Protein AF-A0ABD3SDS7-F1 (afdb_monomer_lite)

InterPro domains:
  IPR005331 Sulfotransferase [PF03567] (273-542)
  IPR018011 Carbohydrate sulfotransferase 8-10 [PTHR12137] (235-466)

pLDDT: mean 75.0, std 22.4, range [27.78, 98.56]

Secondary structure (DSSP, 8-state):
-PPPPPPPPPPPPPPPPPP-PPPPPPHHHHHHHHHHHHHHHHHHH-------------------SSS-------------------------------------------------------------------------------------GGGS------EE--GGGTTS---S-HHHHSEES-HHHHH-TTTTSSSHHHHHHS-B----HHHHHHHHHHHT--S-SS----TTPPPEEETTTTEEE-S-TTPPPTTHHHH-TTT---TTTTEEEEGGGTEEEE--TTTTHHHHHHHHHHHTT-TTTTS-GGG-GGGGGGBGGGB-HHHHHHHHH-TTSEEEEEE--HHHHHHHHIIIIIGGGTTT-TTS-S---HHHHHHHHTSPP--EEEE-TT--EEEEE--SSGGGGSS-STTS-TTTS-GGGSTTTTT-GGGEEEEEEGGGHHHHHHHHHHHTT-TTTTGGGPPPS-EE-SS-TTT-EEPPP--GGG---TT--S----SS-PPP-TTTTHHHH--HHHHHHIIIIISHHHHHHHHHHHTTTTSPBPHHHHHHHH-GGGTTTTT-

Foldseek 3Di:
DDDDDDDDDDDDDDDDDDDDDDDDDDPVVVVVVVVVVVVVVVCVPPDDDDDDDDDDDDDPDPPPALFDPDDDPDPDDDDDDDDDDDDDDDDDDDDDDDDDDDDDDDDDDDDDDDDDDDDDDDDDDDDDDDDDDDDPPPPPPPPPPPPPPLPQLLQDDQPFADWDAFPCCPPDPDDPCSLFATFGSRVCRHPPNQPLDPDPVLLVLFAFDPADPVNLVVLLVLLFFFVDQADPLALEDDFAQPPVVRGTNNDDRRARDQLNQVNPSRHDLHQQQLFFADRLLLETEFQQALLCSQLVLLLVCSNSNRQQSLFRSVNYPSRQSRRLSRGDPVSNVCSQPPLSHAYEYEAEQLLLLLLLLCVFPPLVCLVVPPVPPSDCAPLNLLVQQLAAQPWDFDADPVRHGRGTGLDPDPSLSHYAGSSHDSSNHAPCSHPVNSPHLQSNQWYAYSVLCQLAVCVVCVSSVNCVSRFQQDFHFFCDDDDDRRRGGGHDHDDPVRRCGRPNDPPPPSVDPRDPDSVVCCVVRDDPVRSCCSCVPNHVLSNLLNVVNVVVPNYTDGSLVSSVVSDVVNVVVVVD

Sequence (572 aa):
MPSPPTWSEGTSTPIEGSSSSPRLFPPFLRKYLLLAWLVVCGHIWFAPDVGDDDGLFDTHRVDHTFDDPVRGKTRVANGEGDWHGDISRSVMVEEEGGEGVDDDVGDDEELGAADKNEEIDEDEEVDLNEDGVDHNEEELKEEGTKEGNVHIDALLPITFEKCCIPAAFKRSNNPTDVDCFGTCFTERACDDMIYPFNSAEEKDLFPSVEMTSEGRMIRRRECMSPQSLTPPLEWCQEPQMDTKRGTSAHLVKGIPPAGCSIVSSSGGSGPFQHVIIFPSAKLAFCGIPKVGITMWEQFLRFYIGAKDYPSLPHYKLDRTPLQFDQLDQDAQRRIWDDEEWTWAAFIRNPAERLLSGFLDKVKSNEEKLKWTDGRLTLEAFIDSLSKPANLAKVVDDEGQLIGHKCTKGNSSLFGLTWCSDPHWRPQVFSCGLSERIDRFKYVGDIDYAADQSRELLSHVGLWDTHGKHFIKGGIQIGRSKHCNQASHPINHTSHVGFQQSDEVDTTYLHAKKSKEKMDEFYTPELLRKVNQVLYPDDYKLWKLVHANGNRLSKGKDLMTKLSSKCISTSLQ

Structure (mmCIF, N/CA/C/O backbone):
data_AF-A0ABD3SDS7-F1
#
_entry.id   AF-A0ABD3SDS7-F1
#
loop_
_atom_site.group_PDB
_atom_site.id
_atom_site.type_symbol
_atom_site.label_atom_id
_atom_site.label_alt_id
_atom_site.label_comp_id
_atom_site.label_asym_id
_atom_site.label_entity_id
_atom_site.label_seq_id
_atom_site.pdbx_PDB_ins_code
_atom_site.Cartn_x
_atom_site.Cartn_y
_atom_site.Cartn_z
_atom_site.occupancy
_atom_site.B_iso_or_equiv
_atom_site.auth_seq_id
_atom_site.auth_comp_id
_atom_site.auth_asym_id
_atom_site.auth_atom_id
_atom_site.pdbx_PDB_model_num
ATOM 1 N N . MET A 1 1 ? 29.475 44.878 19.488 1.00 41.81 1 MET A N 1
ATOM 2 C CA . MET A 1 1 ? 28.602 44.281 18.457 1.00 41.81 1 MET A CA 1
ATOM 3 C C . MET A 1 1 ? 27.734 45.393 17.888 1.00 41.81 1 MET A C 1
ATOM 5 O O . MET A 1 1 ? 27.011 45.991 18.675 1.00 41.81 1 MET A O 1
ATOM 9 N N . PRO A 1 2 ? 27.878 45.767 16.607 1.00 37.34 2 PRO A N 1
ATOM 10 C CA . PRO A 1 2 ? 27.086 46.837 16.014 1.00 37.34 2 PRO A CA 1
ATOM 11 C C . PRO A 1 2 ? 25.778 46.295 15.416 1.00 37.34 2 PRO A C 1
ATOM 13 O O . PRO A 1 2 ? 25.754 45.216 14.827 1.00 37.34 2 PRO A O 1
ATOM 16 N N . SER A 1 3 ? 24.701 47.057 15.599 1.00 34.38 3 SER A N 1
ATOM 17 C CA . SER A 1 3 ? 23.346 46.791 15.102 1.00 34.38 3 SER A CA 1
ATOM 18 C C . SER A 1 3 ? 23.256 46.874 13.568 1.00 34.38 3 SER A C 1
ATOM 20 O O . SER A 1 3 ? 24.017 47.634 12.963 1.00 34.38 3 SER A O 1
ATOM 22 N N . PRO A 1 4 ? 22.323 46.146 12.922 1.00 43.62 4 PRO A N 1
ATOM 23 C CA . PRO A 1 4 ? 22.181 46.162 11.469 1.00 43.62 4 PRO A CA 1
ATOM 24 C C . PRO A 1 4 ? 21.410 47.402 10.970 1.00 43.62 4 PRO A C 1
ATOM 26 O O . PRO A 1 4 ? 20.605 47.967 11.716 1.00 43.62 4 PRO A O 1
ATOM 29 N N . PRO A 1 5 ? 21.634 47.828 9.711 1.00 46.41 5 PRO A N 1
ATOM 30 C CA . PRO A 1 5 ? 21.004 49.009 9.135 1.00 46.41 5 PRO A CA 1
ATOM 31 C C . PRO A 1 5 ? 19.592 48.718 8.609 1.00 46.41 5 PRO A C 1
ATOM 33 O O . PRO A 1 5 ? 19.320 47.676 8.011 1.00 46.41 5 PRO A O 1
ATOM 36 N N . THR A 1 6 ? 18.709 49.691 8.805 1.00 42.22 6 THR A N 1
ATOM 37 C CA . THR A 1 6 ? 17.353 49.758 8.259 1.00 42.22 6 THR A CA 1
ATOM 38 C C . THR A 1 6 ? 17.378 50.108 6.769 1.00 42.22 6 THR A C 1
ATOM 40 O O . THR A 1 6 ? 18.056 51.043 6.347 1.00 42.22 6 THR A O 1
ATOM 43 N N . TRP A 1 7 ? 16.617 49.360 5.967 1.00 39.59 7 TRP A N 1
ATOM 44 C CA . TRP A 1 7 ? 16.370 49.650 4.554 1.00 39.59 7 TRP A CA 1
ATOM 45 C C . TRP A 1 7 ? 15.092 50.482 4.412 1.00 39.59 7 TRP A C 1
ATOM 47 O O . TRP A 1 7 ? 14.064 50.154 4.998 1.00 39.59 7 TRP A O 1
ATOM 57 N N . SER A 1 8 ? 15.173 51.565 3.641 1.00 33.62 8 SER A N 1
ATOM 58 C CA . SER A 1 8 ? 14.061 52.454 3.303 1.00 33.62 8 SER A CA 1
ATOM 59 C C . SER A 1 8 ? 13.280 51.938 2.093 1.00 33.62 8 SER A C 1
ATOM 61 O O . SER A 1 8 ? 13.878 51.600 1.070 1.00 33.62 8 SER A O 1
ATOM 63 N N . GLU A 1 9 ? 11.953 51.942 2.199 1.00 36.69 9 GLU A N 1
ATOM 64 C CA . GLU A 1 9 ? 11.009 51.614 1.131 1.00 36.69 9 GLU A CA 1
ATOM 65 C C . GLU A 1 9 ? 11.063 52.646 -0.007 1.00 36.69 9 GLU A C 1
ATOM 67 O O . GLU A 1 9 ? 10.901 53.849 0.203 1.00 36.69 9 GLU A O 1
ATOM 72 N N . GLY A 1 10 ? 11.296 52.160 -1.229 1.00 36.66 10 GLY A N 1
ATOM 73 C CA . GLY A 1 10 ? 11.194 52.934 -2.461 1.00 36.66 10 GLY A CA 1
ATOM 74 C C . GLY A 1 10 ? 9.779 52.862 -3.031 1.00 36.66 10 GLY A C 1
ATOM 75 O O . GLY A 1 10 ? 9.280 51.787 -3.359 1.00 36.66 10 GLY A O 1
ATOM 76 N N . THR A 1 11 ? 9.149 54.022 -3.169 1.00 37.34 11 THR A N 1
ATOM 77 C CA . THR A 1 11 ? 7.875 54.244 -3.854 1.00 37.34 11 THR A CA 1
ATOM 78 C C . THR A 1 11 ? 7.999 53.964 -5.355 1.00 37.34 11 THR A C 1
ATOM 80 O O . THR A 1 11 ? 8.839 54.544 -6.041 1.00 37.34 11 THR A O 1
ATOM 83 N N . SER A 1 12 ? 7.138 53.089 -5.881 1.00 37.84 12 SER A N 1
ATOM 84 C CA . SER A 1 12 ? 6.976 52.855 -7.320 1.00 37.84 12 SER A CA 1
ATOM 85 C C . SER A 1 12 ? 5.784 53.650 -7.860 1.00 37.84 12 SER A C 1
ATOM 87 O O . SER A 1 12 ? 4.706 53.688 -7.268 1.00 37.84 12 SER A O 1
ATOM 89 N N . THR A 1 13 ? 6.008 54.335 -8.978 1.00 39.28 13 THR A N 1
ATOM 90 C CA . THR A 1 13 ? 5.015 55.087 -9.751 1.00 39.28 13 THR A CA 1
ATOM 91 C C . THR A 1 13 ? 4.173 54.154 -10.635 1.00 39.28 13 THR A C 1
ATOM 93 O O . THR A 1 13 ? 4.682 53.133 -11.104 1.00 39.28 13 THR A O 1
ATOM 96 N N . PRO A 1 14 ? 2.895 54.482 -10.909 1.00 40.12 14 PRO A N 1
ATOM 97 C CA . PRO A 1 14 ? 2.031 53.648 -11.736 1.00 40.12 14 PRO A CA 1
ATOM 98 C C . PRO A 1 14 ? 2.274 53.895 -13.234 1.00 40.12 14 PRO A C 1
ATOM 100 O O . PRO A 1 14 ? 2.376 55.035 -13.685 1.00 40.12 14 PRO A O 1
ATOM 103 N N . ILE A 1 15 ? 2.338 52.807 -14.005 1.00 39.62 15 ILE A N 1
ATOM 104 C CA . ILE A 1 15 ? 2.378 52.810 -15.472 1.00 39.62 15 ILE A CA 1
ATOM 105 C C . ILE A 1 15 ? 0.934 52.792 -15.992 1.00 39.62 15 ILE A C 1
ATOM 107 O O . ILE A 1 15 ? 0.184 51.852 -15.726 1.00 39.62 15 ILE A O 1
ATOM 111 N N . GLU A 1 16 ? 0.549 53.826 -16.743 1.00 38.50 16 GLU A N 1
ATOM 112 C CA . GLU A 1 16 ? -0.715 53.898 -17.483 1.00 38.50 16 GLU A CA 1
ATOM 113 C C . GLU A 1 16 ? -0.726 52.878 -18.637 1.00 38.50 16 GLU A C 1
ATOM 115 O O . GLU A 1 16 ? 0.086 52.939 -19.561 1.00 38.50 16 GLU A O 1
ATOM 120 N N . GLY A 1 17 ? -1.660 51.924 -18.584 1.00 39.75 17 GLY A N 1
ATOM 121 C CA . GLY A 1 17 ? -1.907 50.942 -19.639 1.00 39.75 17 GLY A CA 1
ATOM 122 C C . GLY A 1 17 ? -2.964 51.428 -20.632 1.00 39.75 17 GLY A C 1
ATOM 123 O O . GLY A 1 17 ? -4.112 51.673 -20.266 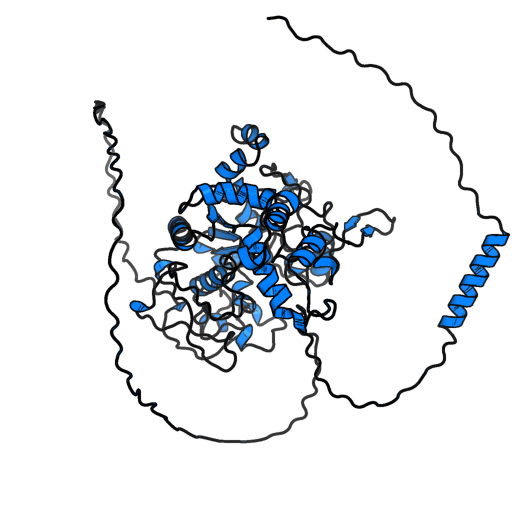1.00 39.75 17 GLY A O 1
ATOM 124 N N . SER A 1 18 ? -2.582 51.531 -21.906 1.00 36.66 18 SER A N 1
ATOM 125 C CA . SER A 1 18 ? -3.460 51.889 -23.021 1.00 36.66 18 SER A CA 1
ATOM 126 C C . SER A 1 18 ? -4.451 50.768 -23.356 1.00 36.66 18 SER A C 1
ATOM 128 O O . SER A 1 18 ? -4.047 49.660 -23.719 1.00 36.66 18 SER A O 1
ATOM 130 N N . SER A 1 19 ? -5.749 51.069 -23.328 1.00 40.16 19 SER A N 1
ATOM 131 C CA . SER A 1 19 ? -6.800 50.196 -23.855 1.00 40.16 19 SER A CA 1
ATOM 132 C C . SER A 1 19 ? -6.761 50.168 -25.387 1.00 40.16 19 SER A C 1
ATOM 134 O O . SER A 1 19 ? -6.970 51.199 -26.030 1.00 40.16 19 SER A O 1
ATOM 136 N N . SER A 1 20 ? -6.558 48.996 -25.989 1.00 39.34 20 SER A N 1
ATOM 137 C CA . SER A 1 20 ? -6.820 48.786 -27.417 1.00 39.34 20 SER A CA 1
ATOM 138 C C . SER A 1 20 ? -7.886 47.706 -27.593 1.00 39.34 20 SER A C 1
ATOM 140 O O . SER A 1 20 ? -7.715 46.558 -27.191 1.00 39.34 20 SER A O 1
ATOM 142 N N . SER A 1 21 ? -9.029 48.106 -28.150 1.00 45.12 21 SER A N 1
ATOM 143 C CA . SER A 1 21 ? -10.147 47.217 -28.465 1.00 45.12 21 SER A CA 1
ATOM 144 C C . SER A 1 21 ? -9.764 46.218 -29.569 1.00 45.12 21 SER A C 1
ATOM 146 O O . SER A 1 21 ? -9.027 46.582 -30.494 1.00 45.12 21 SER A O 1
ATOM 148 N N . PRO A 1 22 ? -10.278 44.975 -29.536 1.00 49.41 22 PRO A N 1
ATOM 149 C CA . PRO A 1 22 ? -9.954 43.963 -30.533 1.00 49.41 22 PRO A CA 1
ATOM 150 C C . PRO A 1 22 ? -10.506 44.348 -31.911 1.00 49.41 22 PRO A C 1
ATOM 152 O O . PRO A 1 22 ? -11.681 44.680 -32.076 1.00 49.41 22 PRO A O 1
ATOM 155 N N . ARG A 1 23 ? -9.634 44.300 -32.923 1.00 49.59 23 ARG A N 1
ATOM 156 C CA . ARG A 1 23 ? -9.990 44.555 -34.323 1.00 49.59 23 ARG A CA 1
ATOM 157 C C . ARG A 1 23 ? -10.840 43.397 -34.849 1.00 49.59 23 ARG A C 1
ATOM 159 O O . ARG A 1 23 ? -10.369 42.268 -34.942 1.00 49.59 23 ARG A O 1
ATOM 166 N N . LEU A 1 24 ? -12.085 43.698 -35.215 1.00 63.19 24 LEU A N 1
ATOM 167 C CA . LEU A 1 24 ? -12.966 42.799 -35.961 1.00 63.19 24 LEU A CA 1
ATOM 168 C C . LEU A 1 24 ? -12.304 42.380 -37.284 1.00 63.19 24 LEU A C 1
ATOM 170 O O . LEU A 1 24 ? -11.752 43.214 -38.004 1.00 63.19 24 LEU A O 1
ATOM 174 N N . PHE A 1 25 ? -12.375 41.084 -37.601 1.00 74.56 25 PHE A N 1
ATOM 175 C CA . PHE A 1 25 ? -11.839 40.519 -38.839 1.00 74.56 25 PHE A CA 1
ATOM 176 C C . PHE A 1 25 ? -12.409 41.224 -40.082 1.00 74.56 25 PHE A C 1
ATOM 178 O O . PHE A 1 25 ? -13.602 41.545 -40.115 1.00 74.56 25 PHE A O 1
ATOM 185 N N . PRO A 1 26 ? -11.596 41.422 -41.137 1.00 76.38 26 PRO A N 1
ATOM 186 C CA . PRO A 1 26 ? -12.064 42.031 -42.370 1.00 76.38 26 PRO A CA 1
ATOM 187 C C . PRO A 1 26 ? -13.209 41.200 -42.981 1.00 76.38 26 PRO A C 1
ATOM 189 O O . PRO A 1 26 ? -13.135 39.968 -43.013 1.00 76.38 26 PRO A O 1
ATOM 192 N N . PRO A 1 27 ? -14.267 41.845 -43.503 1.00 75.31 27 PRO A N 1
ATOM 193 C CA . PRO A 1 27 ? -15.510 41.184 -43.916 1.00 75.31 27 PRO A CA 1
ATOM 194 C C . PRO A 1 27 ? -15.332 40.121 -45.013 1.00 75.31 27 PRO A C 1
ATOM 196 O O . PRO A 1 27 ? -16.181 39.242 -45.158 1.00 75.31 27 PRO A O 1
ATOM 199 N N . PHE A 1 28 ? -14.222 40.150 -45.756 1.00 77.88 28 PHE A N 1
ATOM 200 C CA . PHE A 1 28 ? -13.894 39.120 -46.743 1.00 77.88 28 PHE A CA 1
ATOM 201 C C . PHE A 1 28 ? -13.525 37.772 -46.089 1.00 77.88 28 PHE A C 1
ATOM 203 O O . PHE A 1 28 ? -13.931 36.723 -46.591 1.00 77.88 28 PHE A O 1
ATOM 210 N N . LEU A 1 29 ? -12.848 37.790 -44.934 1.00 76.38 29 LEU A N 1
ATOM 211 C CA . LEU A 1 29 ? -12.444 36.575 -44.217 1.00 76.38 29 LEU A CA 1
ATOM 212 C C . LEU A 1 29 ? -13.666 35.824 -43.670 1.00 76.38 29 LEU A C 1
ATOM 214 O O . LEU A 1 29 ? -13.714 34.597 -43.667 1.00 76.38 29 LEU A O 1
ATOM 218 N N . ARG A 1 30 ? -14.699 36.575 -43.271 1.00 76.75 30 ARG A N 1
ATOM 219 C CA . ARG A 1 30 ? -15.950 36.025 -42.737 1.00 76.75 30 ARG A CA 1
ATOM 220 C C . ARG A 1 30 ? -16.712 35.204 -43.781 1.00 76.75 30 ARG A C 1
ATOM 222 O O . ARG A 1 30 ? -17.302 34.189 -43.433 1.00 76.75 30 ARG A O 1
ATOM 229 N N . LYS A 1 31 ? -16.656 35.605 -45.058 1.00 82.50 31 LYS A N 1
ATOM 230 C CA . LYS A 1 31 ? -17.263 34.852 -46.169 1.00 82.50 31 LYS A CA 1
ATOM 231 C C . LYS A 1 31 ? -16.504 33.559 -46.469 1.00 82.50 31 LYS A C 1
ATOM 233 O O . LYS A 1 31 ? -17.142 32.539 -46.694 1.00 82.50 31 LYS A O 1
ATOM 238 N N . TYR A 1 32 ? -15.172 33.587 -46.415 1.00 83.94 32 TYR A N 1
ATOM 239 C CA . TYR A 1 32 ? -14.348 32.389 -46.610 1.00 83.94 32 TYR A CA 1
ATOM 240 C C . TYR A 1 32 ? -14.549 31.353 -45.502 1.00 83.94 32 TYR A C 1
ATOM 242 O O . TYR A 1 32 ? -14.686 30.170 -45.796 1.00 83.94 32 TYR A O 1
ATOM 250 N N . LEU A 1 33 ? -14.641 31.794 -44.244 1.00 82.12 33 LEU A N 1
ATOM 251 C CA . LEU A 1 33 ? -14.901 30.897 -43.114 1.00 82.12 33 LEU A CA 1
ATOM 252 C C . LEU A 1 33 ? -16.303 30.272 -43.179 1.00 82.12 33 LEU A C 1
ATOM 254 O O . LEU A 1 33 ? -16.454 29.090 -42.890 1.00 82.12 33 LEU A O 1
ATOM 258 N N . LEU A 1 34 ? -17.312 31.027 -43.627 1.00 81.25 34 LEU A N 1
ATOM 259 C CA . LEU A 1 34 ? -18.660 30.499 -43.870 1.00 81.25 34 LEU A CA 1
ATOM 260 C C . LEU A 1 34 ? -18.692 29.484 -45.020 1.00 81.25 34 LEU A C 1
ATOM 262 O O . LEU A 1 34 ? -19.360 28.461 -44.907 1.00 81.25 34 LEU A O 1
ATOM 266 N N . LEU A 1 35 ? -17.950 29.734 -46.103 1.00 83.25 35 LEU A N 1
ATOM 267 C CA . LEU A 1 35 ? -17.863 28.802 -47.227 1.00 83.25 35 LEU A CA 1
ATOM 268 C C . LEU A 1 35 ? -17.147 27.504 -46.824 1.00 83.25 35 LEU A C 1
ATOM 270 O O . LEU A 1 35 ? -17.619 26.419 -47.147 1.00 83.25 35 LEU A O 1
ATOM 274 N N . ALA A 1 36 ? -16.047 27.611 -46.071 1.00 79.94 36 ALA A N 1
ATOM 275 C CA . ALA A 1 36 ? -15.315 26.460 -45.548 1.00 79.94 36 ALA A CA 1
ATOM 276 C C . ALA A 1 36 ? -16.185 25.618 -44.604 1.00 79.94 36 ALA A C 1
ATOM 278 O O . ALA A 1 36 ? -16.201 24.394 -44.705 1.00 79.94 36 ALA A O 1
ATOM 279 N N . TRP A 1 37 ? -16.966 26.270 -43.740 1.00 86.69 37 TRP A N 1
ATOM 280 C CA . TRP A 1 37 ? -17.907 25.588 -42.855 1.00 86.69 37 TRP A CA 1
ATOM 281 C C . TRP A 1 37 ? -19.012 24.855 -43.635 1.00 86.69 37 TRP A C 1
ATOM 283 O O . TRP A 1 37 ? -19.285 23.690 -43.357 1.00 86.69 37 TRP A O 1
ATOM 293 N N . LEU A 1 38 ? -19.582 25.477 -44.675 1.00 80.62 38 LEU A N 1
ATOM 294 C CA . LEU A 1 38 ? -20.600 24.844 -45.524 1.00 80.62 38 LEU A CA 1
ATOM 295 C C . LEU A 1 38 ? -20.065 23.632 -46.306 1.00 80.62 38 LEU A C 1
ATOM 297 O O . LEU A 1 38 ? -20.781 22.643 -46.445 1.00 80.62 38 LEU A O 1
ATOM 301 N N . VAL A 1 39 ? -18.813 23.674 -46.775 1.00 79.06 39 VAL A N 1
ATOM 302 C CA . VAL A 1 39 ? -18.168 22.534 -47.458 1.00 79.06 39 VAL A CA 1
ATOM 303 C C . VAL A 1 39 ? -17.959 21.361 -46.497 1.00 79.06 39 VAL A C 1
ATOM 305 O O . VAL A 1 39 ? -18.250 20.219 -46.850 1.00 79.06 39 VAL A O 1
ATOM 308 N N . VAL A 1 40 ? -17.520 21.631 -45.264 1.00 76.50 40 VAL A N 1
ATOM 309 C CA . VAL A 1 40 ? -17.342 20.591 -44.238 1.00 76.50 40 VAL A CA 1
ATOM 310 C C . VAL A 1 40 ? -18.684 19.963 -43.856 1.00 76.50 40 VAL A C 1
ATOM 312 O O . VAL A 1 40 ? -18.794 18.739 -43.810 1.00 76.50 40 VAL A O 1
ATOM 315 N N . CYS A 1 41 ? -19.731 20.766 -43.655 1.00 70.44 41 CYS A N 1
ATOM 316 C CA . CYS A 1 41 ? -21.065 20.243 -43.352 1.00 70.44 41 CYS A CA 1
ATOM 317 C C . CYS A 1 41 ? -21.671 19.447 -44.521 1.00 70.44 41 CYS A C 1
ATOM 319 O O . CYS A 1 41 ? -22.321 18.431 -44.285 1.00 70.44 41 CYS A O 1
ATOM 321 N N . GLY A 1 42 ? -21.413 19.849 -45.770 1.00 74.50 42 GLY A N 1
ATOM 322 C CA . GLY A 1 42 ? -21.846 19.107 -46.957 1.00 74.50 42 GLY A CA 1
ATOM 323 C C . GLY A 1 42 ? -21.226 17.710 -47.052 1.00 74.50 42 GLY A C 1
ATOM 324 O O . GLY A 1 42 ? -21.924 16.753 -47.375 1.00 74.50 42 GLY A O 1
ATOM 325 N N . HIS A 1 43 ? -19.948 17.557 -46.696 1.00 65.25 43 HIS A N 1
ATOM 326 C CA . HIS A 1 43 ? -19.295 16.242 -46.682 1.00 65.25 43 HIS A CA 1
ATOM 327 C C . HIS A 1 43 ? -19.812 15.308 -45.584 1.00 65.25 43 HIS A C 1
ATOM 329 O O . HIS A 1 43 ? -19.811 14.097 -45.776 1.00 65.25 43 HIS A O 1
ATOM 335 N N . ILE A 1 44 ? -20.285 15.854 -44.462 1.00 64.19 44 ILE A N 1
ATOM 336 C CA . ILE A 1 44 ? -20.836 15.054 -43.359 1.00 64.19 44 ILE A CA 1
ATOM 337 C C . ILE A 1 44 ? -22.246 14.542 -43.694 1.00 64.19 44 ILE A C 1
ATOM 339 O O . ILE A 1 44 ? -22.627 13.471 -43.239 1.00 64.19 44 ILE A O 1
ATOM 343 N N . TRP A 1 45 ? -23.019 15.281 -44.494 1.00 63.75 45 TRP A N 1
ATOM 344 C CA . TRP A 1 45 ? -24.416 14.937 -44.796 1.00 63.75 45 TRP A CA 1
ATOM 345 C C . TRP A 1 45 ? -24.627 14.133 -46.084 1.00 63.75 45 TRP A C 1
ATOM 347 O O . TRP A 1 45 ? -25.694 13.552 -46.253 1.00 63.75 45 TRP A O 1
ATOM 357 N N . PHE A 1 46 ? -23.640 14.082 -46.982 1.00 49.41 46 PHE A N 1
ATOM 358 C CA . PHE A 1 46 ? -23.762 13.394 -48.276 1.00 49.41 46 PHE A CA 1
ATOM 359 C C . PHE A 1 46 ? -22.765 12.243 -48.470 1.00 49.41 46 PHE A C 1
ATOM 361 O O . PHE A 1 46 ? -22.525 11.826 -49.604 1.00 49.41 46 PHE A O 1
ATOM 368 N N . ALA A 1 47 ? -22.182 11.709 -47.393 1.00 43.91 47 ALA A N 1
ATOM 369 C CA . ALA A 1 47 ? -21.449 10.450 -47.483 1.00 43.91 47 ALA A CA 1
ATOM 370 C C . ALA A 1 47 ? -22.451 9.303 -47.752 1.00 43.91 47 ALA A C 1
ATOM 372 O O . ALA A 1 47 ? -23.391 9.146 -46.975 1.00 43.91 47 ALA A O 1
ATOM 373 N N . PRO A 1 48 ? -22.313 8.539 -48.852 1.00 39.84 48 PRO A N 1
ATOM 374 C CA . PRO A 1 48 ? -23.210 7.425 -49.139 1.00 39.84 48 PRO A CA 1
ATOM 375 C C . PRO A 1 48 ? -23.009 6.293 -48.123 1.00 39.84 48 PRO A C 1
ATOM 377 O O . PRO A 1 48 ? -21.871 5.916 -47.843 1.00 39.84 48 PRO A O 1
ATOM 380 N N . ASP A 1 49 ? -24.119 5.751 -47.614 1.00 43.34 49 ASP A N 1
ATOM 381 C CA . ASP A 1 49 ? -24.154 4.525 -46.813 1.00 43.34 49 ASP A CA 1
ATOM 382 C C . ASP A 1 49 ? -23.519 3.379 -47.612 1.00 43.34 49 ASP A C 1
ATOM 384 O O . ASP A 1 49 ? -24.066 2.914 -48.617 1.00 43.34 49 ASP A O 1
ATOM 388 N N . VAL A 1 50 ? -22.339 2.940 -47.177 1.00 42.91 50 VAL A N 1
ATOM 389 C CA . VAL A 1 50 ? -21.708 1.716 -47.669 1.00 42.91 50 VAL A CA 1
ATOM 390 C C . VAL A 1 50 ? -22.199 0.583 -46.781 1.00 42.91 50 VAL A C 1
ATOM 392 O O . VAL A 1 50 ? -21.885 0.536 -45.593 1.00 42.91 50 VAL A O 1
ATOM 395 N N . GLY A 1 51 ? -23.035 -0.260 -47.384 1.00 34.06 51 GLY A N 1
ATOM 396 C CA . GLY A 1 51 ? -23.689 -1.399 -46.762 1.00 34.06 51 GLY A CA 1
ATOM 397 C C . GLY A 1 51 ? -22.765 -2.569 -46.438 1.00 34.06 51 GLY A C 1
ATOM 398 O O . GLY A 1 51 ? -21.615 -2.636 -46.875 1.00 34.06 51 GLY A O 1
ATOM 399 N N . ASP A 1 52 ? -23.360 -3.459 -45.651 1.00 38.88 52 ASP A N 1
ATOM 400 C CA . ASP A 1 52 ? -22.835 -4.678 -45.052 1.00 38.88 52 ASP A CA 1
ATOM 401 C C . ASP A 1 52 ? -22.104 -5.599 -46.040 1.00 38.88 52 ASP A C 1
ATOM 403 O O . ASP A 1 52 ? -22.599 -5.877 -47.134 1.00 38.88 52 ASP A O 1
ATOM 407 N N . ASP A 1 53 ? -20.957 -6.127 -45.604 1.00 38.97 53 ASP A N 1
ATOM 408 C CA . ASP A 1 53 ? -20.386 -7.351 -46.158 1.00 38.97 53 ASP A CA 1
ATOM 409 C C . ASP A 1 53 ? -19.972 -8.279 -45.006 1.00 38.97 53 ASP A C 1
ATOM 411 O O . ASP A 1 53 ? -19.182 -7.929 -44.119 1.00 38.97 53 ASP A O 1
ATOM 415 N N . ASP A 1 54 ? -20.588 -9.457 -45.012 1.00 44.56 54 ASP A N 1
ATOM 416 C CA . ASP A 1 54 ? -20.582 -10.466 -43.963 1.00 44.56 54 ASP A CA 1
ATOM 417 C C . ASP A 1 54 ? -19.289 -11.295 -44.031 1.00 44.56 54 ASP A C 1
ATOM 419 O O . ASP A 1 54 ? -19.208 -12.342 -44.675 1.00 44.56 54 ASP A O 1
ATOM 423 N N . GLY A 1 55 ? -18.246 -10.818 -43.352 1.00 30.50 55 GLY A N 1
ATOM 424 C CA . GLY A 1 55 ? -16.944 -11.480 -43.254 1.00 30.50 55 GLY A CA 1
ATOM 425 C C . GLY A 1 55 ? -16.734 -12.195 -41.920 1.00 30.50 55 GLY A C 1
ATOM 426 O O . GLY A 1 55 ? -16.195 -11.626 -40.975 1.00 30.50 55 GLY A O 1
ATOM 427 N N . LEU A 1 56 ? -17.139 -13.460 -41.873 1.00 39.88 56 LEU A N 1
ATOM 428 C CA . LEU A 1 56 ? -16.924 -14.448 -40.814 1.00 39.88 56 LEU A CA 1
ATOM 429 C C . LEU A 1 56 ? -15.452 -14.506 -40.326 1.00 39.88 56 LEU A C 1
ATOM 431 O O . LEU A 1 56 ? -14.611 -15.126 -40.969 1.00 39.88 56 LEU A O 1
ATOM 435 N N . PHE A 1 57 ? -15.149 -13.924 -39.162 1.00 32.12 57 PHE A N 1
ATOM 436 C CA . PHE A 1 57 ? -13.978 -14.279 -38.348 1.00 32.12 57 PHE A CA 1
ATOM 437 C C . PHE A 1 57 ? -14.357 -14.243 -36.867 1.00 32.12 57 PHE A C 1
ATOM 439 O O . PHE A 1 57 ? -14.464 -13.192 -36.236 1.00 32.12 57 PHE A O 1
ATOM 446 N N . ASP A 1 58 ? -14.586 -15.437 -36.332 1.00 38.34 58 ASP A N 1
ATOM 447 C CA . ASP A 1 58 ? -14.820 -15.691 -34.922 1.00 38.34 58 ASP A CA 1
ATOM 448 C C . ASP A 1 58 ? -13.474 -15.651 -34.183 1.00 38.34 58 ASP A C 1
ATOM 450 O O . ASP A 1 58 ? -12.693 -16.603 -34.191 1.00 38.34 58 ASP A O 1
ATOM 454 N N . THR A 1 59 ? -13.162 -14.500 -33.591 1.00 33.38 59 THR A N 1
ATOM 455 C CA . THR A 1 59 ? -12.132 -14.391 -32.557 1.00 33.38 59 THR A CA 1
ATOM 456 C C . THR A 1 59 ? -12.798 -13.887 -31.292 1.00 33.38 59 THR A C 1
ATOM 458 O O . THR A 1 59 ? -13.139 -12.705 -31.190 1.00 33.38 59 THR A O 1
ATOM 461 N N . HIS A 1 60 ? -12.967 -14.787 -30.324 1.00 31.08 60 HIS A N 1
ATOM 462 C CA . HIS A 1 60 ? -13.330 -14.464 -28.952 1.00 31.08 60 HIS A CA 1
ATOM 463 C C . HIS A 1 60 ? -12.361 -13.417 -28.386 1.00 31.08 60 HIS A C 1
ATOM 465 O O . HIS A 1 60 ? -11.248 -13.703 -27.948 1.00 31.08 60 HIS A O 1
ATOM 471 N N . ARG A 1 61 ? -12.814 -12.168 -28.422 1.00 29.83 61 ARG A N 1
ATOM 472 C CA . ARG A 1 61 ? -12.153 -11.001 -27.859 1.00 29.83 61 ARG A CA 1
ATOM 473 C C . ARG A 1 61 ? -12.464 -10.949 -26.369 1.00 29.83 61 ARG A C 1
ATOM 475 O O . ARG A 1 61 ? -13.494 -10.418 -25.966 1.00 29.83 61 ARG A O 1
ATOM 482 N N . VAL A 1 62 ? -11.575 -11.506 -25.555 1.00 30.52 62 VAL A N 1
ATOM 483 C CA . VAL A 1 62 ? -11.540 -11.220 -24.118 1.00 30.52 62 VAL A CA 1
ATOM 484 C C . VAL A 1 62 ? -10.494 -10.126 -23.906 1.00 30.52 62 VAL A C 1
ATOM 486 O O . VAL A 1 62 ? -9.307 -10.396 -23.738 1.00 30.52 62 VAL A O 1
ATOM 489 N N . ASP A 1 63 ? -10.933 -8.868 -23.998 1.00 27.78 63 ASP A N 1
ATOM 490 C CA . ASP A 1 63 ? -10.145 -7.714 -23.559 1.00 27.78 63 ASP A CA 1
ATOM 491 C C . ASP A 1 63 ? -10.089 -7.749 -22.020 1.00 27.78 63 ASP A C 1
ATOM 493 O O . ASP A 1 63 ? -11.052 -7.405 -21.341 1.00 27.78 63 ASP A O 1
ATOM 497 N N . HIS A 1 64 ? -8.964 -8.197 -21.460 1.00 30.98 64 HIS A N 1
ATOM 498 C CA . HIS A 1 64 ? -8.640 -8.023 -20.041 1.00 30.98 64 HIS A CA 1
ATOM 499 C C . HIS A 1 64 ? -7.878 -6.704 -19.850 1.00 30.98 64 HIS A C 1
ATOM 501 O O . HIS A 1 64 ? -6.687 -6.696 -19.533 1.00 30.98 64 HIS A O 1
ATOM 507 N N . THR A 1 65 ? -8.549 -5.576 -20.074 1.00 30.50 65 THR A N 1
ATOM 508 C CA . THR A 1 65 ? -8.184 -4.321 -19.403 1.00 30.50 65 THR A CA 1
ATOM 509 C C . THR A 1 65 ? -8.819 -4.319 -18.012 1.00 30.50 65 THR A C 1
ATOM 511 O O . THR A 1 65 ? -9.771 -5.054 -17.769 1.00 30.50 65 THR A O 1
ATOM 514 N N . PHE A 1 66 ? -8.262 -3.547 -17.072 1.00 34.59 66 PHE A N 1
ATOM 515 C CA . PHE A 1 66 ? -8.802 -3.320 -15.721 1.00 34.59 66 PHE A CA 1
ATOM 516 C C . PHE A 1 66 ? -10.161 -2.584 -15.767 1.00 34.59 66 PHE A C 1
ATOM 518 O O . PHE A 1 66 ? -10.298 -1.466 -15.272 1.00 34.59 66 PHE A O 1
ATOM 525 N N . ASP A 1 67 ? -11.160 -3.196 -16.388 1.00 29.73 67 ASP A N 1
ATOM 526 C CA . ASP A 1 67 ? -12.546 -2.764 -16.408 1.00 29.73 67 ASP A CA 1
ATOM 527 C C . ASP A 1 67 ? -13.404 -3.872 -15.773 1.00 29.73 67 ASP A C 1
ATOM 529 O O . ASP A 1 67 ? -13.150 -5.064 -15.964 1.00 29.73 67 ASP A O 1
ATOM 533 N N . ASP A 1 68 ? -14.430 -3.473 -15.015 1.00 32.47 68 ASP A N 1
ATOM 534 C CA . ASP A 1 68 ? -15.550 -4.353 -14.670 1.00 32.47 68 ASP A CA 1
ATOM 535 C C . ASP A 1 68 ? -16.046 -5.080 -15.936 1.00 32.47 68 ASP A C 1
ATOM 537 O O . ASP A 1 68 ? -16.078 -4.465 -17.010 1.00 32.47 68 ASP A O 1
ATOM 541 N N . PRO A 1 69 ? -16.499 -6.345 -15.850 1.00 31.11 69 PRO A N 1
ATOM 542 C CA . PRO A 1 69 ? -17.030 -7.049 -17.009 1.00 31.11 69 PRO A CA 1
ATOM 543 C C . PRO A 1 69 ? -18.216 -6.274 -17.604 1.00 31.11 69 PRO A C 1
ATOM 545 O O . PRO A 1 69 ? -19.316 -6.219 -17.046 1.00 31.11 69 PRO A O 1
ATOM 548 N N . VAL A 1 70 ? -18.010 -5.675 -18.780 1.00 33.56 70 VAL A N 1
ATOM 549 C CA . VAL A 1 70 ? -19.090 -5.086 -19.571 1.00 33.56 70 VAL A CA 1
ATOM 550 C C . VAL A 1 70 ? -19.947 -6.223 -20.123 1.00 33.56 70 VAL A C 1
ATOM 552 O O . VAL A 1 70 ? -19.579 -6.897 -21.077 1.00 33.56 70 VAL A O 1
ATOM 555 N N . ARG A 1 71 ? -21.105 -6.417 -19.481 1.00 41.94 71 ARG A N 1
ATOM 556 C CA . ARG A 1 71 ? -22.364 -6.997 -19.990 1.00 41.94 71 ARG A CA 1
ATOM 557 C C . ARG A 1 71 ? -22.270 -7.721 -21.345 1.00 41.94 71 ARG A C 1
ATOM 559 O O . ARG A 1 71 ? -22.700 -7.192 -22.369 1.00 41.94 71 ARG A O 1
ATOM 566 N N . GLY A 1 72 ? -21.874 -8.989 -21.321 1.00 28.27 72 GLY A N 1
ATOM 567 C CA . GLY A 1 72 ? -22.285 -9.944 -22.346 1.00 28.27 72 GLY A CA 1
ATOM 568 C C . GLY A 1 72 ? -23.709 -10.420 -22.057 1.00 28.27 72 GLY A C 1
ATOM 569 O O . GLY A 1 72 ? -23.920 -11.222 -21.153 1.00 28.27 72 GLY A O 1
ATOM 570 N N . LYS A 1 73 ? -24.714 -9.930 -22.796 1.00 35.53 73 LYS A N 1
ATOM 571 C CA . LYS A 1 73 ? -26.028 -10.594 -22.858 1.00 35.53 73 LYS A CA 1
ATOM 572 C C . LYS A 1 73 ? -25.892 -11.833 -23.741 1.00 35.53 73 LYS A C 1
ATOM 574 O O . LYS A 1 73 ? -26.253 -11.798 -24.914 1.00 35.53 73 LYS A O 1
ATOM 579 N N . THR A 1 74 ? -25.391 -12.929 -23.192 1.00 32.12 74 THR A N 1
ATOM 580 C CA . THR A 1 74 ? -25.479 -14.225 -23.864 1.00 32.12 74 THR A CA 1
ATOM 581 C C . THR A 1 74 ? -26.867 -14.796 -23.591 1.00 32.12 74 THR A C 1
ATOM 583 O O . THR A 1 74 ? -27.198 -15.158 -22.463 1.00 32.12 74 THR A O 1
ATOM 586 N N . ARG A 1 75 ? -27.722 -14.836 -24.620 1.00 32.59 75 ARG A N 1
ATOM 587 C CA . ARG A 1 75 ? -28.919 -15.685 -24.610 1.00 32.59 75 ARG A CA 1
ATOM 588 C C . ARG A 1 75 ? -28.435 -17.133 -24.594 1.00 32.59 75 ARG A C 1
ATOM 590 O O . ARG A 1 75 ? -27.991 -17.633 -25.621 1.00 32.59 75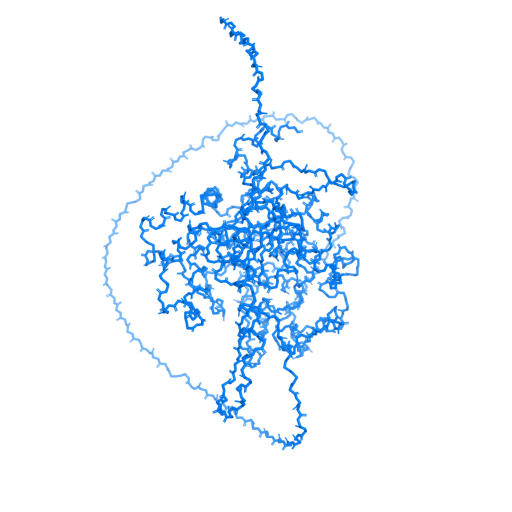 ARG A O 1
ATOM 597 N N . VAL A 1 76 ? -28.509 -17.787 -23.440 1.00 31.83 76 VAL A N 1
ATOM 598 C CA . VAL A 1 76 ? -28.346 -19.239 -23.356 1.00 31.83 76 VAL A CA 1
ATOM 599 C C . VAL A 1 76 ? -29.640 -19.867 -23.861 1.00 31.83 76 VAL A C 1
ATOM 601 O O . VAL A 1 76 ? -30.705 -19.685 -23.273 1.00 31.83 76 VAL A O 1
ATOM 604 N N . ALA A 1 77 ? -29.546 -20.544 -25.002 1.00 30.53 77 ALA A N 1
ATOM 605 C CA . ALA A 1 77 ? -30.549 -21.497 -25.439 1.00 30.53 77 ALA A CA 1
ATOM 606 C C . ALA A 1 77 ? -30.407 -22.758 -24.577 1.00 30.53 77 ALA A C 1
ATOM 608 O O . ALA A 1 77 ? -29.307 -23.285 -24.419 1.00 30.53 77 ALA A O 1
ATOM 609 N N . ASN A 1 78 ? -31.523 -23.205 -24.004 1.00 32.69 78 ASN A N 1
ATOM 610 C CA . ASN A 1 78 ? -31.614 -24.441 -23.241 1.00 32.69 78 ASN A CA 1
ATOM 611 C C . ASN A 1 78 ? -31.200 -25.633 -24.111 1.00 32.69 78 ASN A C 1
ATOM 613 O O . ASN A 1 78 ? -31.800 -25.876 -25.158 1.00 32.69 78 ASN A O 1
ATOM 617 N N . GLY A 1 79 ? -30.212 -26.386 -23.639 1.00 28.64 79 GLY A N 1
ATOM 618 C CA . GLY A 1 79 ? -29.885 -27.720 -24.118 1.00 28.64 79 GLY A CA 1
ATOM 619 C C . GLY A 1 79 ? -29.583 -28.594 -22.911 1.00 28.64 79 GLY A C 1
ATOM 620 O O . GLY A 1 79 ? -28.499 -28.509 -22.344 1.00 28.64 79 GLY A O 1
ATOM 621 N N . GLU A 1 80 ? -30.581 -29.369 -22.493 1.00 32.75 80 GLU A N 1
ATOM 622 C CA . GLU A 1 80 ? -30.452 -30.446 -21.514 1.00 32.75 80 GLU A CA 1
ATOM 623 C C . GLU A 1 80 ? -29.469 -31.500 -22.042 1.00 32.75 80 GLU A C 1
ATOM 625 O O . GLU A 1 80 ? -29.531 -31.900 -23.206 1.00 32.75 80 GLU A O 1
ATOM 630 N N . GLY A 1 81 ? -28.548 -31.937 -21.187 1.00 29.70 81 GLY A N 1
ATOM 631 C CA . GLY A 1 81 ? -27.527 -32.920 -21.526 1.00 29.70 81 GLY A CA 1
ATOM 632 C C . GLY A 1 81 ? -27.001 -33.593 -20.270 1.00 29.70 81 GLY A C 1
ATOM 633 O O . GLY A 1 81 ? -25.975 -33.201 -19.725 1.00 29.70 81 GLY A O 1
ATOM 634 N N . ASP A 1 82 ? -27.767 -34.580 -19.826 1.00 32.84 82 ASP A N 1
ATOM 635 C CA . ASP A 1 82 ? -27.505 -35.529 -18.748 1.00 32.84 82 ASP A CA 1
ATOM 636 C C . ASP A 1 82 ? -26.227 -36.344 -19.031 1.00 32.84 82 ASP A C 1
ATOM 638 O O . ASP A 1 82 ? -26.160 -37.021 -20.055 1.00 32.84 82 ASP A O 1
ATOM 642 N N . TRP A 1 83 ? -25.223 -36.306 -18.146 1.00 31.61 83 TRP A N 1
ATOM 643 C CA . TRP A 1 83 ? -24.105 -37.262 -18.155 1.00 31.61 83 TRP A CA 1
ATOM 644 C C . TRP A 1 83 ? -23.631 -37.565 -16.730 1.00 31.61 83 TRP A C 1
ATOM 646 O O . TRP A 1 83 ? -22.862 -36.820 -16.123 1.00 31.61 83 TRP A O 1
ATOM 656 N N . HIS A 1 84 ? -24.074 -38.716 -16.223 1.00 30.56 84 HIS A N 1
ATOM 657 C CA . HIS A 1 84 ? -23.406 -39.464 -15.162 1.00 30.56 84 HIS A CA 1
ATOM 658 C C . HIS A 1 84 ? -22.093 -40.059 -15.693 1.00 30.56 84 HIS A C 1
ATOM 660 O O . HIS A 1 84 ? -22.060 -40.627 -16.785 1.00 30.56 84 HIS A O 1
ATOM 666 N N . GLY A 1 85 ? -21.022 -39.979 -14.902 1.00 27.83 85 GLY A N 1
ATOM 667 C CA . GLY A 1 85 ? -19.722 -40.553 -15.250 1.00 27.83 85 GLY A CA 1
ATOM 668 C C . GLY A 1 85 ? -18.803 -40.668 -14.042 1.00 27.83 85 GLY A C 1
ATOM 669 O O . GLY A 1 85 ? -17.910 -39.853 -13.849 1.00 27.83 85 GLY A O 1
ATOM 670 N N . ASP A 1 86 ? -19.075 -41.684 -13.235 1.00 29.78 86 ASP A N 1
ATOM 671 C CA . ASP A 1 86 ? -18.304 -42.160 -12.091 1.00 29.78 86 ASP A CA 1
ATOM 672 C C . ASP A 1 86 ? -17.046 -42.904 -12.581 1.00 29.78 86 ASP A C 1
ATOM 674 O O . ASP A 1 86 ? -17.188 -43.920 -13.259 1.00 29.78 86 ASP A O 1
ATOM 678 N N . ILE A 1 87 ? -15.828 -42.429 -12.277 1.00 29.86 87 ILE A N 1
ATOM 679 C CA . ILE A 1 87 ? -14.598 -43.246 -12.346 1.00 29.86 87 ILE A CA 1
ATOM 680 C C . ILE A 1 87 ? -13.638 -42.832 -11.227 1.00 29.86 87 ILE A C 1
ATOM 682 O O . ILE A 1 87 ? -12.918 -41.838 -11.307 1.00 29.86 87 ILE A O 1
ATOM 686 N N . SER A 1 88 ? -13.579 -43.697 -10.220 1.00 29.75 88 SER A N 1
ATOM 687 C CA . SER A 1 88 ? -12.430 -43.874 -9.340 1.00 29.75 88 SER A CA 1
ATOM 688 C C . SER A 1 88 ? -11.271 -44.509 -10.115 1.00 29.75 88 SER A C 1
ATOM 690 O O . SER A 1 88 ? -11.448 -45.570 -10.716 1.00 29.75 88 SER A O 1
ATOM 692 N N . ARG A 1 89 ? -10.061 -43.940 -10.040 1.00 29.52 89 ARG A N 1
ATOM 693 C CA . ARG A 1 89 ? -8.831 -44.746 -10.105 1.00 29.52 89 ARG A CA 1
ATOM 694 C C . ARG A 1 89 ? -7.626 -44.029 -9.504 1.00 29.52 89 ARG A C 1
ATOM 696 O O . ARG A 1 89 ? -7.106 -43.062 -10.044 1.00 29.52 89 ARG A O 1
ATOM 703 N N . SER A 1 90 ? -7.203 -44.589 -8.380 1.00 28.98 90 SER A N 1
ATOM 704 C CA . SER A 1 90 ? -5.891 -44.489 -7.756 1.00 28.98 90 SER A CA 1
ATOM 705 C C . SER A 1 90 ? -4.765 -44.820 -8.737 1.00 28.98 90 SER A C 1
ATOM 707 O O . SER A 1 90 ? -4.796 -45.880 -9.367 1.00 28.98 90 SER A O 1
ATOM 709 N N . VAL A 1 91 ? -3.743 -43.970 -8.789 1.00 28.78 91 VAL A N 1
ATOM 710 C CA . VAL A 1 91 ? -2.422 -44.321 -9.319 1.00 28.78 91 VAL A CA 1
ATOM 711 C C . VAL A 1 91 ? -1.408 -43.986 -8.233 1.00 28.78 91 VAL A C 1
ATOM 713 O O . VAL A 1 91 ? -1.215 -42.822 -7.895 1.00 28.78 91 VAL A O 1
ATOM 716 N N . MET A 1 92 ? -0.832 -45.038 -7.652 1.00 28.22 92 MET A N 1
ATOM 717 C CA . MET A 1 92 ? 0.398 -44.963 -6.874 1.00 28.22 92 MET A CA 1
ATOM 718 C C . MET A 1 92 ? 1.545 -44.701 -7.852 1.00 28.22 92 MET A C 1
ATOM 720 O O . MET A 1 92 ? 1.622 -45.368 -8.883 1.00 28.22 92 MET A O 1
ATOM 724 N N . VAL A 1 93 ? 2.396 -43.726 -7.545 1.00 31.31 93 VAL A N 1
ATOM 725 C CA . VAL A 1 93 ? 3.683 -43.536 -8.218 1.00 31.31 93 VAL A CA 1
ATOM 726 C C . VAL A 1 93 ? 4.749 -44.032 -7.253 1.00 31.31 93 VAL A C 1
ATOM 728 O O . VAL A 1 93 ? 4.828 -43.558 -6.122 1.00 31.31 93 VAL A O 1
ATOM 731 N N . GLU A 1 94 ? 5.488 -45.039 -7.703 1.00 31.42 94 GLU A N 1
ATOM 732 C CA . GLU A 1 94 ? 6.675 -45.585 -7.058 1.00 31.42 94 GLU A CA 1
ATOM 733 C C . GLU A 1 94 ? 7.821 -44.566 -7.165 1.00 31.42 94 GLU A C 1
ATOM 735 O O . GLU A 1 94 ? 8.101 -4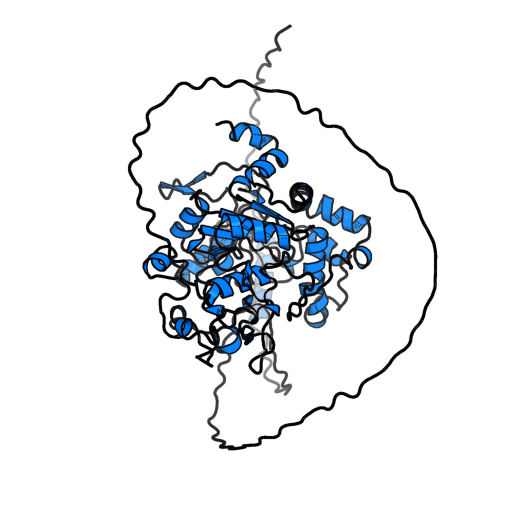4.041 -8.244 1.00 31.42 94 GLU A O 1
ATOM 740 N N . GLU A 1 95 ? 8.456 -44.269 -6.030 1.00 32.56 95 GLU A N 1
ATOM 741 C CA . GLU A 1 95 ? 9.743 -43.582 -5.957 1.00 32.56 95 GLU A CA 1
ATOM 742 C C . GLU A 1 95 ? 10.854 -44.596 -6.258 1.00 32.56 95 GLU A C 1
ATOM 744 O O . GLU A 1 95 ? 11.084 -45.521 -5.479 1.00 32.56 95 GLU A O 1
ATOM 749 N N . GLU A 1 96 ? 11.559 -44.421 -7.377 1.00 33.28 96 GLU A N 1
ATOM 750 C CA . GLU A 1 96 ? 12.869 -45.036 -7.586 1.00 33.28 96 GLU A CA 1
ATOM 751 C C . GLU A 1 96 ? 13.968 -44.041 -7.208 1.00 33.28 96 GLU A C 1
ATOM 753 O O . GLU A 1 96 ? 13.992 -42.893 -7.658 1.00 33.28 96 GLU A O 1
ATOM 758 N N . GLY A 1 97 ? 14.856 -44.510 -6.333 1.00 30.58 97 GLY A N 1
ATOM 759 C CA . GLY A 1 97 ? 15.992 -43.777 -5.807 1.00 30.58 97 GLY A CA 1
ATOM 760 C C . GLY A 1 97 ? 17.126 -43.582 -6.811 1.00 30.58 97 GLY A C 1
ATOM 761 O O . GLY A 1 97 ? 17.314 -44.352 -7.752 1.00 30.58 97 GLY A O 1
ATOM 762 N N . GLY A 1 98 ? 17.923 -42.553 -6.537 1.00 30.88 98 GLY A N 1
ATOM 763 C CA . GLY A 1 98 ? 19.232 -42.333 -7.133 1.00 30.88 98 GLY A CA 1
ATOM 764 C C . GLY A 1 98 ? 20.247 -41.999 -6.044 1.00 30.88 98 GLY A C 1
ATOM 765 O O . GLY A 1 98 ? 20.284 -40.871 -5.560 1.00 30.88 98 GLY A O 1
ATOM 766 N N . GLU A 1 99 ? 21.050 -42.998 -5.675 1.00 32.91 99 GLU A N 1
ATOM 767 C CA . GLU A 1 99 ? 22.421 -42.843 -5.164 1.00 32.91 99 GLU A CA 1
ATOM 768 C C . GLU A 1 99 ? 23.218 -42.060 -6.236 1.00 32.91 99 GLU A C 1
ATOM 770 O O . GLU A 1 99 ? 23.003 -42.259 -7.429 1.00 32.91 99 GLU A O 1
ATOM 775 N N . GLY A 1 100 ? 24.039 -41.056 -5.946 1.00 31.73 100 GLY A N 1
ATOM 776 C CA . GLY A 1 100 ? 25.212 -41.055 -5.080 1.00 31.73 100 GLY A CA 1
ATOM 777 C C . GLY A 1 100 ? 26.407 -40.683 -5.968 1.00 31.73 100 GLY A C 1
ATOM 778 O O . GLY A 1 100 ? 26.726 -41.438 -6.879 1.00 31.73 100 GLY A O 1
ATOM 779 N N . VAL A 1 101 ? 27.029 -39.522 -5.747 1.00 38.53 101 VAL A N 1
ATOM 780 C CA . VAL A 1 101 ? 28.405 -39.230 -6.184 1.00 38.53 101 VAL A CA 1
ATOM 781 C C . VAL A 1 101 ? 29.020 -38.296 -5.147 1.00 38.53 101 VAL A C 1
ATOM 783 O O . VAL A 1 101 ? 28.610 -37.144 -5.013 1.00 38.53 101 VAL A O 1
ATOM 786 N N . ASP A 1 102 ? 29.970 -38.858 -4.410 1.00 36.66 102 ASP A N 1
ATOM 787 C CA . ASP A 1 102 ? 30.966 -38.161 -3.611 1.00 36.66 102 ASP A CA 1
ATOM 788 C C . ASP A 1 102 ? 31.915 -37.400 -4.546 1.00 36.66 102 ASP A C 1
ATOM 790 O O . ASP A 1 102 ? 32.415 -37.985 -5.504 1.00 36.66 102 ASP A O 1
ATOM 794 N N . ASP A 1 103 ? 32.206 -36.137 -4.243 1.00 42.47 103 ASP A N 1
ATOM 795 C CA . ASP A 1 103 ? 33.473 -35.522 -4.631 1.00 42.47 103 ASP A CA 1
ATOM 796 C C . ASP A 1 103 ? 33.973 -34.669 -3.465 1.00 42.47 103 ASP A C 1
ATOM 798 O O . ASP A 1 103 ? 33.278 -33.815 -2.911 1.00 42.47 103 ASP A O 1
ATOM 802 N N . ASP A 1 104 ? 35.193 -35.010 -3.084 1.00 36.34 104 ASP A N 1
ATOM 803 C CA . ASP A 1 104 ? 35.919 -34.637 -1.889 1.00 36.34 104 ASP A CA 1
ATOM 804 C C . ASP A 1 104 ? 37.081 -33.705 -2.287 1.00 36.34 104 ASP A C 1
ATOM 806 O O . ASP A 1 104 ? 37.607 -33.784 -3.400 1.00 36.34 104 ASP A O 1
ATOM 810 N N . VAL A 1 105 ? 37.527 -32.909 -1.315 1.00 38.50 105 VAL A N 1
ATOM 811 C CA . VAL A 1 105 ? 38.814 -32.188 -1.235 1.00 38.50 105 VAL A CA 1
ATOM 812 C C . VAL A 1 105 ? 39.018 -30.903 -2.061 1.00 38.50 105 VAL A C 1
ATOM 814 O O . VAL A 1 105 ? 39.074 -30.886 -3.290 1.00 38.50 105 VAL A O 1
ATOM 817 N N . GLY A 1 106 ? 39.310 -29.826 -1.324 1.00 35.66 106 GLY A N 1
ATOM 818 C CA . GLY A 1 106 ? 39.900 -28.584 -1.821 1.00 35.66 106 GLY A CA 1
ATOM 819 C C . GLY A 1 106 ? 40.113 -27.574 -0.694 1.00 35.66 106 GLY A C 1
ATOM 820 O O . GLY A 1 106 ? 39.275 -26.702 -0.493 1.00 35.66 106 GLY A O 1
ATOM 821 N N . ASP A 1 107 ? 41.211 -27.761 0.037 1.00 35.25 107 ASP A N 1
ATOM 822 C CA . ASP A 1 107 ? 41.684 -27.002 1.197 1.00 35.25 107 ASP A CA 1
ATOM 823 C C . ASP A 1 107 ? 41.980 -25.502 0.950 1.00 35.25 107 ASP A C 1
ATOM 825 O O . ASP A 1 107 ? 42.190 -25.057 -0.178 1.00 35.25 107 ASP A O 1
ATOM 829 N N . ASP A 1 108 ? 42.095 -24.797 2.084 1.00 36.72 108 ASP A N 1
ATOM 830 C CA . ASP A 1 108 ? 42.877 -23.582 2.364 1.00 36.72 108 ASP A CA 1
ATOM 831 C C . ASP A 1 108 ? 42.433 -22.230 1.766 1.00 36.72 108 ASP A C 1
ATOM 833 O O . ASP A 1 108 ? 42.665 -21.916 0.605 1.00 36.72 108 ASP A O 1
ATOM 837 N N . GLU A 1 109 ? 41.938 -21.333 2.631 1.00 41.97 109 GLU A N 1
ATOM 838 C CA . GLU A 1 109 ? 42.747 -20.170 3.033 1.00 41.97 109 GLU A CA 1
ATOM 839 C C . GLU A 1 109 ? 42.193 -19.485 4.298 1.00 41.97 109 GLU A C 1
ATOM 841 O O . GLU A 1 109 ? 41.071 -18.986 4.382 1.00 41.97 109 GLU A O 1
ATOM 846 N N . GLU A 1 110 ? 43.061 -19.501 5.301 1.00 41.84 110 GLU A N 1
ATOM 847 C CA . GLU A 1 110 ? 43.007 -18.901 6.623 1.00 41.84 110 GLU A CA 1
ATOM 848 C C . GLU A 1 110 ? 43.374 -17.411 6.538 1.00 41.84 110 GLU A C 1
ATOM 850 O O . GLU A 1 110 ? 44.515 -17.095 6.217 1.00 41.84 110 GLU A O 1
ATOM 855 N N . LEU A 1 111 ? 42.471 -16.479 6.878 1.00 40.38 111 LEU A N 1
ATOM 856 C CA . LEU A 1 111 ? 42.857 -15.098 7.203 1.00 40.38 111 LEU A CA 1
ATOM 857 C C . LEU A 1 111 ? 41.952 -14.463 8.273 1.00 40.38 111 LEU A C 1
ATOM 859 O O . LEU A 1 111 ? 40.853 -13.990 7.999 1.00 40.38 111 LEU A O 1
ATOM 863 N N . GLY A 1 112 ? 42.516 -14.352 9.478 1.00 34.81 112 GLY A N 1
ATOM 864 C CA . GLY A 1 112 ? 42.641 -13.053 10.147 1.00 34.81 112 GLY A CA 1
ATOM 865 C C . GLY A 1 112 ? 41.487 -12.587 11.031 1.00 34.81 112 GLY A C 1
ATOM 866 O O . GLY A 1 112 ? 40.732 -11.693 10.659 1.00 34.81 112 GLY A O 1
ATOM 867 N N . ALA A 1 113 ? 41.458 -13.092 12.264 1.00 36.72 113 ALA A N 1
ATOM 868 C CA . ALA A 1 113 ? 40.784 -12.454 13.389 1.00 36.72 113 ALA A CA 1
ATOM 869 C C . ALA A 1 113 ? 41.396 -11.070 13.692 1.00 36.72 113 ALA A C 1
ATOM 871 O O . ALA A 1 113 ? 42.611 -10.941 13.850 1.00 36.72 113 ALA A O 1
ATOM 872 N N . ALA A 1 114 ? 40.548 -10.047 13.819 1.00 39.75 114 ALA A N 1
ATOM 873 C CA . ALA A 1 114 ? 40.896 -8.770 14.433 1.00 39.75 114 ALA A CA 1
ATOM 874 C C . ALA A 1 114 ? 39.979 -8.546 15.637 1.00 39.75 114 ALA A C 1
ATOM 876 O O . ALA A 1 114 ? 38.832 -8.121 15.517 1.00 39.75 114 ALA A O 1
ATOM 877 N N . ASP A 1 115 ? 40.546 -8.900 16.780 1.00 37.81 115 ASP A N 1
ATOM 878 C CA . ASP A 1 115 ? 40.066 -8.708 18.136 1.00 37.81 115 ASP A CA 1
ATOM 879 C C . ASP A 1 115 ? 40.010 -7.203 18.463 1.00 37.81 115 ASP A C 1
ATOM 881 O O . ASP A 1 115 ? 40.996 -6.478 18.286 1.00 37.81 115 ASP A O 1
ATOM 885 N N . LYS A 1 116 ? 38.849 -6.715 18.905 1.00 44.69 116 LYS A N 1
ATOM 886 C CA . LYS A 1 116 ? 38.690 -5.399 19.537 1.00 44.69 116 LYS A CA 1
ATOM 887 C C . LYS A 1 116 ? 37.763 -5.554 20.734 1.00 44.69 116 LYS A C 1
ATOM 889 O O . LYS A 1 116 ? 36.558 -5.349 20.631 1.00 44.69 116 LYS A O 1
ATOM 894 N N . ASN A 1 117 ? 38.369 -5.918 21.858 1.00 35.69 117 ASN A N 1
ATOM 895 C CA . ASN A 1 117 ? 37.821 -5.671 23.182 1.00 35.69 117 ASN A CA 1
ATOM 896 C C . ASN A 1 117 ? 37.897 -4.162 23.458 1.00 35.69 117 ASN A C 1
ATOM 898 O O . ASN A 1 117 ? 38.990 -3.607 23.560 1.00 35.69 117 ASN A O 1
ATOM 902 N N . GLU A 1 118 ? 36.742 -3.508 23.546 1.00 47.00 118 GLU A N 1
ATOM 903 C CA . GLU A 1 118 ? 36.590 -2.236 24.253 1.00 47.00 118 GLU A CA 1
ATOM 904 C C . GLU A 1 118 ? 36.087 -2.574 25.661 1.00 47.00 118 GLU A C 1
ATOM 906 O O . GLU A 1 118 ? 34.973 -3.069 25.833 1.00 47.00 118 GLU A O 1
ATOM 911 N N . GLU A 1 119 ? 36.961 -2.369 26.648 1.00 45.19 119 GLU A N 1
ATOM 912 C CA . GLU A 1 119 ? 36.609 -2.281 28.065 1.00 45.19 119 GLU A CA 1
ATOM 913 C C . GLU A 1 119 ? 35.628 -1.116 28.245 1.00 45.19 119 GLU A C 1
ATOM 915 O O . GLU A 1 119 ? 35.928 0.023 27.883 1.00 45.19 119 GLU A O 1
ATOM 920 N N . ILE A 1 120 ? 34.446 -1.415 28.780 1.00 46.50 120 ILE A N 1
ATOM 921 C CA . ILE A 1 120 ? 33.525 -0.416 29.315 1.00 46.50 120 ILE A CA 1
ATOM 922 C C . ILE A 1 120 ? 33.722 -0.437 30.827 1.00 46.50 120 ILE A C 1
ATOM 924 O O . ILE A 1 120 ? 33.454 -1.449 31.472 1.00 46.50 120 ILE A O 1
ATOM 928 N N . ASP A 1 121 ? 34.222 0.680 31.352 1.00 47.53 121 ASP A N 1
ATOM 929 C CA . ASP A 1 121 ? 34.296 0.978 32.777 1.00 47.53 121 ASP A CA 1
ATOM 930 C C . ASP A 1 121 ? 32.870 1.047 33.355 1.00 47.53 121 ASP A C 1
ATOM 932 O O . ASP A 1 121 ? 32.109 1.978 33.077 1.00 47.53 121 ASP A O 1
ATOM 936 N N . GLU A 1 122 ? 32.501 0.043 34.147 1.00 53.81 122 GLU A N 1
ATOM 937 C CA . GLU A 1 122 ? 31.408 0.119 35.115 1.00 53.81 122 GLU A CA 1
ATOM 938 C C . GLU A 1 122 ? 32.011 0.600 36.435 1.00 53.81 122 GLU A C 1
ATOM 940 O O . GLU A 1 122 ? 32.840 -0.112 36.983 1.00 53.81 122 GLU A O 1
ATOM 945 N N . ASP A 1 123 ? 31.638 1.795 36.905 1.00 54.09 123 ASP A N 1
ATOM 946 C CA . ASP A 1 123 ? 31.668 2.196 38.322 1.00 54.09 123 ASP A CA 1
ATOM 947 C C . ASP A 1 123 ? 31.059 3.608 38.465 1.00 54.09 123 ASP A C 1
ATOM 949 O O . ASP A 1 123 ? 31.756 4.623 38.442 1.00 54.09 123 ASP A O 1
ATOM 953 N N . GLU A 1 124 ? 29.736 3.694 38.630 1.00 54.53 124 GLU A N 1
ATOM 954 C CA . GLU A 1 124 ? 29.120 4.850 39.294 1.00 54.53 124 GLU A CA 1
ATOM 955 C C . GLU A 1 124 ? 27.917 4.375 40.127 1.00 54.53 124 GLU A C 1
ATOM 957 O O . GLU A 1 124 ? 26.772 4.331 39.675 1.00 54.53 124 GLU A O 1
ATOM 962 N N . GLU A 1 125 ? 28.208 3.954 41.362 1.00 48.28 125 GLU A N 1
ATOM 963 C CA . GLU A 1 125 ? 27.213 3.770 42.419 1.00 48.28 125 GLU A CA 1
ATOM 964 C C . GLU A 1 125 ? 26.596 5.133 42.770 1.00 48.28 125 GLU A C 1
ATOM 966 O O . GLU A 1 125 ? 27.268 6.031 43.282 1.00 48.28 125 GLU A O 1
ATOM 971 N N . VAL A 1 126 ? 25.298 5.286 42.505 1.00 49.53 126 VAL A N 1
ATOM 972 C CA . VAL A 1 126 ? 24.496 6.409 42.999 1.00 49.53 126 VAL A CA 1
ATOM 973 C C . VAL A 1 126 ? 23.599 5.897 44.122 1.00 49.53 126 VAL A C 1
ATOM 975 O O . VAL A 1 126 ? 22.586 5.244 43.875 1.00 49.53 126 VAL A O 1
ATOM 978 N N . ASP A 1 127 ? 23.976 6.233 45.356 1.00 54.03 127 ASP A N 1
ATOM 979 C CA . ASP A 1 127 ? 23.140 6.127 46.552 1.00 54.03 127 ASP A CA 1
ATOM 980 C C . ASP A 1 127 ? 21.869 6.978 46.381 1.00 54.03 127 ASP A C 1
ATOM 982 O O . ASP A 1 127 ? 21.908 8.214 46.431 1.00 54.03 127 ASP A O 1
ATOM 986 N N . LEU A 1 128 ? 20.719 6.322 46.205 1.00 52.66 128 LEU A N 1
ATOM 987 C CA . LEU A 1 128 ? 19.409 6.953 46.338 1.00 52.66 128 LEU A CA 1
ATOM 988 C C . LEU A 1 128 ? 18.809 6.595 47.696 1.00 52.66 128 LEU A C 1
ATOM 990 O O . LEU A 1 128 ? 18.462 5.450 47.970 1.00 52.66 128 LEU A O 1
ATOM 994 N N . ASN A 1 129 ? 18.693 7.631 48.528 1.00 46.16 129 ASN A N 1
ATOM 995 C CA . ASN A 1 129 ? 18.007 7.622 49.811 1.00 46.16 129 ASN A CA 1
ATOM 996 C C . ASN A 1 129 ? 16.562 7.116 49.675 1.00 46.16 129 ASN A C 1
ATOM 998 O O . ASN A 1 129 ? 15.769 7.658 48.903 1.00 46.16 129 ASN A O 1
ATOM 1002 N N . GLU A 1 130 ? 16.233 6.116 50.492 1.00 46.22 130 GLU A N 1
ATOM 1003 C CA . GLU A 1 130 ? 14.875 5.692 50.813 1.00 46.22 130 GLU A CA 1
ATOM 1004 C C . GLU A 1 130 ? 14.210 6.737 51.721 1.00 46.22 130 GLU A C 1
ATOM 1006 O O . GLU A 1 130 ? 14.570 6.867 52.889 1.00 46.22 130 GLU A O 1
ATOM 1011 N N . ASP A 1 131 ? 13.202 7.440 51.206 1.00 51.78 131 ASP A N 1
ATOM 1012 C CA . ASP A 1 131 ? 12.183 8.082 52.035 1.00 51.78 131 ASP A CA 1
ATOM 1013 C C . ASP A 1 131 ? 10.835 7.422 51.731 1.00 51.78 131 ASP A C 1
ATOM 1015 O O . ASP A 1 131 ? 10.326 7.447 50.607 1.00 51.78 131 ASP A O 1
ATOM 1019 N N . GLY A 1 132 ? 10.299 6.768 52.762 1.00 52.91 132 GLY A N 1
ATOM 1020 C CA . GLY A 1 132 ? 9.105 5.942 52.715 1.00 52.91 132 GLY A CA 1
ATOM 1021 C C . GLY A 1 132 ? 7.839 6.698 52.316 1.00 52.91 132 GLY A C 1
ATOM 1022 O O . GLY A 1 132 ? 7.510 7.755 52.858 1.00 52.91 132 GLY A O 1
ATOM 1023 N N . VAL A 1 133 ? 7.084 6.075 51.415 1.00 49.25 133 VAL A N 1
ATOM 1024 C CA . VAL A 1 133 ? 5.690 6.409 51.127 1.00 49.25 133 VAL A CA 1
ATOM 1025 C C . VAL A 1 133 ? 4.864 5.142 51.340 1.00 49.25 133 VAL A C 1
ATOM 1027 O O . VAL A 1 133 ? 4.957 4.191 50.569 1.00 49.25 133 VAL A O 1
ATOM 1030 N N . ASP A 1 134 ? 4.074 5.145 52.416 1.00 54.28 134 ASP A N 1
ATOM 1031 C CA . ASP A 1 134 ? 3.021 4.166 52.701 1.00 54.28 134 ASP A CA 1
ATOM 1032 C C . ASP A 1 134 ? 1.984 4.203 51.566 1.00 54.28 134 ASP A C 1
ATOM 1034 O O . ASP A 1 134 ? 1.163 5.123 51.478 1.00 54.28 134 ASP A O 1
ATOM 1038 N N . HIS A 1 135 ? 2.012 3.198 50.692 1.00 44.31 135 HIS A N 1
ATOM 1039 C CA . HIS A 1 135 ? 0.923 2.922 49.765 1.00 44.31 135 HIS A CA 1
ATOM 1040 C C . HIS A 1 135 ? 0.081 1.769 50.308 1.00 44.31 135 HIS A C 1
ATOM 1042 O O . HIS A 1 135 ? 0.546 0.642 50.436 1.00 44.31 135 HIS A O 1
ATOM 1048 N N . ASN A 1 136 ? -1.181 2.082 50.615 1.00 44.94 136 ASN A N 1
ATOM 1049 C CA . ASN A 1 136 ? -2.240 1.106 50.841 1.00 44.94 136 ASN A CA 1
ATOM 1050 C C . ASN A 1 136 ? -2.299 0.126 49.658 1.00 44.94 136 ASN A C 1
ATOM 1052 O O . ASN A 1 136 ? -2.731 0.500 48.566 1.00 44.94 136 ASN A O 1
ATOM 1056 N N . GLU A 1 137 ? -1.896 -1.119 49.898 1.00 43.53 137 GLU A N 1
ATOM 1057 C CA . GLU A 1 137 ? -2.198 -2.267 49.047 1.00 43.53 137 GLU A CA 1
ATOM 1058 C C . GLU A 1 137 ? -3.711 -2.538 49.102 1.00 43.53 137 GLU A C 1
ATOM 1060 O O . GLU A 1 137 ? -4.212 -3.278 49.948 1.00 43.53 137 GLU A O 1
ATOM 1065 N N . GLU A 1 138 ? -4.469 -1.907 48.204 1.00 52.12 138 GLU A N 1
ATOM 1066 C CA . GLU A 1 138 ? -5.763 -2.451 47.801 1.00 52.12 138 GLU A CA 1
ATOM 1067 C C . GLU A 1 138 ? -5.504 -3.659 46.896 1.00 52.12 138 GLU A C 1
ATOM 1069 O O . GLU A 1 138 ? -5.046 -3.544 45.761 1.00 52.12 138 GLU A O 1
ATOM 1074 N N . GLU A 1 139 ? -5.790 -4.823 47.469 1.00 52.06 139 GLU A N 1
ATOM 1075 C CA . GLU A 1 139 ? -5.814 -6.167 46.901 1.00 52.06 139 GLU A CA 1
ATOM 1076 C C . GLU A 1 139 ? -6.654 -6.213 45.601 1.00 52.06 139 GLU A C 1
ATOM 1078 O O . GLU A 1 139 ? -7.830 -6.591 45.586 1.00 52.06 139 GLU A O 1
ATOM 1083 N N . LEU A 1 140 ? -6.049 -5.805 44.481 1.00 45.62 140 LEU A N 1
ATOM 1084 C CA . LEU A 1 140 ? -6.533 -6.076 43.130 1.00 45.62 140 LEU A CA 1
ATOM 1085 C C . LEU A 1 140 ? -6.453 -7.585 42.916 1.00 45.62 140 LEU A C 1
ATOM 1087 O O . LEU A 1 140 ? -5.407 -8.141 42.595 1.00 45.62 140 LEU A O 1
ATOM 1091 N N . LYS A 1 141 ? -7.586 -8.254 43.134 1.00 45.41 141 LYS A N 1
ATOM 1092 C CA . LYS A 1 141 ? -7.796 -9.644 42.740 1.00 45.41 141 LYS A CA 1
ATOM 1093 C C . LYS A 1 141 ? -7.448 -9.778 41.262 1.00 45.41 141 LYS A C 1
ATOM 1095 O O . LYS A 1 141 ? -8.213 -9.334 40.407 1.00 45.41 141 LYS A O 1
ATOM 1100 N N . GLU A 1 142 ? -6.308 -10.401 40.986 1.00 48.84 142 GLU A N 1
ATOM 1101 C CA . GLU A 1 142 ? -5.987 -10.988 39.694 1.00 48.84 142 GLU A CA 1
ATOM 1102 C C . GLU A 1 142 ? -7.096 -11.995 39.363 1.00 48.84 142 GLU A C 1
ATOM 1104 O O . GLU A 1 142 ? -7.085 -13.154 39.786 1.00 48.84 142 GLU A O 1
ATOM 1109 N N . GLU A 1 143 ? -8.122 -11.536 38.645 1.00 46.69 143 GLU A N 1
ATOM 1110 C CA . GLU A 1 143 ? -8.999 -12.425 37.904 1.00 46.69 143 GLU A CA 1
ATOM 1111 C C . GLU A 1 143 ? -8.112 -13.142 36.896 1.00 46.69 143 GLU A C 1
ATOM 1113 O O . GLU A 1 143 ? -7.741 -12.576 35.871 1.00 46.69 143 GLU A O 1
ATOM 1118 N N . GLY A 1 144 ? -7.722 -14.372 37.246 1.00 41.94 144 GLY A N 1
ATOM 1119 C CA . GLY A 1 144 ? -6.912 -15.239 36.410 1.00 41.94 144 GLY A CA 1
ATOM 1120 C C . GLY A 1 144 ? -7.464 -15.240 34.994 1.00 41.94 144 GLY A C 1
ATOM 1121 O O . GLY A 1 144 ? -8.506 -15.844 34.714 1.00 41.94 144 GLY A O 1
ATOM 1122 N N . THR A 1 145 ? -6.754 -14.544 34.112 1.00 45.88 145 THR A N 1
ATOM 1123 C CA . THR A 1 145 ? -6.941 -14.590 32.676 1.00 45.88 145 THR A CA 1
ATOM 1124 C C . THR A 1 145 ? -6.663 -16.026 32.284 1.00 45.88 145 THR A C 1
ATOM 1126 O O . THR A 1 145 ? -5.528 -16.443 32.080 1.00 45.88 145 THR A O 1
ATOM 1129 N N . LYS A 1 146 ? -7.723 -16.839 32.238 1.00 47.09 146 LYS A N 1
ATOM 1130 C CA . LYS A 1 146 ? -7.683 -18.089 31.495 1.00 47.09 146 LYS A CA 1
ATOM 1131 C C . LYS A 1 146 ? -7.151 -17.695 30.127 1.00 47.09 146 LYS A C 1
ATOM 1133 O O . LYS A 1 146 ? -7.838 -16.961 29.417 1.00 47.09 146 LYS A O 1
ATOM 1138 N N . GLU A 1 147 ? -5.943 -18.145 29.798 1.00 53.00 147 GLU A N 1
ATOM 1139 C CA . GLU A 1 147 ? -5.451 -18.239 28.429 1.00 53.00 147 GLU A CA 1
ATOM 1140 C C . GLU A 1 147 ? -6.453 -19.122 27.683 1.00 53.00 147 GLU A C 1
ATOM 1142 O O . GLU A 1 147 ? -6.303 -20.335 27.540 1.00 53.00 147 GLU A O 1
ATOM 1147 N N . GLY A 1 148 ? -7.587 -18.532 27.312 1.00 52.91 148 GLY A N 1
ATOM 1148 C CA . GLY A 1 148 ? -8.514 -19.135 26.393 1.00 52.91 148 GLY A CA 1
ATOM 1149 C C . GLY A 1 148 ? -7.712 -19.290 25.124 1.00 52.91 148 GLY A C 1
ATOM 1150 O O . GLY A 1 148 ? -7.243 -18.290 24.590 1.00 52.91 148 GLY A O 1
ATOM 1151 N N . ASN A 1 149 ? -7.502 -20.532 24.693 1.00 57.03 149 ASN A N 1
ATOM 1152 C CA . ASN A 1 149 ? -6.955 -20.819 23.378 1.00 57.03 149 ASN A CA 1
ATOM 1153 C C . ASN A 1 149 ? -7.749 -19.991 22.368 1.00 57.03 149 ASN A C 1
ATOM 1155 O O . ASN A 1 149 ? -8.890 -20.330 22.046 1.00 57.03 149 ASN A O 1
ATOM 1159 N N . VAL A 1 150 ? -7.164 -18.879 21.922 1.00 69.69 150 VAL A N 1
ATOM 1160 C CA . VAL A 1 150 ? -7.726 -18.054 20.863 1.00 69.69 150 VAL A CA 1
ATOM 1161 C C . VAL A 1 150 ? -7.550 -18.887 19.607 1.00 69.69 150 VAL A C 1
ATOM 1163 O O . VAL A 1 150 ? -6.504 -18.885 18.964 1.00 69.69 150 VAL A O 1
ATOM 1166 N N . HIS A 1 151 ? -8.549 -19.717 19.330 1.00 76.19 151 HIS A N 1
ATOM 1167 C CA . HIS A 1 151 ? -8.599 -20.475 18.101 1.00 76.19 151 HIS A CA 1
ATOM 1168 C C . HIS A 1 151 ? -8.733 -19.478 16.956 1.00 76.19 151 HIS A C 1
ATOM 1170 O O . HIS A 1 151 ? -9.712 -18.744 16.873 1.00 76.19 151 HIS A O 1
ATOM 1176 N N . ILE A 1 152 ? -7.725 -19.438 16.090 1.00 86.19 152 ILE A N 1
ATOM 1177 C CA . ILE A 1 152 ? -7.751 -18.593 14.902 1.00 86.19 152 ILE A CA 1
ATOM 1178 C C . ILE A 1 152 ? -8.663 -19.263 13.879 1.00 86.19 152 ILE A C 1
ATOM 1180 O O . ILE A 1 152 ? -8.328 -20.326 13.352 1.00 86.19 152 ILE A O 1
ATOM 1184 N N . ASP A 1 153 ? -9.796 -18.633 13.579 1.00 88.75 153 ASP A N 1
ATOM 1185 C CA . ASP A 1 153 ? -10.835 -19.179 12.697 1.00 88.75 153 ASP A CA 1
ATOM 1186 C C . ASP A 1 153 ? -10.301 -19.636 11.329 1.00 88.75 153 ASP A C 1
ATOM 1188 O O . ASP A 1 153 ? -10.717 -20.676 10.812 1.00 88.75 153 ASP A O 1
ATOM 1192 N N . ALA A 1 154 ? -9.324 -18.910 10.770 1.00 88.12 154 ALA A N 1
ATOM 1193 C CA . ALA A 1 154 ? -8.696 -19.225 9.481 1.00 88.12 154 ALA A CA 1
ATOM 1194 C C . ALA A 1 154 ? -7.933 -20.566 9.470 1.00 88.12 154 ALA A C 1
ATOM 1196 O O . ALA A 1 154 ? -7.667 -21.126 8.401 1.00 88.12 154 ALA A O 1
ATOM 1197 N N . LEU A 1 155 ? -7.568 -21.072 10.650 1.00 88.81 155 LEU A N 1
ATOM 1198 C CA . LEU A 1 155 ? -6.857 -22.333 10.841 1.00 88.81 155 LEU A CA 1
ATOM 1199 C C . LEU A 1 155 ? -7.774 -23.482 11.278 1.00 88.81 155 LEU A C 1
ATOM 1201 O O . LEU A 1 155 ? -7.337 -24.633 11.334 1.00 88.81 155 LEU A O 1
ATOM 1205 N N . LEU A 1 156 ? -9.040 -23.201 11.594 1.00 89.75 156 LEU A N 1
ATOM 1206 C CA . LEU A 1 156 ? -9.990 -24.250 11.938 1.00 89.75 156 LEU A CA 1
ATOM 1207 C C . LEU A 1 156 ? -10.251 -25.156 10.723 1.00 89.75 156 LEU A C 1
ATOM 1209 O O . LEU A 1 156 ? -10.321 -24.657 9.595 1.00 89.75 156 LEU A O 1
ATOM 1213 N N . PRO A 1 157 ? -10.469 -26.470 10.932 1.00 88.81 157 PRO A N 1
ATOM 1214 C CA . PRO A 1 157 ? -10.774 -27.399 9.850 1.00 88.81 157 PRO A CA 1
ATOM 1215 C C . PRO A 1 157 ? -11.888 -26.890 8.935 1.00 88.81 157 PRO A C 1
ATOM 1217 O O . PRO A 1 157 ? -12.852 -26.256 9.379 1.00 88.81 157 PRO A O 1
ATOM 1220 N N . ILE A 1 158 ? -11.769 -27.169 7.641 1.00 90.00 158 ILE A N 1
ATOM 1221 C CA . ILE A 1 158 ? -12.809 -26.834 6.672 1.00 90.00 158 ILE A CA 1
ATOM 1222 C C . ILE A 1 158 ? -14.026 -27.722 6.946 1.00 90.00 158 ILE A C 1
ATOM 1224 O O . ILE A 1 158 ? -13.981 -28.932 6.768 1.00 90.00 158 ILE A O 1
ATOM 1228 N N . THR A 1 159 ? -15.112 -27.100 7.394 1.00 89.00 159 THR A N 1
ATOM 1229 C CA . THR A 1 159 ? -16.419 -27.733 7.643 1.00 89.00 159 THR A CA 1
ATOM 1230 C C . THR A 1 159 ? -17.460 -27.341 6.596 1.00 89.00 159 THR A C 1
ATOM 1232 O O . THR A 1 159 ? -18.576 -27.850 6.599 1.00 89.00 159 THR A O 1
ATOM 1235 N N . PHE A 1 160 ? -17.098 -26.426 5.697 1.00 90.44 160 PHE A N 1
ATOM 1236 C CA . PHE A 1 160 ? -17.962 -25.847 4.684 1.00 90.44 160 PHE A CA 1
ATOM 1237 C C . PHE A 1 160 ? -17.189 -25.808 3.369 1.00 90.44 160 PHE A C 1
ATOM 1239 O O . PHE A 1 160 ? -16.154 -25.167 3.302 1.00 90.44 160 PHE A O 1
ATOM 1246 N N . GLU A 1 161 ? -17.641 -26.504 2.328 1.00 90.69 161 GLU A N 1
ATOM 1247 C CA . GLU A 1 161 ? -16.839 -26.710 1.104 1.00 90.69 161 GLU A CA 1
ATOM 1248 C C . GLU A 1 161 ? -17.141 -25.712 -0.027 1.00 90.69 161 GLU A C 1
ATOM 1250 O O . GLU A 1 161 ? -16.614 -25.837 -1.131 1.00 90.69 161 GLU A O 1
ATOM 1255 N N . LYS A 1 162 ? -18.012 -24.725 0.209 1.00 91.94 162 LYS A N 1
ATOM 1256 C CA . LYS A 1 162 ? -18.478 -23.809 -0.840 1.00 91.94 162 LYS A CA 1
ATOM 1257 C C . LYS A 1 162 ? -17.756 -22.467 -0.793 1.00 91.94 162 LYS A C 1
ATOM 1259 O O . LYS A 1 162 ? -17.328 -22.001 0.264 1.00 91.94 162 LYS A O 1
ATOM 1264 N N . CYS A 1 163 ? -17.696 -21.826 -1.954 1.00 93.75 163 CYS A N 1
ATOM 1265 C CA . CYS A 1 163 ? -17.438 -20.399 -2.082 1.00 93.75 163 CYS A CA 1
ATOM 1266 C C . CYS A 1 163 ? -18.764 -19.638 -2.112 1.00 93.75 163 CYS A C 1
ATOM 1268 O O . CYS A 1 163 ? -19.771 -20.131 -2.632 1.00 93.75 163 CYS A O 1
ATOM 1270 N N . CYS A 1 164 ? -18.775 -18.431 -1.562 1.00 94.31 164 CYS A N 1
ATOM 1271 C CA . CYS A 1 164 ? -19.938 -17.558 -1.597 1.00 94.31 164 CYS A CA 1
ATOM 1272 C C . CYS A 1 164 ? -19.515 -16.097 -1.704 1.00 94.31 164 CYS A C 1
ATOM 1274 O O . CYS A 1 164 ? -18.434 -15.698 -1.274 1.00 94.31 164 CYS A O 1
ATOM 1276 N N . ILE A 1 165 ? -20.401 -15.276 -2.260 1.00 94.31 165 ILE A N 1
ATOM 1277 C CA . ILE A 1 165 ? -20.281 -13.830 -2.103 1.00 94.31 165 ILE A CA 1
ATOM 1278 C C . ILE A 1 165 ? -20.657 -13.499 -0.656 1.00 94.31 165 ILE A C 1
ATOM 1280 O O . ILE A 1 165 ? -21.743 -13.929 -0.237 1.00 94.31 165 ILE A O 1
ATOM 1284 N N . PRO A 1 166 ? -19.819 -12.758 0.098 1.00 92.69 166 PRO A N 1
ATOM 1285 C CA . PRO A 1 166 ? -20.120 -12.496 1.492 1.00 92.69 166 PRO A CA 1
ATOM 1286 C C . PRO A 1 166 ? -21.484 -11.825 1.660 1.00 92.69 166 PRO A C 1
ATOM 1288 O O . PRO A 1 166 ? -21.900 -11.032 0.808 1.00 92.69 166 PRO A O 1
ATOM 1291 N N . ALA A 1 167 ? -22.201 -12.139 2.739 1.00 90.19 167 ALA A N 1
ATOM 1292 C CA . ALA A 1 167 ? -23.592 -11.721 2.920 1.00 90.19 167 ALA A CA 1
ATOM 1293 C C . ALA A 1 167 ? -23.778 -10.195 2.800 1.00 90.19 167 ALA A C 1
ATOM 1295 O O . ALA A 1 167 ? -24.741 -9.738 2.175 1.00 90.19 167 ALA A O 1
ATOM 1296 N N . ALA A 1 168 ? -22.800 -9.423 3.287 1.00 85.44 168 ALA A N 1
ATOM 1297 C CA . ALA A 1 168 ? -22.730 -7.967 3.161 1.00 85.44 168 ALA A CA 1
ATOM 1298 C C . ALA A 1 168 ? -22.818 -7.453 1.705 1.00 85.44 168 ALA A C 1
ATOM 1300 O O . ALA A 1 168 ? -23.311 -6.352 1.474 1.00 85.44 168 ALA A O 1
ATOM 1301 N N . PHE A 1 169 ? -22.426 -8.265 0.718 1.00 86.94 169 PHE A N 1
ATOM 1302 C CA . PHE A 1 169 ? -22.413 -7.930 -0.710 1.00 86.94 169 PHE A CA 1
ATOM 1303 C C . PHE A 1 169 ? -23.538 -8.600 -1.512 1.00 86.94 169 PHE A C 1
ATOM 1305 O O . PHE A 1 169 ? -23.669 -8.384 -2.712 1.00 86.94 169 PHE A O 1
ATOM 1312 N N . LYS A 1 170 ? -24.434 -9.393 -0.910 1.00 83.88 170 LYS A N 1
ATOM 1313 C CA . LYS A 1 170 ? -25.503 -10.078 -1.677 1.00 83.88 170 LYS A CA 1
ATOM 1314 C C . LYS A 1 170 ? -26.455 -9.124 -2.420 1.00 83.88 170 LYS A C 1
ATOM 1316 O O . LYS A 1 170 ? -27.126 -9.551 -3.353 1.00 83.88 170 LYS A O 1
ATOM 1321 N N . ARG A 1 171 ? -26.515 -7.847 -2.023 1.00 77.75 171 ARG A N 1
ATOM 1322 C CA . ARG A 1 171 ? -27.371 -6.817 -2.641 1.00 77.75 171 ARG A CA 1
ATOM 1323 C C . ARG A 1 171 ? -26.709 -6.063 -3.801 1.00 77.75 171 ARG A C 1
ATOM 1325 O O . ARG A 1 171 ? -27.407 -5.336 -4.504 1.00 77.75 171 ARG A O 1
ATOM 1332 N N . SER A 1 172 ? -25.401 -6.217 -4.014 1.00 75.75 172 SER A N 1
ATOM 1333 C CA . SER A 1 172 ? -24.703 -5.617 -5.154 1.00 75.75 172 SER A CA 1
ATOM 1334 C C . SER A 1 172 ? -24.819 -6.476 -6.415 1.00 75.75 172 SER A C 1
ATOM 1336 O O . SER A 1 172 ? -25.098 -7.672 -6.358 1.00 75.75 172 SER A O 1
ATOM 1338 N N . ASN A 1 173 ? -24.597 -5.861 -7.582 1.00 72.62 173 ASN A N 1
ATOM 1339 C CA . ASN A 1 173 ? -24.383 -6.609 -8.821 1.00 72.62 173 ASN A CA 1
ATOM 1340 C C . ASN A 1 173 ? -23.090 -7.410 -8.673 1.00 72.62 173 ASN A C 1
ATOM 1342 O O . ASN A 1 173 ? -22.001 -6.867 -8.846 1.00 72.62 173 ASN A O 1
ATOM 1346 N N . ASN A 1 174 ? -23.229 -8.676 -8.301 1.00 73.88 174 ASN A N 1
ATOM 1347 C CA . ASN A 1 174 ? -22.089 -9.489 -7.929 1.00 73.88 174 ASN A CA 1
ATOM 1348 C C . ASN A 1 174 ? -21.371 -10.061 -9.154 1.00 73.88 174 ASN A C 1
ATOM 1350 O O . ASN A 1 174 ? -22.015 -10.352 -10.169 1.00 73.88 174 ASN A O 1
ATOM 1354 N N . PRO A 1 175 ? -20.042 -10.231 -9.065 1.00 80.38 175 PRO A N 1
ATOM 1355 C CA . PRO A 1 175 ? -19.283 -10.934 -10.086 1.00 80.38 175 PRO A CA 1
ATOM 1356 C C . PRO A 1 175 ? -19.811 -12.363 -10.243 1.00 80.38 175 PRO A C 1
ATOM 1358 O O . PRO A 1 175 ? -20.229 -13.004 -9.279 1.00 80.38 175 PRO A O 1
ATOM 1361 N N . THR A 1 176 ? -19.794 -12.863 -11.477 1.00 83.88 176 THR A N 1
ATOM 1362 C CA . THR A 1 176 ? -20.249 -14.224 -11.795 1.00 83.88 176 THR A CA 1
ATOM 1363 C C . THR A 1 176 ? -19.254 -15.293 -11.349 1.00 83.88 176 THR A C 1
ATOM 1365 O O . THR A 1 176 ? -19.644 -16.434 -11.125 1.00 83.88 176 THR A O 1
ATOM 1368 N N . ASP A 1 177 ? -17.976 -14.932 -11.228 1.00 88.06 177 ASP A N 1
ATOM 1369 C CA . ASP A 1 177 ? -16.905 -15.826 -10.792 1.00 88.06 177 ASP A CA 1
ATOM 1370 C C . ASP A 1 177 ? -16.796 -15.823 -9.260 1.00 88.06 177 ASP A C 1
ATOM 1372 O O . ASP A 1 177 ? -15.994 -15.114 -8.651 1.00 88.06 177 ASP A O 1
ATOM 1376 N N . VAL A 1 178 ? -17.668 -16.598 -8.618 1.00 90.44 178 VAL A N 1
ATOM 1377 C CA . VAL A 1 178 ? -17.697 -16.712 -7.153 1.00 90.44 178 VAL A CA 1
ATOM 1378 C C . VAL A 1 178 ? -16.412 -17.349 -6.608 1.00 90.44 178 VAL A C 1
ATOM 1380 O O . VAL A 1 178 ? -16.043 -17.063 -5.473 1.00 90.44 178 VAL A O 1
ATOM 1383 N N . ASP A 1 179 ? -15.692 -18.143 -7.401 1.00 89.69 179 ASP A N 1
ATOM 1384 C CA . ASP A 1 179 ? -14.457 -18.797 -6.957 1.00 89.69 179 ASP A CA 1
ATOM 1385 C C . ASP A 1 179 ? -13.323 -17.776 -6.764 1.00 89.69 179 ASP A C 1
ATOM 1387 O O . ASP A 1 179 ? -12.571 -17.853 -5.790 1.00 89.69 179 ASP A O 1
ATOM 1391 N N . CYS A 1 180 ? -13.203 -16.789 -7.660 1.00 90.75 180 CYS A N 1
ATOM 1392 C CA . CYS A 1 180 ? -12.212 -15.714 -7.523 1.00 90.75 180 CYS A CA 1
ATOM 1393 C C . CYS A 1 180 ? -12.651 -14.587 -6.594 1.00 90.75 180 CYS A C 1
ATOM 1395 O O . CYS A 1 180 ? -11.830 -14.095 -5.818 1.00 90.75 180 CYS A O 1
ATOM 1397 N N . PHE A 1 181 ? -13.911 -14.161 -6.671 1.00 92.69 181 PHE A N 1
ATOM 1398 C CA . PHE A 1 181 ? -14.359 -12.963 -5.959 1.00 92.69 181 PHE A CA 1
ATOM 1399 C C . PHE A 1 181 ? -15.012 -13.250 -4.605 1.00 92.69 181 PHE A C 1
ATOM 1401 O O . PHE A 1 181 ? -15.022 -12.388 -3.722 1.00 92.69 181 PHE A O 1
ATOM 1408 N N . GLY A 1 182 ? -15.563 -14.450 -4.436 1.00 93.38 182 GLY A N 1
ATOM 1409 C CA . GLY A 1 182 ? -16.145 -14.898 -3.181 1.00 93.38 182 GLY A CA 1
ATOM 1410 C C . GLY A 1 182 ? -15.097 -15.342 -2.166 1.00 93.38 182 GLY A C 1
ATOM 1411 O O . GLY A 1 182 ? -13.917 -15.518 -2.480 1.00 93.38 182 GLY A O 1
ATOM 1412 N N . THR A 1 183 ? -15.565 -15.557 -0.943 1.00 93.88 183 THR A N 1
ATOM 1413 C CA . THR A 1 183 ? -14.794 -16.165 0.141 1.00 93.88 183 THR A CA 1
ATOM 1414 C C . THR A 1 183 ? -15.134 -17.648 0.182 1.00 93.88 183 THR A C 1
ATOM 1416 O O . THR A 1 183 ? -16.309 -18.029 0.232 1.00 93.88 183 THR A O 1
ATOM 1419 N N . CYS A 1 184 ? -14.112 -18.493 0.120 1.00 93.62 184 CYS A N 1
ATOM 1420 C CA . CYS A 1 184 ? -14.269 -19.939 0.149 1.00 93.62 184 CYS A CA 1
ATOM 1421 C C . CYS A 1 184 ? -14.068 -20.492 1.558 1.00 93.62 184 CYS A C 1
ATOM 1423 O O . CYS A 1 184 ? -13.337 -19.945 2.386 1.00 93.62 184 CYS A O 1
ATOM 1425 N N . PHE A 1 185 ? -14.749 -21.599 1.830 1.00 92.50 185 PHE A N 1
ATOM 1426 C CA . PHE A 1 185 ? -14.582 -22.411 3.033 1.00 92.50 185 PHE A CA 1
ATOM 1427 C C . PHE A 1 185 ? -14.958 -21.749 4.367 1.00 92.50 185 PHE A C 1
ATOM 1429 O O . PHE A 1 185 ? -14.779 -22.330 5.437 1.00 92.50 185 PHE A O 1
ATOM 1436 N N . THR A 1 186 ? -15.530 -20.549 4.312 1.00 91.94 186 THR A N 1
ATOM 1437 C CA . THR A 1 186 ? -15.834 -19.720 5.479 1.00 91.94 186 THR A CA 1
ATOM 1438 C C . THR A 1 186 ? -17.346 -19.550 5.586 1.00 91.94 186 THR A C 1
ATOM 1440 O O . THR A 1 186 ? -17.907 -18.619 5.019 1.00 91.94 186 THR A O 1
ATOM 1443 N N . GLU A 1 187 ? -18.013 -20.460 6.302 1.00 94.62 187 GLU A N 1
ATOM 1444 C CA . GLU A 1 187 ? -19.479 -20.461 6.478 1.00 94.62 187 GLU A CA 1
ATOM 1445 C C . GLU A 1 187 ? -20.001 -19.102 6.963 1.00 94.62 187 GLU A C 1
ATOM 1447 O O . GLU A 1 187 ? -20.929 -18.538 6.385 1.00 94.62 187 GLU A O 1
ATOM 1452 N N . ARG A 1 188 ? -19.310 -18.512 7.948 1.00 94.56 188 ARG A N 1
ATOM 1453 C CA . ARG A 1 188 ? -19.621 -17.182 8.476 1.00 94.56 188 ARG A CA 1
ATOM 1454 C C . ARG A 1 188 ? -19.706 -16.122 7.377 1.00 94.56 188 ARG A C 1
ATOM 1456 O O . ARG A 1 188 ? -20.651 -15.348 7.370 1.00 94.56 188 ARG A O 1
ATOM 1463 N N . ALA A 1 189 ? -18.787 -16.113 6.410 1.00 93.00 189 ALA A N 1
ATOM 1464 C CA . ALA A 1 189 ? -18.825 -15.136 5.323 1.00 93.00 189 ALA A CA 1
ATOM 1465 C C . ALA A 1 189 ? -20.133 -15.228 4.516 1.00 93.00 189 ALA A C 1
ATOM 1467 O O . ALA A 1 189 ? -20.653 -14.213 4.052 1.00 93.00 189 ALA A O 1
ATOM 1468 N N . CYS A 1 190 ? -20.694 -16.430 4.375 1.00 93.25 190 CYS A N 1
ATOM 1469 C CA . CYS A 1 190 ? -21.892 -16.671 3.580 1.00 93.25 190 CYS A CA 1
ATOM 1470 C C . CYS A 1 190 ? -23.178 -16.227 4.266 1.00 93.25 190 CYS A C 1
ATOM 1472 O O . CYS A 1 190 ? -24.093 -15.769 3.573 1.00 93.25 190 CYS A O 1
ATOM 1474 N N . ASP A 1 191 ? -23.248 -16.353 5.587 1.00 94.62 191 ASP A N 1
ATOM 1475 C CA . ASP A 1 191 ? -24.506 -16.234 6.328 1.00 94.62 191 ASP A CA 1
ATOM 1476 C C . ASP A 1 191 ? -24.535 -15.036 7.282 1.00 94.62 191 ASP A C 1
ATOM 1478 O O . ASP A 1 191 ? -25.608 -14.505 7.573 1.00 94.62 191 ASP A O 1
ATOM 1482 N N . ASP A 1 192 ? -23.369 -14.552 7.706 1.00 94.81 192 ASP A N 1
ATOM 1483 C CA . ASP A 1 192 ? -23.242 -13.455 8.653 1.00 94.81 192 ASP A CA 1
ATOM 1484 C C . ASP A 1 192 ? -23.183 -12.090 7.947 1.00 94.81 192 ASP A C 1
ATOM 1486 O O . ASP A 1 192 ? -22.243 -11.757 7.224 1.00 94.81 192 ASP A O 1
ATOM 1490 N N . MET A 1 193 ? -24.191 -11.254 8.201 1.00 93.94 193 MET A N 1
ATOM 1491 C CA . MET A 1 193 ? -24.267 -9.887 7.680 1.00 93.94 193 MET A CA 1
ATOM 1492 C C . MET A 1 193 ? -23.247 -8.934 8.314 1.00 93.94 193 MET A C 1
ATOM 1494 O O . MET A 1 193 ? -23.045 -7.844 7.764 1.00 93.94 193 MET A O 1
ATOM 1498 N N . ILE A 1 194 ? -22.656 -9.279 9.464 1.00 93.88 194 ILE A N 1
ATOM 1499 C CA . ILE A 1 194 ? -21.622 -8.458 10.108 1.00 93.88 194 ILE A CA 1
ATOM 1500 C C . ILE A 1 194 ? -20.204 -8.831 9.673 1.00 93.88 194 ILE A C 1
ATOM 1502 O O . ILE A 1 194 ? -19.297 -8.037 9.892 1.00 93.88 194 ILE A O 1
ATOM 1506 N N . TYR A 1 195 ? -20.001 -9.958 8.986 1.00 93.38 195 TYR A N 1
ATOM 1507 C CA . TYR A 1 195 ? -18.706 -10.286 8.389 1.00 93.38 195 TYR A CA 1
ATOM 1508 C C . TYR A 1 195 ? -18.252 -9.165 7.423 1.00 93.38 195 TYR A C 1
ATOM 1510 O O . TYR A 1 195 ? -19.068 -8.705 6.614 1.00 93.38 195 TYR A O 1
ATOM 1518 N N . PRO A 1 196 ? -16.983 -8.705 7.469 1.00 92.81 196 PRO A N 1
ATOM 1519 C CA . PRO A 1 196 ? -15.817 -9.291 8.152 1.00 92.81 196 PRO A CA 1
ATOM 1520 C C . PRO A 1 196 ? -15.516 -8.752 9.569 1.00 92.81 196 PRO A C 1
ATOM 1522 O O . PRO A 1 196 ? -14.420 -8.969 10.075 1.00 92.81 196 PRO A O 1
ATOM 1525 N N . PHE A 1 197 ? -16.444 -8.040 10.210 1.00 94.00 197 PHE A N 1
ATOM 1526 C CA . PHE A 1 197 ? -16.257 -7.469 11.551 1.00 94.00 197 PHE A CA 1
ATOM 1527 C C . PHE A 1 197 ? -16.569 -8.485 12.650 1.00 94.00 197 PHE A C 1
ATOM 1529 O O . PHE A 1 197 ? -17.362 -9.402 12.448 1.00 94.00 197 PHE A O 1
ATOM 1536 N N . ASN A 1 198 ? -15.990 -8.326 13.834 1.00 92.00 198 ASN A N 1
ATOM 1537 C CA . ASN A 1 198 ? -16.199 -9.208 14.983 1.00 92.00 198 ASN A CA 1
ATOM 1538 C C . ASN A 1 198 ? -17.546 -8.976 15.677 1.00 92.00 198 ASN A C 1
ATOM 1540 O O . ASN A 1 198 ? -18.084 -9.900 16.284 1.00 92.00 198 ASN A O 1
ATOM 1544 N N . SER A 1 199 ? -18.107 -7.769 15.573 1.00 94.81 199 SER A N 1
ATOM 1545 C CA . SER A 1 199 ? -19.407 -7.427 16.153 1.00 94.81 199 SER A CA 1
ATOM 1546 C C . SER A 1 199 ? -20.175 -6.408 15.304 1.00 94.81 199 SER A C 1
ATOM 1548 O O . SER A 1 199 ? -19.631 -5.803 14.376 1.00 94.81 199 SER A O 1
ATOM 1550 N N . ALA A 1 200 ? -21.462 -6.224 15.612 1.00 95.81 200 ALA A N 1
ATOM 1551 C CA . ALA A 1 200 ? -22.278 -5.191 14.977 1.00 95.81 200 ALA A CA 1
ATOM 1552 C C . ALA A 1 200 ? -21.792 -3.786 15.363 1.00 95.81 200 ALA A C 1
ATOM 1554 O O . ALA A 1 200 ? -21.711 -2.913 14.507 1.00 95.81 200 ALA A O 1
ATOM 1555 N N . GLU A 1 201 ? -21.391 -3.599 16.620 1.00 95.69 201 GLU A N 1
ATOM 1556 C CA . GLU A 1 201 ? -20.836 -2.343 17.123 1.00 95.69 201 GLU A CA 1
ATOM 1557 C C . GLU A 1 201 ? -19.547 -1.993 16.388 1.00 95.69 201 GLU A C 1
ATOM 1559 O O . GLU A 1 201 ? -19.389 -0.857 15.958 1.00 95.69 201 GLU A O 1
ATOM 1564 N N . GLU A 1 202 ? -18.646 -2.963 16.187 1.00 94.19 202 GLU A N 1
ATOM 1565 C CA . GLU A 1 202 ? -17.434 -2.742 15.400 1.00 94.19 202 GLU A CA 1
ATOM 1566 C C . GLU A 1 202 ? -17.793 -2.350 13.965 1.00 94.19 202 GLU A C 1
ATOM 1568 O O . GLU A 1 202 ? -17.300 -1.339 13.477 1.00 94.19 202 GLU A O 1
ATOM 1573 N N . LYS A 1 203 ? -18.711 -3.067 13.307 1.00 95.06 203 LYS A N 1
ATOM 1574 C CA . LYS A 1 203 ? -19.176 -2.723 11.955 1.00 95.06 203 LYS A CA 1
ATOM 1575 C C . LYS A 1 203 ? -19.743 -1.303 11.859 1.00 95.06 203 LYS A C 1
ATOM 1577 O O . LYS A 1 203 ? -19.446 -0.601 10.894 1.00 95.06 203 LYS A O 1
ATOM 1582 N N . ASP A 1 204 ? -20.529 -0.876 12.841 1.00 95.19 204 ASP A N 1
ATOM 1583 C CA . ASP A 1 204 ? -21.136 0.459 12.877 1.00 95.19 204 ASP A CA 1
ATOM 1584 C C . ASP A 1 204 ? -20.089 1.572 13.039 1.00 95.19 204 ASP A C 1
ATOM 1586 O O . ASP A 1 204 ? -20.340 2.722 12.674 1.00 95.19 204 ASP A O 1
ATOM 1590 N N . LEU A 1 205 ? -18.886 1.242 13.522 1.00 93.88 205 LEU A N 1
ATOM 1591 C CA . LEU A 1 205 ? -17.745 2.154 13.509 1.00 93.88 205 LEU A CA 1
ATOM 1592 C C . LEU A 1 205 ? -17.132 2.289 12.107 1.00 93.88 205 LEU A C 1
ATOM 1594 O O . LEU A 1 205 ? -16.440 3.272 11.875 1.00 93.88 205 LEU A O 1
ATOM 1598 N N . PHE A 1 206 ? -17.353 1.373 11.166 1.00 94.38 206 PHE A N 1
ATOM 1599 C CA . PHE A 1 206 ? -16.748 1.419 9.825 1.00 94.38 206 PHE A CA 1
ATOM 1600 C C . PHE A 1 206 ? -17.808 1.459 8.714 1.00 94.38 206 PHE A C 1
ATOM 1602 O O . PHE A 1 206 ? -17.826 0.595 7.829 1.00 94.38 206 PHE A O 1
ATOM 1609 N N . PRO A 1 207 ? -18.700 2.467 8.722 1.00 92.50 207 PRO A N 1
ATOM 1610 C CA . PRO A 1 207 ? -19.675 2.652 7.658 1.00 92.50 207 PRO A CA 1
ATOM 1611 C C . PRO A 1 207 ? -18.968 2.793 6.305 1.00 92.50 207 PRO A C 1
ATOM 1613 O O . PRO A 1 207 ? -18.078 3.624 6.115 1.00 92.50 207 PRO A O 1
ATOM 1616 N N . SER A 1 208 ? -19.367 1.953 5.352 1.00 87.69 208 SER A N 1
ATOM 1617 C CA . SER A 1 208 ? -18.895 2.033 3.970 1.00 87.69 208 SER A CA 1
ATOM 1618 C C . SER A 1 208 ? -19.696 3.070 3.187 1.00 87.69 208 SER A C 1
ATOM 1620 O O . SER A 1 208 ? -20.888 3.275 3.427 1.00 87.69 208 SER A O 1
ATOM 1622 N N . VAL A 1 209 ? -19.066 3.696 2.197 1.00 82.50 209 VAL A N 1
ATOM 1623 C CA . VAL A 1 209 ? -19.742 4.675 1.344 1.00 82.50 209 VAL A CA 1
ATOM 1624 C C . VAL A 1 209 ? -20.676 3.977 0.356 1.00 82.50 209 VAL A C 1
ATOM 1626 O O . VAL A 1 209 ? -20.251 3.476 -0.687 1.00 82.50 209 VAL A O 1
ATOM 1629 N N . GLU A 1 210 ? -21.982 4.037 0.608 1.00 81.62 210 GLU A N 1
ATOM 1630 C CA . GLU A 1 210 ? -22.982 3.758 -0.426 1.00 81.62 210 GLU A CA 1
ATOM 1631 C C . GLU A 1 210 ? -23.088 4.953 -1.382 1.00 81.62 210 GLU A C 1
ATOM 1633 O O . GLU A 1 210 ? -23.882 5.880 -1.213 1.00 81.62 210 GLU A O 1
ATOM 1638 N N . MET A 1 211 ? -22.244 4.966 -2.413 1.00 75.69 211 MET A N 1
ATOM 1639 C CA . MET A 1 211 ? -22.252 6.045 -3.397 1.00 75.69 211 MET A CA 1
ATOM 1640 C C . MET A 1 211 ? -23.305 5.823 -4.480 1.00 75.69 211 MET A C 1
ATOM 1642 O O . MET A 1 211 ? -23.197 4.912 -5.308 1.00 75.69 211 MET A O 1
ATOM 1646 N N . THR A 1 212 ? -24.277 6.737 -4.540 1.00 83.12 212 THR A N 1
ATOM 1647 C CA . THR A 1 212 ? -25.183 6.868 -5.688 1.00 83.12 212 THR A CA 1
ATOM 1648 C C . THR A 1 212 ? -24.386 7.121 -6.973 1.00 83.12 212 THR A C 1
ATOM 1650 O O . THR A 1 212 ? -23.249 7.600 -6.941 1.00 83.12 212 THR A O 1
ATOM 1653 N N . SER A 1 213 ? -24.977 6.840 -8.139 1.00 76.38 213 SER A N 1
ATOM 1654 C CA . SER A 1 213 ? -24.322 7.130 -9.426 1.00 76.38 213 SER A CA 1
ATOM 1655 C C . SER A 1 213 ? -23.941 8.611 -9.567 1.00 76.38 213 SER A C 1
ATOM 1657 O O . SER A 1 213 ? -22.910 8.927 -10.157 1.00 76.38 213 SER A O 1
ATOM 1659 N N . GLU A 1 214 ? -24.753 9.518 -9.022 1.00 81.62 214 GLU A N 1
ATOM 1660 C CA . GLU A 1 214 ? -24.474 10.955 -9.006 1.00 81.62 214 GLU A CA 1
ATOM 1661 C C . GLU A 1 214 ? -23.322 11.296 -8.054 1.00 81.62 214 GLU A C 1
ATOM 1663 O O . GLU A 1 214 ? -22.359 11.940 -8.472 1.00 81.62 214 GLU A O 1
ATOM 1668 N N . GLY A 1 215 ? -23.349 10.780 -6.818 1.00 80.81 215 GLY A N 1
ATOM 1669 C CA . GLY A 1 215 ? -22.251 10.936 -5.860 1.00 80.81 215 GLY A CA 1
ATOM 1670 C C . GLY A 1 215 ? -20.927 10.405 -6.415 1.00 80.81 215 GLY A C 1
ATOM 1671 O O . GLY A 1 215 ? -19.885 11.043 -6.263 1.00 80.81 215 GLY A O 1
ATOM 1672 N N . ARG A 1 216 ? -20.973 9.296 -7.168 1.00 77.06 216 ARG A N 1
ATOM 1673 C CA . ARG A 1 216 ? -19.839 8.753 -7.930 1.00 77.06 216 ARG A CA 1
ATOM 1674 C C . ARG A 1 216 ? -19.288 9.735 -8.945 1.00 77.06 216 ARG A C 1
ATOM 1676 O O . ARG A 1 216 ? -18.076 9.903 -9.016 1.00 77.06 216 ARG A O 1
ATOM 1683 N N . MET A 1 217 ? -20.143 10.408 -9.702 1.00 74.19 217 MET A N 1
ATOM 1684 C CA . MET A 1 217 ? -19.708 11.400 -10.685 1.00 74.19 217 MET A CA 1
ATOM 1685 C C . MET A 1 217 ? -19.148 12.671 -10.038 1.00 74.19 217 MET A C 1
ATOM 1687 O O . MET A 1 217 ? -18.135 13.184 -10.518 1.00 74.19 217 MET A O 1
ATOM 1691 N N . ILE A 1 218 ? -19.753 13.150 -8.946 1.00 79.56 218 ILE A N 1
ATOM 1692 C CA . ILE A 1 218 ? -19.257 14.307 -8.181 1.00 79.56 218 ILE A CA 1
ATOM 1693 C C . ILE A 1 218 ? -17.873 13.998 -7.619 1.00 79.56 218 ILE A C 1
ATOM 1695 O O . ILE A 1 218 ? -16.910 14.692 -7.943 1.00 79.56 218 ILE A O 1
ATOM 1699 N N . ARG A 1 219 ? -17.746 12.892 -6.879 1.00 76.62 219 ARG A N 1
ATOM 1700 C CA . ARG A 1 219 ? -16.471 12.459 -6.307 1.00 76.62 219 ARG A CA 1
ATOM 1701 C C . ARG A 1 219 ? -15.427 12.235 -7.397 1.00 76.62 219 ARG A C 1
ATOM 1703 O O . ARG A 1 219 ? -14.293 12.670 -7.261 1.00 76.62 219 ARG A O 1
ATOM 1710 N N . ARG A 1 220 ? -15.805 11.631 -8.531 1.00 74.62 220 ARG A N 1
ATOM 1711 C CA . ARG A 1 220 ? -14.912 11.478 -9.689 1.00 74.62 220 ARG A CA 1
ATOM 1712 C C . ARG A 1 220 ? -14.358 12.814 -10.161 1.00 74.62 220 ARG A C 1
ATOM 1714 O O . ARG A 1 220 ? -13.170 12.894 -10.449 1.00 74.62 220 ARG A O 1
ATOM 1721 N N . ARG A 1 221 ? -15.196 13.846 -10.247 1.00 73.06 221 ARG A N 1
ATOM 1722 C CA . ARG A 1 221 ? -14.776 15.187 -10.662 1.00 73.06 221 ARG A CA 1
ATOM 1723 C C . ARG A 1 221 ? -13.798 15.799 -9.660 1.00 73.06 221 ARG A C 1
ATOM 1725 O O . ARG A 1 221 ? -12.774 16.312 -10.086 1.00 73.06 221 ARG A O 1
ATOM 1732 N N . GLU A 1 222 ? -14.071 15.681 -8.362 1.00 75.38 222 GLU A N 1
ATOM 1733 C CA . GLU A 1 222 ? -13.165 16.147 -7.299 1.00 75.38 222 GLU A CA 1
ATOM 1734 C C . GLU A 1 222 ? -11.798 15.454 -7.379 1.00 75.38 222 GLU A C 1
ATOM 1736 O O . GLU A 1 222 ? -10.752 16.092 -7.302 1.00 75.38 222 GLU A O 1
ATOM 1741 N N . CYS A 1 223 ? -11.804 14.146 -7.621 1.00 71.81 223 CYS A N 1
ATOM 1742 C CA . CYS A 1 223 ? -10.603 13.321 -7.709 1.00 71.81 223 CYS A CA 1
ATOM 1743 C C . CYS A 1 223 ? -9.788 13.524 -8.986 1.00 71.81 223 CYS A C 1
ATOM 1745 O O . CYS A 1 223 ? -8.589 13.263 -9.005 1.00 71.81 223 CYS A O 1
ATOM 1747 N N . MET A 1 224 ? -10.438 13.955 -10.066 1.00 66.56 224 MET A N 1
ATOM 1748 C CA . MET A 1 224 ? -9.823 14.179 -11.375 1.00 66.56 224 MET A CA 1
ATOM 1749 C C . MET A 1 224 ? -9.467 15.647 -11.625 1.00 66.56 224 MET A C 1
ATOM 1751 O O . MET A 1 224 ? -9.149 15.994 -12.757 1.00 66.56 224 MET A O 1
ATOM 1755 N N . SER A 1 225 ? -9.533 16.499 -10.605 1.00 63.28 225 SER A N 1
ATOM 1756 C CA . SER A 1 225 ? -9.173 17.912 -10.707 1.00 63.28 225 SER A CA 1
ATOM 1757 C C . SER A 1 225 ? -8.266 18.352 -9.552 1.00 63.28 225 SER A C 1
ATOM 1759 O O . SER A 1 225 ? -8.569 19.350 -8.895 1.00 63.28 225 SER A O 1
ATOM 1761 N N . PRO A 1 226 ? -7.154 17.646 -9.257 1.00 65.56 226 PRO A N 1
ATOM 1762 C CA . PRO A 1 226 ? -6.222 18.174 -8.277 1.00 65.56 226 PRO A CA 1
ATOM 1763 C C . PRO A 1 226 ? -5.634 19.490 -8.809 1.00 65.56 226 PRO A C 1
ATOM 1765 O O . PRO A 1 226 ? -5.332 19.623 -9.998 1.00 65.56 226 PRO A O 1
ATOM 1768 N N . GLN A 1 227 ? -5.477 20.473 -7.916 1.00 64.62 227 GLN A N 1
ATOM 1769 C CA . GLN A 1 227 ? -4.876 21.772 -8.250 1.00 64.62 227 GLN A CA 1
ATOM 1770 C C . GLN A 1 227 ? -3.417 21.625 -8.714 1.00 64.62 227 GLN A C 1
ATOM 1772 O O . GLN A 1 227 ? -2.922 22.468 -9.457 1.00 64.62 227 GLN A O 1
ATOM 1777 N N . SER A 1 228 ? -2.743 20.549 -8.289 1.00 70.12 228 SER A N 1
ATOM 1778 C CA . SER A 1 228 ? -1.381 20.190 -8.682 1.00 70.12 228 SER A CA 1
ATOM 1779 C C . SER A 1 228 ? -1.287 18.700 -9.011 1.00 70.12 228 SER A C 1
ATOM 1781 O O . SER A 1 228 ? -1.922 17.864 -8.375 1.00 70.12 228 SER A O 1
ATOM 1783 N N . LEU A 1 229 ? -0.479 18.360 -10.014 1.00 68.56 229 LEU A N 1
ATOM 1784 C CA . LEU A 1 229 ? -0.267 16.982 -10.472 1.00 68.56 229 LEU A CA 1
ATOM 1785 C C . LEU A 1 229 ? 0.652 16.178 -9.562 1.00 68.56 229 LEU A C 1
ATOM 1787 O O . LEU A 1 229 ? 0.514 14.962 -9.432 1.00 68.56 229 LEU A O 1
ATOM 1791 N N . THR A 1 230 ? 1.594 16.879 -8.955 1.00 73.50 230 THR A N 1
ATOM 1792 C CA . THR A 1 230 ? 2.478 16.371 -7.919 1.00 73.50 230 THR A CA 1
ATOM 1793 C C . THR A 1 230 ? 2.000 16.944 -6.595 1.00 73.50 230 THR A C 1
ATOM 1795 O O . THR A 1 230 ? 1.695 18.146 -6.544 1.00 73.50 230 THR A O 1
ATOM 1798 N N . PRO A 1 231 ? 1.911 16.142 -5.525 1.00 72.06 231 PRO A N 1
ATOM 1799 C CA . PRO A 1 231 ? 1.643 16.720 -4.225 1.00 72.06 231 PRO A CA 1
ATOM 1800 C C . PRO A 1 231 ? 2.706 17.747 -3.857 1.00 72.06 231 PRO A C 1
ATOM 1802 O O . PRO A 1 231 ? 3.861 17.622 -4.284 1.00 72.06 231 PRO A O 1
ATOM 1805 N N . PRO A 1 232 ? 2.343 18.755 -3.054 1.00 73.50 232 PRO A N 1
ATOM 1806 C CA . PRO A 1 232 ? 3.350 19.486 -2.310 1.00 73.50 232 PRO A CA 1
ATOM 1807 C C . PRO A 1 232 ? 4.106 18.494 -1.415 1.00 73.50 232 PRO A C 1
ATOM 1809 O O . PRO A 1 232 ? 3.532 17.896 -0.512 1.00 73.50 232 PRO A O 1
ATOM 1812 N N . LEU A 1 233 ? 5.396 18.306 -1.691 1.00 80.88 233 LEU A N 1
ATOM 1813 C CA . LEU A 1 233 ? 6.297 17.505 -0.865 1.00 80.88 233 LEU A CA 1
ATOM 1814 C C . LEU A 1 233 ? 6.729 18.328 0.348 1.00 80.88 233 LEU A C 1
ATOM 1816 O O . LEU A 1 233 ? 7.797 18.942 0.369 1.00 80.88 233 LEU A O 1
ATOM 1820 N N . GLU A 1 234 ? 5.859 18.379 1.347 1.00 84.31 234 GLU A N 1
ATOM 1821 C CA . GLU A 1 234 ? 6.103 19.075 2.602 1.00 84.31 234 GLU A CA 1
ATOM 1822 C C . GLU A 1 234 ? 5.834 18.115 3.760 1.00 84.31 234 GLU A C 1
ATOM 1824 O O . GLU A 1 234 ? 4.702 17.916 4.178 1.00 84.31 234 GLU A O 1
ATOM 1829 N N . TRP A 1 235 ? 6.912 17.561 4.313 1.00 88.12 235 TRP A N 1
ATOM 1830 C CA . TRP A 1 235 ? 6.884 16.515 5.341 1.00 88.12 235 TRP A CA 1
ATOM 1831 C C . TRP A 1 235 ? 6.183 16.884 6.663 1.00 88.12 235 TRP A C 1
ATOM 1833 O O . TRP A 1 235 ? 6.033 16.019 7.518 1.00 88.12 235 TRP A O 1
ATOM 1843 N N . CYS A 1 236 ? 5.806 18.150 6.858 1.00 82.75 236 CYS A N 1
ATOM 1844 C CA . CYS A 1 236 ? 5.215 18.682 8.089 1.00 82.75 236 CYS A CA 1
ATOM 1845 C C . CYS A 1 236 ? 4.145 19.733 7.803 1.00 82.75 236 CYS A C 1
ATOM 1847 O O . CYS A 1 236 ? 4.222 20.871 8.270 1.00 82.75 236 CYS A O 1
ATOM 1849 N N . GLN A 1 237 ? 3.153 19.376 6.999 1.00 81.69 237 GLN A N 1
ATOM 1850 C CA . GLN A 1 237 ? 2.038 20.282 6.770 1.00 81.69 237 GLN A CA 1
ATOM 1851 C C . GLN A 1 237 ? 1.148 20.380 7.998 1.00 81.69 237 GLN A C 1
ATOM 1853 O O . GLN A 1 237 ? 0.681 19.377 8.541 1.00 81.69 237 GLN A O 1
ATOM 1858 N N . GLU A 1 238 ? 0.875 21.619 8.400 1.00 76.31 238 GLU A N 1
ATOM 1859 C CA . GLU A 1 238 ? -0.134 21.884 9.410 1.00 76.31 238 GLU A CA 1
ATOM 1860 C C . GLU A 1 238 ? -1.510 21.430 8.893 1.00 76.31 238 GLU A C 1
ATOM 1862 O O . GLU A 1 238 ? -1.874 21.728 7.746 1.00 76.31 238 GLU A O 1
ATOM 1867 N N . PRO A 1 239 ? -2.295 20.715 9.717 1.00 71.81 239 PRO A N 1
ATOM 1868 C CA . PRO A 1 239 ? -3.674 20.394 9.383 1.00 71.81 239 PRO A CA 1
ATOM 1869 C C . PRO A 1 239 ? -4.456 21.674 9.076 1.00 71.81 239 PRO A C 1
ATOM 1871 O O . PRO A 1 239 ? -4.428 22.628 9.852 1.00 71.81 239 PRO A O 1
ATOM 1874 N N . GLN A 1 240 ? -5.192 21.701 7.964 1.00 70.62 240 GLN A N 1
ATOM 1875 C CA . GLN A 1 240 ? -6.090 22.818 7.681 1.00 70.62 240 GLN A CA 1
ATOM 1876 C C . GLN A 1 240 ? -7.448 22.608 8.357 1.00 70.62 240 GLN A C 1
ATOM 1878 O O . GLN A 1 240 ? -7.877 21.489 8.627 1.00 70.62 240 GLN A O 1
ATOM 1883 N N . MET A 1 241 ? -8.153 23.702 8.644 1.00 68.38 241 MET A N 1
ATOM 1884 C CA . MET A 1 241 ? -9.537 23.647 9.119 1.00 68.38 241 MET A CA 1
ATOM 1885 C C . MET A 1 241 ? -10.514 23.655 7.931 1.00 68.38 241 MET A C 1
ATOM 1887 O O . MET A 1 241 ? -10.408 24.519 7.061 1.00 68.38 241 MET A O 1
ATOM 1891 N N . ASP A 1 242 ? -11.482 22.729 7.886 1.00 68.06 242 ASP A N 1
ATOM 1892 C CA . ASP A 1 242 ? -12.588 22.738 6.919 1.00 68.06 242 ASP A CA 1
ATOM 1893 C C . ASP A 1 242 ? -13.617 23.741 7.420 1.00 68.06 242 ASP A C 1
ATOM 1895 O O . ASP A 1 242 ? -14.530 23.436 8.195 1.00 68.06 242 ASP A O 1
ATOM 1899 N N . THR A 1 243 ? -13.477 24.978 6.969 1.00 69.62 243 THR A N 1
ATOM 1900 C CA . THR A 1 243 ? -14.402 26.044 7.350 1.00 69.62 243 THR A CA 1
ATOM 1901 C C . THR A 1 243 ? -15.836 25.769 6.899 1.00 69.62 243 THR A C 1
ATOM 1903 O O . THR A 1 243 ? -16.761 26.291 7.517 1.00 69.62 243 THR A O 1
ATOM 1906 N N . LYS A 1 244 ? -16.059 24.938 5.868 1.00 67.56 244 LYS A N 1
ATOM 1907 C CA . LYS A 1 244 ? -17.412 24.629 5.373 1.00 67.56 244 LYS A CA 1
ATOM 1908 C C . LYS A 1 244 ? -18.144 23.632 6.255 1.00 67.56 244 LYS A C 1
ATOM 1910 O O . LYS A 1 244 ? -19.367 23.691 6.343 1.00 67.56 244 LYS A O 1
ATOM 1915 N N . ARG A 1 245 ? -17.413 22.708 6.871 1.00 64.94 245 ARG A N 1
ATOM 1916 C CA . ARG A 1 245 ? -17.991 21.647 7.703 1.00 64.94 245 ARG A CA 1
ATOM 1917 C C . ARG A 1 245 ? -17.860 21.918 9.198 1.00 64.94 245 ARG A C 1
ATOM 1919 O O . ARG A 1 245 ? -18.431 21.180 9.991 1.00 64.94 245 ARG A O 1
ATOM 1926 N N . GLY A 1 246 ? -17.143 22.977 9.586 1.00 61.69 246 GLY A N 1
ATOM 1927 C CA . GLY A 1 246 ? -16.856 23.264 10.996 1.00 61.69 246 GLY A CA 1
ATOM 1928 C C . GLY A 1 246 ? -15.984 22.182 11.638 1.00 61.69 246 GLY A C 1
ATOM 1929 O O . GLY A 1 246 ? -15.955 22.029 12.854 1.00 61.69 246 GLY A O 1
ATOM 1930 N N . THR A 1 247 ? -15.296 21.410 10.806 1.00 54.44 247 THR A N 1
ATOM 1931 C CA . THR A 1 247 ? -14.452 20.281 11.171 1.00 54.44 247 THR A CA 1
ATOM 1932 C C . THR A 1 247 ? -13.070 20.535 10.612 1.00 54.44 247 THR A C 1
ATOM 1934 O O . THR A 1 247 ? -12.960 21.163 9.574 1.00 54.44 247 THR A O 1
ATOM 1937 N N . SER A 1 248 ? -11.993 20.058 11.220 1.00 51.38 248 SER A N 1
ATOM 1938 C CA . SER A 1 248 ? -10.683 20.197 10.587 1.00 51.38 248 SER A CA 1
ATOM 1939 C C . SER A 1 248 ? -10.662 19.459 9.223 1.00 51.38 248 SER A C 1
ATOM 1941 O O . SER A 1 248 ? -11.109 18.319 9.125 1.00 51.38 248 SER A O 1
ATOM 1943 N N . ALA A 1 249 ? -10.251 20.133 8.140 1.00 51.16 249 ALA A N 1
ATOM 1944 C CA . ALA A 1 249 ? -10.048 19.559 6.806 1.00 51.16 249 ALA A CA 1
ATOM 1945 C C . ALA A 1 249 ? -8.631 19.007 6.808 1.00 51.16 249 ALA A C 1
ATOM 1947 O O . ALA A 1 249 ? -7.671 19.688 6.461 1.00 51.16 249 ALA A O 1
ATOM 1948 N N . HIS A 1 250 ? -8.496 17.747 7.194 1.00 54.12 250 HIS A N 1
ATOM 1949 C CA . HIS A 1 250 ? -7.189 17.093 7.288 1.00 54.12 250 HIS A CA 1
ATOM 1950 C C . HIS A 1 250 ? -6.558 16.806 5.921 1.00 54.12 250 HIS A C 1
ATOM 1952 O O . HIS A 1 250 ? -5.436 16.311 5.843 1.00 54.12 250 HIS A O 1
ATOM 1958 N N . LEU A 1 251 ? -7.262 17.137 4.837 1.00 58.12 251 LEU A N 1
ATOM 1959 C CA . LEU A 1 251 ? -6.694 17.136 3.506 1.00 58.12 251 LEU A CA 1
ATOM 1960 C C . LEU A 1 251 ? -5.794 18.354 3.390 1.00 58.12 251 LEU A C 1
ATOM 1962 O O . LEU A 1 251 ? -6.247 19.489 3.232 1.00 58.12 251 LEU A O 1
ATOM 1966 N N . VAL A 1 252 ? -4.499 18.085 3.448 1.00 64.38 252 VAL A N 1
ATOM 1967 C CA . VAL A 1 252 ? -3.495 18.999 2.934 1.00 64.38 252 VAL A CA 1
ATOM 1968 C C . VAL A 1 252 ? -3.960 19.549 1.592 1.00 64.38 252 VAL A C 1
ATOM 1970 O O . VAL A 1 252 ? -4.454 18.825 0.719 1.00 64.38 252 VAL A O 1
ATOM 1973 N N . LYS A 1 253 ? -3.780 20.859 1.428 1.00 64.62 253 LYS A N 1
ATOM 1974 C CA . LYS A 1 253 ? -4.142 21.564 0.208 1.00 64.62 253 LYS A CA 1
ATOM 1975 C C . LYS A 1 253 ? -3.530 20.864 -1.009 1.00 64.62 253 LYS A C 1
ATOM 1977 O O . LYS A 1 253 ? -2.316 20.829 -1.176 1.00 64.62 253 LYS A O 1
ATOM 1982 N N . GLY A 1 254 ? -4.391 20.362 -1.889 1.00 64.50 254 GLY A N 1
ATOM 1983 C CA . GLY A 1 254 ? -3.979 19.743 -3.148 1.00 64.50 254 GLY A CA 1
ATOM 1984 C C . GLY A 1 254 ? -3.878 18.216 -3.135 1.00 64.50 254 GLY A C 1
ATOM 1985 O O . GLY A 1 254 ? -3.629 17.660 -4.205 1.00 64.50 254 GLY A O 1
ATOM 1986 N N . ILE A 1 255 ? -4.128 17.533 -2.010 1.00 69.06 255 ILE A N 1
ATOM 1987 C CA . ILE A 1 255 ? -4.346 16.078 -2.031 1.00 69.06 255 ILE A CA 1
ATOM 1988 C C . ILE A 1 255 ? -5.784 15.795 -2.499 1.00 69.06 255 ILE A C 1
ATOM 1990 O O . ILE A 1 255 ? -6.727 16.413 -1.990 1.00 69.06 255 ILE A O 1
ATOM 1994 N N . PRO A 1 256 ? -5.993 14.856 -3.440 1.00 68.88 256 PRO A N 1
ATOM 1995 C CA . PRO A 1 256 ? -7.323 14.329 -3.718 1.00 68.88 256 PRO A CA 1
ATOM 1996 C C . PRO A 1 256 ? -7.987 13.799 -2.434 1.00 68.88 256 PRO A C 1
ATOM 1998 O O . PRO A 1 256 ? -7.322 13.147 -1.627 1.00 68.88 256 PRO A O 1
ATOM 2001 N N . PRO A 1 257 ? -9.294 14.023 -2.224 1.00 67.56 257 PRO A N 1
ATOM 2002 C CA . PRO A 1 257 ? -9.960 13.517 -1.033 1.00 67.56 257 PRO A CA 1
ATOM 2003 C C . PRO A 1 257 ? -9.886 11.985 -0.955 1.00 67.56 257 PRO A C 1
ATOM 2005 O O . PRO A 1 257 ? -9.821 11.287 -1.968 1.00 67.56 257 PRO A O 1
ATOM 2008 N N . ALA A 1 258 ? -9.950 11.425 0.250 1.00 66.38 258 ALA A N 1
ATOM 2009 C CA . ALA A 1 258 ? -10.132 9.985 0.394 1.00 66.38 258 ALA A CA 1
ATOM 2010 C C . ALA A 1 258 ? -11.436 9.519 -0.309 1.00 66.38 258 ALA A C 1
ATOM 2012 O O . ALA A 1 258 ? -12.389 10.293 -0.485 1.00 66.38 258 ALA A O 1
ATOM 2013 N N . GLY A 1 259 ? -11.429 8.281 -0.818 1.00 63.06 259 GLY A N 1
ATOM 2014 C CA . GLY A 1 259 ? -12.472 7.733 -1.702 1.00 63.06 259 GLY A CA 1
ATOM 2015 C C . GLY A 1 259 ? -12.261 7.956 -3.208 1.00 63.06 259 GLY A C 1
ATOM 2016 O O . GLY A 1 259 ? -13.108 7.580 -4.019 1.00 63.06 259 GLY A O 1
ATOM 2017 N N . CYS A 1 260 ? -11.131 8.537 -3.631 1.00 70.12 260 CYS A N 1
ATOM 2018 C CA . CYS A 1 260 ? -10.831 8.730 -5.059 1.00 70.12 260 CYS A CA 1
ATOM 2019 C C . CYS A 1 260 ? -10.555 7.456 -5.864 1.00 70.12 260 CYS A C 1
ATOM 2021 O O . CYS A 1 260 ? -10.688 7.415 -7.090 1.00 70.12 260 CYS A O 1
ATOM 2023 N N . SER A 1 261 ? -10.197 6.391 -5.180 1.00 64.56 261 SER A N 1
ATOM 2024 C CA . SER A 1 261 ? -10.121 5.031 -5.708 1.00 64.56 261 SER A CA 1
ATOM 2025 C C . SER A 1 261 ? -11.471 4.475 -6.171 1.00 64.56 261 SER A C 1
ATOM 2027 O O . SER A 1 261 ? -11.525 3.872 -7.236 1.00 64.56 261 SER A O 1
ATOM 2029 N N . ILE A 1 262 ? -12.568 4.746 -5.447 1.00 60.56 262 ILE A N 1
ATOM 2030 C CA . ILE A 1 262 ? -13.931 4.264 -5.762 1.00 60.56 262 ILE A CA 1
ATOM 2031 C C . ILE A 1 262 ? -14.370 4.724 -7.162 1.00 60.56 262 ILE A C 1
ATOM 2033 O O . ILE A 1 262 ? -15.152 4.077 -7.859 1.00 60.56 262 ILE A O 1
ATOM 2037 N N . VAL A 1 263 ? -13.874 5.885 -7.583 1.00 59.81 263 VAL A N 1
ATOM 2038 C CA . VAL A 1 263 ? -14.299 6.582 -8.803 1.00 59.81 263 VAL A CA 1
ATOM 2039 C C . VAL A 1 263 ? -13.295 6.503 -9.944 1.00 59.81 263 VAL A C 1
ATOM 2041 O O . VAL A 1 263 ? -13.657 6.722 -11.109 1.00 59.81 263 VAL A O 1
ATOM 2044 N N . SER A 1 264 ? -12.040 6.176 -9.638 1.00 58.50 264 SER A N 1
ATOM 2045 C CA . SER A 1 264 ? -11.015 5.912 -10.640 1.00 58.50 264 SER A CA 1
ATOM 2046 C C . SER A 1 264 ? -11.146 4.460 -11.097 1.00 58.50 264 SER A C 1
ATOM 2048 O O . SER A 1 264 ? -10.507 3.545 -10.601 1.00 58.50 264 SER A O 1
ATOM 2050 N N . SER A 1 265 ? -12.000 4.255 -12.099 1.00 44.47 265 SER A N 1
ATOM 2051 C CA . SER A 1 265 ? -12.250 2.974 -12.790 1.00 44.47 265 SER A CA 1
ATOM 2052 C C . SER A 1 265 ? -11.031 2.399 -13.540 1.00 44.47 265 SER A C 1
ATOM 2054 O O . SER A 1 265 ? -11.185 1.756 -14.567 1.00 44.47 265 SER A O 1
ATOM 2056 N N . SER A 1 266 ? -9.811 2.702 -13.113 1.00 44.09 266 SER A N 1
ATOM 2057 C CA . SER A 1 266 ? -8.554 2.311 -13.754 1.00 44.09 266 SER A CA 1
ATOM 2058 C C . SER A 1 266 ? -7.567 1.733 -12.743 1.00 44.09 266 SER A C 1
ATOM 2060 O O . SER A 1 266 ? -6.366 1.932 -12.870 1.00 44.09 266 SER A O 1
ATOM 2062 N N . GLY A 1 267 ? -8.079 1.034 -11.726 1.00 46.25 267 GLY A N 1
ATOM 2063 C CA . GLY A 1 267 ? -7.235 0.231 -10.851 1.00 46.25 267 GLY A CA 1
ATOM 2064 C C . GLY A 1 267 ? -6.287 1.033 -9.962 1.00 46.25 267 GLY A C 1
ATOM 2065 O O . GLY A 1 267 ? -5.213 0.522 -9.666 1.00 46.25 267 GLY A O 1
ATOM 2066 N N . GLY A 1 268 ? -6.683 2.229 -9.495 1.00 49.66 268 GLY A N 1
ATOM 2067 C CA . GLY A 1 268 ? -6.124 2.688 -8.227 1.00 49.66 268 GLY A CA 1
ATOM 2068 C C . GLY A 1 268 ? -5.276 3.946 -8.119 1.00 49.66 268 GLY A C 1
ATOM 2069 O O . GLY A 1 268 ? -4.170 3.923 -7.586 1.00 49.66 268 GLY A O 1
ATOM 2070 N N . SER A 1 269 ? -5.790 5.092 -8.550 1.00 54.41 269 SER A N 1
ATOM 2071 C CA . SER A 1 269 ? -5.012 6.337 -8.479 1.00 54.41 269 SER A CA 1
ATOM 2072 C C . SER A 1 269 ? -5.207 7.133 -7.181 1.00 54.41 269 SER A C 1
ATOM 2074 O O . SER A 1 269 ? -4.692 8.239 -7.059 1.00 54.41 269 SER A O 1
ATOM 2076 N N . GLY A 1 270 ? -5.957 6.618 -6.202 1.00 69.62 270 GLY A N 1
ATOM 2077 C CA . GLY A 1 270 ? -6.112 7.292 -4.910 1.00 69.62 270 GLY A CA 1
ATOM 2078 C C . GLY A 1 270 ? -4.838 7.182 -4.054 1.00 69.62 270 GLY A C 1
ATOM 2079 O O . GLY A 1 270 ? -4.198 6.127 -4.083 1.00 69.62 270 GLY A O 1
ATOM 2080 N N . PRO A 1 271 ? -4.466 8.212 -3.266 1.00 77.44 271 PRO A N 1
ATOM 2081 C CA . PRO A 1 271 ? -3.397 8.089 -2.270 1.00 77.44 271 PRO A CA 1
ATOM 2082 C C . PRO A 1 271 ? -3.658 6.932 -1.300 1.00 77.44 271 PRO A C 1
ATOM 2084 O O . PRO A 1 271 ? -2.755 6.160 -1.006 1.00 77.44 271 PRO A O 1
ATOM 2087 N N . PHE A 1 272 ? -4.903 6.784 -0.845 1.00 87.00 272 PHE A N 1
ATOM 2088 C CA . PHE A 1 272 ? -5.270 5.899 0.266 1.00 87.00 272 PHE A CA 1
ATOM 2089 C C . PHE A 1 272 ? -5.848 4.543 -0.141 1.00 87.00 272 PHE A C 1
ATOM 2091 O O . PHE A 1 272 ? -6.304 3.801 0.719 1.00 87.00 272 PHE A O 1
ATOM 2098 N N . GLN A 1 273 ? -5.858 4.209 -1.432 1.00 85.12 273 GLN A N 1
ATOM 2099 C CA . GLN A 1 273 ? -6.562 3.015 -1.913 1.00 85.12 273 GLN A CA 1
ATOM 2100 C C . GLN A 1 273 ? -6.106 1.718 -1.244 1.00 85.12 273 GLN A C 1
ATOM 2102 O O . GLN A 1 273 ? -6.869 0.784 -1.033 1.00 85.12 273 GLN A O 1
ATOM 2107 N N . HIS A 1 274 ? -4.816 1.653 -0.962 1.00 91.44 274 HIS A N 1
ATOM 2108 C CA . HIS A 1 274 ? -4.184 0.459 -0.450 1.00 91.44 274 HIS A CA 1
ATOM 2109 C C . HIS A 1 274 ? -3.959 0.521 1.060 1.00 91.44 274 HIS A C 1
ATOM 2111 O O . HIS A 1 274 ? -3.183 -0.268 1.596 1.00 91.44 274 HIS A O 1
ATOM 2117 N N . VAL A 1 275 ? -4.607 1.464 1.750 1.00 95.25 275 VAL A N 1
ATOM 2118 C CA . VAL A 1 275 ? -4.616 1.460 3.209 1.00 95.25 275 VAL A CA 1
ATOM 2119 C C . VAL A 1 275 ? -5.644 0.438 3.671 1.00 95.25 275 VAL A C 1
ATOM 2121 O O . VAL A 1 275 ? -6.844 0.613 3.457 1.00 95.25 275 VAL A O 1
ATOM 2124 N N . ILE A 1 276 ? -5.158 -0.626 4.298 1.00 97.00 276 ILE A N 1
ATOM 2125 C CA . ILE A 1 276 ? -5.981 -1.663 4.918 1.00 97.00 276 ILE A CA 1
ATOM 2126 C C . ILE A 1 276 ? -6.082 -1.409 6.422 1.00 97.00 276 ILE A C 1
ATOM 2128 O O . ILE A 1 276 ? -5.122 -0.943 7.040 1.00 97.00 276 ILE A O 1
ATOM 2132 N N . ILE A 1 277 ? -7.237 -1.704 7.010 1.00 97.69 277 ILE A N 1
ATOM 2133 C CA . ILE A 1 277 ? -7.504 -1.472 8.432 1.00 97.69 277 ILE A CA 1
ATOM 2134 C C . ILE A 1 277 ? -7.665 -2.798 9.179 1.00 97.69 277 ILE A C 1
ATOM 2136 O O . ILE A 1 277 ? -8.298 -3.727 8.681 1.00 97.69 277 ILE A O 1
ATOM 2140 N N . PHE A 1 278 ? -7.126 -2.856 10.395 1.00 97.81 278 PHE A N 1
ATOM 2141 C CA . PHE A 1 278 ? -7.314 -3.939 11.360 1.00 97.81 278 PHE A CA 1
ATOM 2142 C C . PHE A 1 278 ? -8.032 -3.351 12.579 1.00 97.81 278 PHE A C 1
ATOM 2144 O O . PHE A 1 278 ? -7.369 -2.838 13.488 1.00 97.81 278 PHE A O 1
ATOM 2151 N N . PRO A 1 279 ? -9.376 -3.356 12.579 1.00 96.44 279 PRO A N 1
ATOM 2152 C CA . PRO A 1 279 ? -10.191 -2.647 13.560 1.00 96.44 279 PRO A CA 1
ATOM 2153 C C . PRO A 1 279 ? -9.824 -2.914 15.022 1.00 96.44 279 PRO A C 1
ATOM 2155 O O . PRO A 1 279 ? -9.509 -1.972 15.751 1.00 96.44 279 PRO A O 1
ATOM 2158 N N . SER A 1 280 ? -9.772 -4.184 15.435 1.00 94.69 280 SER A N 1
ATOM 2159 C CA . SER A 1 280 ? -9.521 -4.550 16.836 1.00 94.69 280 SER A CA 1
ATOM 2160 C C . SER A 1 280 ? -8.114 -4.186 17.320 1.00 94.69 280 SER A C 1
ATOM 2162 O O . SER A 1 280 ? -7.897 -4.037 18.518 1.00 94.69 280 SER A O 1
ATOM 2164 N N . ALA A 1 281 ? -7.161 -4.040 16.397 1.00 96.75 281 ALA A N 1
ATOM 2165 C CA . ALA A 1 281 ? -5.779 -3.659 16.680 1.00 96.75 281 ALA A CA 1
ATOM 2166 C C . ALA A 1 281 ? -5.518 -2.157 16.486 1.00 96.75 281 ALA A C 1
ATOM 2168 O O . ALA A 1 281 ? -4.393 -1.703 16.693 1.00 96.75 281 ALA A O 1
ATOM 2169 N N . LYS A 1 282 ? -6.526 -1.396 16.027 1.00 97.44 282 LYS A N 1
ATOM 2170 C CA . LYS A 1 282 ? -6.397 0.007 15.600 1.00 97.44 282 LYS A CA 1
ATOM 2171 C C . LYS A 1 282 ? -5.181 0.231 14.688 1.00 97.44 282 LYS A C 1
ATOM 2173 O O . LYS A 1 282 ? -4.462 1.218 14.819 1.00 97.44 282 LYS A O 1
ATOM 2178 N N . LEU A 1 283 ? -4.921 -0.694 13.764 1.00 98.25 283 LEU A N 1
ATOM 2179 C CA . LEU A 1 283 ? -3.819 -0.590 12.801 1.00 98.25 283 LEU A CA 1
ATOM 2180 C C . LEU A 1 283 ? -4.363 -0.154 11.438 1.00 98.25 283 LEU A C 1
ATOM 2182 O O . LEU A 1 283 ? -5.227 -0.818 10.869 1.00 98.25 283 LEU A O 1
ATOM 2186 N N . ALA A 1 284 ? -3.820 0.935 10.900 1.00 97.75 284 ALA A N 1
ATOM 2187 C CA . ALA A 1 284 ? -4.001 1.362 9.518 1.00 97.75 284 ALA A CA 1
ATOM 2188 C C . ALA A 1 284 ? -2.682 1.141 8.764 1.00 97.75 284 ALA A C 1
ATOM 2190 O O . ALA A 1 284 ? -1.698 1.856 8.964 1.00 97.75 284 ALA A O 1
ATOM 2191 N N . PHE A 1 285 ? -2.641 0.121 7.911 1.00 98.19 285 PHE A N 1
ATOM 2192 C CA . PHE A 1 285 ? -1.436 -0.259 7.183 1.00 98.19 285 PHE A CA 1
ATOM 2193 C C . PHE A 1 285 ? -1.481 0.251 5.742 1.00 98.19 285 PHE A C 1
ATOM 2195 O O . PHE A 1 285 ? -2.330 -0.155 4.950 1.00 98.19 285 PHE A O 1
ATOM 2202 N N . CYS A 1 286 ? -0.537 1.114 5.380 1.00 97.50 286 CYS A N 1
ATOM 2203 C CA . CYS A 1 286 ? -0.333 1.592 4.020 1.00 97.50 286 CYS A CA 1
ATOM 2204 C C . CYS A 1 286 ? 0.360 0.528 3.161 1.00 97.50 286 CYS A C 1
ATOM 2206 O O . CYS A 1 286 ? 1.585 0.384 3.163 1.00 97.50 286 CYS A O 1
ATOM 2208 N N . GLY A 1 287 ? -0.430 -0.194 2.372 1.00 96.00 287 GLY A N 1
ATOM 2209 C CA . GLY A 1 287 ? 0.074 -1.122 1.377 1.00 96.00 287 GLY A CA 1
ATOM 2210 C C . GLY A 1 287 ? 0.621 -0.402 0.147 1.00 96.00 287 GLY A C 1
ATOM 2211 O O . GLY A 1 287 ? -0.125 0.004 -0.733 1.00 96.00 287 GLY A O 1
ATOM 2212 N N . ILE A 1 288 ? 1.935 -0.268 0.007 1.00 96.31 288 ILE A N 1
ATOM 2213 C CA . ILE A 1 288 ? 2.502 0.304 -1.222 1.00 96.31 288 ILE A CA 1
ATOM 2214 C C . ILE A 1 288 ? 2.706 -0.815 -2.256 1.00 96.31 288 ILE A C 1
ATOM 2216 O O . ILE A 1 288 ? 3.355 -1.827 -1.958 1.00 96.31 288 ILE A O 1
ATOM 2220 N N . PRO A 1 289 ? 2.199 -0.683 -3.500 1.00 94.75 289 PRO A N 1
ATOM 2221 C CA . PRO A 1 289 ? 2.440 -1.697 -4.515 1.00 94.75 289 PRO A CA 1
ATOM 2222 C C . PRO A 1 289 ? 3.929 -1.909 -4.771 1.00 94.75 289 PRO A C 1
ATOM 2224 O O . PRO A 1 289 ? 4.719 -0.963 -4.815 1.00 94.75 289 PRO A O 1
ATOM 2227 N N . LYS A 1 290 ? 4.289 -3.185 -4.958 1.00 95.31 290 LYS A N 1
ATOM 2228 C CA . LYS A 1 290 ? 5.674 -3.684 -5.071 1.00 95.31 290 LYS A CA 1
ATOM 2229 C C . LYS A 1 290 ? 6.509 -3.604 -3.789 1.00 95.31 290 LYS A C 1
ATOM 2231 O O . LYS A 1 290 ? 7.719 -3.822 -3.848 1.00 95.31 290 LYS A O 1
ATOM 2236 N N . VAL A 1 291 ? 5.846 -3.417 -2.646 1.00 96.38 291 VAL A N 1
ATOM 2237 C CA . VAL A 1 291 ? 6.435 -3.466 -1.298 1.00 96.38 291 VAL A CA 1
ATOM 2238 C C . VAL A 1 291 ? 5.748 -4.538 -0.439 1.00 96.38 291 VAL A C 1
ATOM 2240 O O . VAL A 1 291 ? 5.333 -4.314 0.689 1.00 96.38 291 VAL A O 1
ATOM 2243 N N . GLY A 1 292 ? 5.525 -5.723 -1.015 1.00 93.75 292 GLY A N 1
ATOM 2244 C CA . GLY A 1 292 ? 4.974 -6.864 -0.270 1.00 93.75 292 GLY A CA 1
ATOM 2245 C C . GLY A 1 292 ? 3.497 -6.760 0.143 1.00 93.75 292 GLY A C 1
ATOM 2246 O O . GLY A 1 292 ? 3.042 -7.607 0.906 1.00 93.75 292 GLY A O 1
ATOM 2247 N N . ILE A 1 293 ? 2.728 -5.791 -0.375 1.00 95.12 293 ILE A N 1
ATOM 2248 C CA . ILE A 1 293 ? 1.307 -5.589 -0.019 1.00 95.12 293 ILE A CA 1
ATOM 2249 C C . ILE A 1 293 ? 0.446 -6.857 -0.129 1.00 95.12 293 ILE A C 1
ATOM 2251 O O . ILE A 1 293 ? -0.395 -7.085 0.730 1.00 95.12 293 ILE A O 1
ATOM 2255 N N . THR A 1 294 ? 0.669 -7.717 -1.130 1.00 93.88 294 THR A N 1
ATOM 2256 C CA . THR A 1 294 ? -0.112 -8.957 -1.289 1.00 93.88 294 THR A CA 1
ATOM 2257 C C . THR A 1 294 ? -0.067 -9.822 -0.025 1.00 93.88 294 THR A C 1
ATOM 2259 O O . THR A 1 294 ? -1.091 -10.369 0.364 1.00 93.88 294 THR A O 1
ATOM 2262 N N . MET A 1 295 ? 1.083 -9.900 0.657 1.00 94.56 295 MET A N 1
ATOM 2263 C CA . MET A 1 295 ? 1.196 -10.648 1.917 1.00 94.56 295 MET A CA 1
ATOM 2264 C C . MET A 1 295 ? 0.369 -9.996 3.030 1.00 94.56 295 MET A C 1
ATOM 2266 O O . MET A 1 295 ? -0.285 -10.697 3.791 1.00 94.56 295 MET A O 1
ATOM 2270 N N . TRP A 1 296 ? 0.362 -8.665 3.110 1.00 97.00 296 TRP A N 1
ATOM 2271 C CA . TRP A 1 296 ? -0.439 -7.923 4.085 1.00 97.00 296 TRP A CA 1
ATOM 2272 C C . TRP A 1 296 ? -1.944 -8.078 3.853 1.00 97.00 296 TRP A C 1
ATOM 2274 O O . TRP A 1 296 ? -2.698 -8.217 4.811 1.00 97.00 296 TRP A O 1
ATOM 2284 N N . GLU A 1 297 ? -2.392 -8.135 2.600 1.00 96.44 297 GLU A N 1
ATOM 2285 C CA . GLU A 1 297 ? -3.794 -8.429 2.288 1.00 96.44 297 GLU A CA 1
ATOM 2286 C C . GLU A 1 297 ? -4.166 -9.883 2.612 1.00 96.44 297 GLU A C 1
ATOM 2288 O O . GLU A 1 297 ? -5.250 -10.134 3.131 1.00 96.44 297 GLU A O 1
ATOM 2293 N N . GLN A 1 298 ? -3.276 -10.851 2.369 1.00 95.81 298 GLN A N 1
ATOM 2294 C CA . GLN A 1 298 ? -3.484 -12.226 2.842 1.00 95.81 298 GLN A CA 1
ATOM 2295 C C . GLN A 1 298 ? -3.539 -12.288 4.374 1.00 95.81 298 GLN A C 1
ATOM 2297 O O . GLN A 1 298 ? -4.367 -13.008 4.923 1.00 95.81 298 GLN A O 1
ATOM 2302 N N . PHE A 1 299 ? -2.695 -11.521 5.070 1.00 97.06 299 PHE A N 1
ATOM 2303 C CA . PHE A 1 299 ? -2.709 -11.438 6.530 1.00 97.06 299 PHE A CA 1
ATOM 2304 C C . PHE A 1 299 ? -3.990 -10.792 7.063 1.00 97.06 299 PHE A C 1
ATOM 2306 O O . PHE A 1 299 ? -4.544 -11.283 8.039 1.00 97.06 299 PHE A O 1
ATOM 2313 N N . LEU A 1 300 ? -4.523 -9.767 6.392 1.00 97.62 300 LEU A N 1
ATOM 2314 C CA . LEU A 1 300 ? -5.850 -9.223 6.693 1.00 97.62 300 LEU A CA 1
ATOM 2315 C C . LEU A 1 300 ? -6.930 -10.303 6.583 1.00 97.62 300 LEU A C 1
ATOM 2317 O O . LEU A 1 300 ? -7.757 -10.445 7.478 1.00 97.62 300 LEU A O 1
ATOM 2321 N N . ARG A 1 301 ? -6.904 -11.095 5.507 1.00 97.06 301 ARG A N 1
ATOM 2322 C CA . ARG A 1 301 ? -7.868 -12.183 5.292 1.00 97.06 301 ARG A CA 1
ATOM 2323 C C . ARG A 1 301 ? -7.725 -13.294 6.337 1.00 97.06 301 ARG A C 1
ATOM 2325 O O . ARG A 1 301 ? -8.727 -13.816 6.818 1.00 97.06 301 ARG A O 1
ATOM 2332 N N . PHE A 1 302 ? -6.495 -13.604 6.738 1.00 96.19 302 PHE A N 1
ATOM 2333 C CA . PHE A 1 302 ? -6.205 -14.501 7.855 1.00 96.19 302 PHE A CA 1
ATOM 2334 C C . PHE A 1 302 ? -6.766 -13.961 9.180 1.00 96.19 302 PHE A C 1
ATOM 2336 O O . PHE A 1 302 ? -7.427 -14.696 9.908 1.00 96.19 302 PHE A O 1
ATOM 2343 N N . TYR A 1 303 ? -6.561 -12.670 9.454 1.00 96.19 303 TYR A N 1
ATOM 2344 C CA . TYR A 1 303 ? -7.053 -11.970 10.643 1.00 96.19 303 TYR A CA 1
ATOM 2345 C C . TYR A 1 303 ? -8.586 -11.993 10.760 1.00 96.19 303 TYR A C 1
ATOM 2347 O O . TYR A 1 303 ? -9.107 -12.231 11.842 1.00 96.19 303 TYR A O 1
ATOM 2355 N N . ILE A 1 304 ? -9.320 -11.843 9.654 1.00 95.75 304 ILE A N 1
ATOM 2356 C CA . ILE A 1 304 ? -10.797 -11.923 9.651 1.00 95.75 304 ILE A CA 1
ATOM 2357 C C . ILE A 1 304 ? -11.341 -13.362 9.589 1.00 95.75 304 ILE A C 1
ATOM 2359 O O . ILE A 1 304 ? -12.538 -13.564 9.376 1.00 95.75 304 ILE A O 1
ATOM 2363 N N . GLY A 1 305 ? -10.478 -14.376 9.700 1.00 95.06 305 GLY A N 1
ATOM 2364 C CA . GLY A 1 305 ? -10.888 -15.780 9.729 1.00 95.06 305 GLY A CA 1
ATOM 2365 C C . GLY A 1 305 ? -11.209 -16.407 8.367 1.00 95.06 305 GLY A C 1
ATOM 2366 O O . GLY A 1 305 ? -11.839 -17.464 8.324 1.00 95.06 305 GLY A O 1
ATOM 2367 N N . ALA A 1 306 ? -10.806 -15.799 7.245 1.00 95.62 306 ALA A N 1
ATOM 2368 C CA . ALA A 1 306 ? -11.030 -16.391 5.926 1.00 95.62 306 ALA A CA 1
ATOM 2369 C C . ALA A 1 306 ? -10.161 -17.646 5.747 1.00 95.62 306 ALA A C 1
ATOM 2371 O O . ALA A 1 306 ? -8.933 -17.568 5.730 1.00 95.62 306 ALA A O 1
ATOM 2372 N N . LYS A 1 307 ? -10.779 -18.813 5.561 1.00 95.25 307 LYS A N 1
ATOM 2373 C CA . LYS A 1 307 ? -10.053 -20.090 5.404 1.00 95.25 307 LYS A CA 1
ATOM 2374 C C . LYS A 1 307 ? -9.346 -20.235 4.058 1.00 95.25 307 LYS A C 1
ATOM 2376 O O . LYS A 1 307 ? -8.444 -21.054 3.913 1.00 95.25 307 LYS A O 1
ATOM 2381 N N . ASP A 1 308 ? -9.728 -19.430 3.074 1.00 95.12 308 ASP A N 1
ATOM 2382 C CA . ASP A 1 308 ? -9.060 -19.332 1.781 1.00 95.12 308 ASP A CA 1
ATOM 2383 C C . ASP A 1 308 ? -8.126 -18.116 1.685 1.00 95.12 308 ASP A C 1
ATOM 2385 O O . ASP A 1 308 ? -7.839 -17.650 0.580 1.00 95.12 308 ASP A O 1
ATOM 2389 N N . TYR A 1 309 ? -7.642 -17.575 2.811 1.00 95.19 309 TYR A N 1
ATOM 2390 C CA . TYR A 1 309 ? -6.726 -16.427 2.830 1.00 95.19 309 TYR A CA 1
ATOM 2391 C C . TYR A 1 309 ? -5.483 -16.552 1.917 1.00 95.19 309 TYR A C 1
ATOM 2393 O O . TYR A 1 309 ? -5.042 -15.503 1.441 1.00 95.19 309 TYR A O 1
ATOM 2401 N N . PRO A 1 310 ? -4.925 -17.748 1.597 1.00 93.25 310 PRO A N 1
ATOM 2402 C CA . PRO A 1 310 ? -3.794 -17.855 0.674 1.00 93.25 310 PRO A CA 1
ATOM 2403 C C . PRO A 1 310 ? -4.149 -17.573 -0.789 1.00 93.25 310 PRO A C 1
ATOM 2405 O O . PRO A 1 310 ? -3.255 -17.342 -1.600 1.00 93.25 310 PRO A O 1
ATOM 2408 N N . SER A 1 311 ? -5.430 -17.584 -1.159 1.00 93.50 311 SER A N 1
ATOM 2409 C CA . SER A 1 311 ? -5.856 -17.228 -2.518 1.00 93.50 311 SER A CA 1
ATOM 2410 C C . SER A 1 311 ? -5.558 -15.763 -2.852 1.00 93.50 311 SER A C 1
ATOM 2412 O O . SER A 1 311 ? -5.291 -14.953 -1.969 1.00 93.50 311 SER A O 1
ATOM 2414 N N . LEU A 1 312 ? -5.569 -15.427 -4.145 1.00 91.81 312 LEU A N 1
ATOM 2415 C CA . LEU A 1 312 ? -5.200 -14.114 -4.670 1.00 91.81 312 LEU A CA 1
ATOM 2416 C C . LEU A 1 312 ? -6.090 -13.007 -4.073 1.00 91.81 312 LEU A C 1
ATOM 2418 O O . LEU A 1 312 ? -7.242 -12.859 -4.493 1.00 91.81 312 LEU A O 1
ATOM 2422 N N . PRO A 1 313 ? -5.574 -12.193 -3.130 1.00 93.81 313 PRO A N 1
ATOM 2423 C CA . PRO A 1 313 ? -6.424 -11.327 -2.318 1.00 93.81 313 PRO A CA 1
ATOM 2424 C C . PRO A 1 313 ? -7.028 -10.170 -3.118 1.00 93.81 313 PRO A C 1
ATOM 2426 O O . PRO A 1 313 ? -8.106 -9.690 -2.786 1.00 93.81 313 PRO A O 1
ATOM 2429 N N . HIS A 1 314 ? -6.390 -9.759 -4.219 1.00 90.00 314 HIS A N 1
ATOM 2430 C CA . HIS A 1 314 ? -6.822 -8.630 -5.052 1.00 90.00 314 HIS A CA 1
ATOM 2431 C C . HIS A 1 314 ? -8.243 -8.769 -5.616 1.00 90.00 314 HIS A C 1
ATOM 2433 O O . HIS A 1 314 ? -8.877 -7.755 -5.910 1.00 90.00 314 HIS A O 1
ATOM 2439 N N . TYR A 1 315 ? -8.760 -9.990 -5.753 1.00 89.44 315 TYR A N 1
ATOM 2440 C CA . TYR A 1 315 ? -10.115 -10.228 -6.259 1.00 89.44 315 TYR A CA 1
ATOM 2441 C C . TYR A 1 315 ? -11.155 -10.431 -5.161 1.00 89.44 315 TYR A C 1
ATOM 2443 O O . TYR A 1 315 ? -12.348 -10.379 -5.439 1.00 89.44 315 TYR A O 1
ATOM 2451 N N . LYS A 1 316 ? -10.732 -10.618 -3.913 1.00 94.00 316 LYS A N 1
ATOM 2452 C CA . LYS A 1 316 ? -11.623 -11.018 -2.828 1.00 94.00 316 LYS A CA 1
ATOM 2453 C C . LYS A 1 316 ? -12.416 -9.821 -2.319 1.00 94.00 316 LYS A C 1
ATOM 2455 O O . LYS A 1 316 ? -11.844 -8.761 -2.069 1.00 94.00 316 LYS A O 1
ATOM 2460 N N . LEU A 1 317 ? -13.736 -9.985 -2.204 1.00 93.75 317 LEU A N 1
ATOM 2461 C CA . LEU A 1 317 ? -14.659 -8.925 -1.771 1.00 93.75 317 LEU A CA 1
ATOM 2462 C C . LEU A 1 317 ? -14.631 -8.689 -0.256 1.00 93.75 317 LEU A C 1
ATOM 2464 O O . LEU A 1 317 ? -14.951 -7.598 0.207 1.00 93.75 317 LEU A O 1
ATOM 2468 N N . ASP A 1 318 ? -14.229 -9.696 0.518 1.00 94.38 318 ASP A N 1
ATOM 2469 C CA . ASP A 1 318 ? -14.171 -9.642 1.983 1.00 94.38 318 ASP A CA 1
ATOM 2470 C C . ASP A 1 318 ? -13.209 -8.578 2.534 1.00 94.38 318 ASP A C 1
ATOM 2472 O O . ASP A 1 318 ? -13.408 -8.093 3.643 1.00 94.38 318 ASP A O 1
ATOM 2476 N N . ARG A 1 319 ? -12.221 -8.142 1.745 1.00 94.12 319 ARG A N 1
ATOM 2477 C CA . ARG A 1 319 ? -11.309 -7.051 2.119 1.00 94.12 319 ARG A CA 1
ATOM 2478 C C . ARG A 1 319 ? -11.910 -5.656 1.949 1.00 94.12 319 ARG A C 1
ATOM 2480 O O . ARG A 1 319 ? -11.459 -4.726 2.605 1.00 94.12 319 ARG A O 1
ATOM 2487 N N . THR A 1 320 ? -12.882 -5.482 1.052 1.00 91.44 320 THR A N 1
ATOM 2488 C CA . THR A 1 320 ? -13.391 -4.161 0.646 1.00 91.44 320 THR A CA 1
ATOM 2489 C C . THR A 1 320 ? -13.919 -3.321 1.816 1.00 91.44 320 THR A C 1
ATOM 2491 O O . THR A 1 320 ? -13.567 -2.145 1.870 1.00 91.44 320 THR A O 1
ATOM 2494 N N . PRO A 1 321 ? -14.669 -3.866 2.795 1.00 92.94 321 PRO A N 1
ATOM 2495 C CA . PRO A 1 321 ? -15.132 -3.087 3.947 1.00 92.94 321 PRO A CA 1
ATOM 2496 C C . PRO A 1 321 ? -13.998 -2.616 4.868 1.00 92.94 321 PRO A C 1
ATOM 2498 O O . PRO A 1 321 ? -14.210 -1.756 5.715 1.00 92.94 321 PRO A O 1
ATOM 2501 N N . LEU A 1 322 ? -12.804 -3.196 4.716 1.00 95.38 322 LEU A N 1
ATOM 2502 C CA . LEU A 1 322 ? -11.610 -2.925 5.512 1.00 95.38 322 LEU A CA 1
ATOM 2503 C C . LEU A 1 322 ? -10.550 -2.134 4.732 1.00 95.38 322 LEU A C 1
ATOM 2505 O O . LEU A 1 322 ? -9.387 -2.067 5.129 1.00 95.38 322 LEU A O 1
ATOM 2509 N N . GLN A 1 323 ? -10.934 -1.529 3.612 1.00 93.88 323 GLN A N 1
ATOM 2510 C CA . GLN A 1 323 ? -10.101 -0.569 2.902 1.00 93.88 323 GLN A CA 1
ATOM 2511 C C . GLN A 1 323 ? -10.507 0.846 3.311 1.00 93.88 323 GLN A C 1
ATOM 2513 O O . GLN A 1 323 ? -11.674 1.227 3.232 1.00 93.88 323 GLN A O 1
ATOM 2518 N N . PHE A 1 324 ? -9.533 1.637 3.759 1.00 92.56 324 PHE A N 1
ATOM 2519 C CA . PHE A 1 324 ? -9.755 2.977 4.308 1.00 92.56 324 PHE A CA 1
ATOM 2520 C C . PHE A 1 324 ? -10.509 3.890 3.338 1.00 92.56 324 PHE A C 1
ATOM 2522 O O . PHE A 1 324 ? -11.376 4.664 3.729 1.00 92.56 324 PHE A O 1
ATOM 2529 N N . ASP A 1 325 ? -10.198 3.788 2.052 1.00 87.94 325 ASP A N 1
ATOM 2530 C CA . ASP A 1 325 ? -10.813 4.559 0.980 1.00 87.94 325 ASP A CA 1
ATOM 2531 C C . ASP A 1 325 ? -12.284 4.198 0.703 1.00 87.94 325 ASP A C 1
ATOM 2533 O O . ASP A 1 325 ? -12.971 5.007 0.081 1.00 87.94 325 ASP A O 1
ATOM 2537 N N . GLN A 1 326 ? -12.762 3.033 1.152 1.00 88.31 326 GLN A N 1
ATOM 2538 C CA . GLN A 1 326 ? -14.158 2.589 1.040 1.00 88.31 326 GLN A CA 1
ATOM 2539 C C . GLN A 1 326 ? -15.023 3.066 2.207 1.00 88.31 326 GLN A C 1
ATOM 2541 O O . GLN A 1 326 ? -16.252 3.046 2.110 1.00 88.31 326 GLN A O 1
ATOM 2546 N N . LEU A 1 327 ? -14.393 3.501 3.298 1.00 89.31 327 LEU A N 1
ATOM 2547 C CA . LEU A 1 327 ? -15.080 4.043 4.462 1.00 89.31 327 LEU A CA 1
ATOM 2548 C C . LEU A 1 327 ? -15.650 5.430 4.180 1.00 89.31 327 LEU A C 1
ATOM 2550 O O . LEU A 1 327 ? -15.160 6.167 3.316 1.00 89.31 327 LEU A O 1
ATOM 2554 N N . ASP A 1 328 ? -16.684 5.807 4.923 1.00 87.31 328 ASP A N 1
ATOM 2555 C CA . ASP A 1 328 ? -17.170 7.177 4.893 1.00 87.31 328 ASP A CA 1
ATOM 2556 C C . ASP A 1 328 ? -16.145 8.179 5.441 1.00 87.31 328 ASP A C 1
ATOM 2558 O O . ASP A 1 328 ? -15.120 7.836 6.035 1.00 87.31 328 ASP A O 1
ATOM 2562 N N . GLN A 1 329 ? -16.403 9.458 5.175 1.00 82.69 329 GLN A N 1
ATOM 2563 C CA . GLN A 1 329 ? -15.457 10.519 5.511 1.00 82.69 329 GLN A CA 1
ATOM 2564 C C . GLN A 1 329 ? -15.266 10.687 7.021 1.00 82.69 329 GLN A C 1
ATOM 2566 O O . GLN A 1 329 ? -14.173 11.068 7.441 1.00 82.69 329 GLN A O 1
ATOM 2571 N N . ASP A 1 330 ? -16.290 10.408 7.826 1.00 84.81 330 ASP A N 1
ATOM 2572 C CA . ASP A 1 330 ? -16.227 10.584 9.276 1.00 84.81 330 ASP A CA 1
ATOM 2573 C C . ASP A 1 330 ? -15.414 9.450 9.915 1.00 84.81 330 ASP A C 1
ATOM 2575 O O . ASP A 1 330 ? -14.544 9.703 10.755 1.00 84.81 330 ASP A O 1
ATOM 2579 N N . ALA A 1 331 ? -15.603 8.214 9.450 1.00 91.06 331 ALA A N 1
ATOM 2580 C CA . ALA A 1 331 ? -14.800 7.063 9.835 1.00 91.06 331 ALA A CA 1
ATOM 2581 C C . ALA A 1 331 ? -13.336 7.230 9.410 1.00 91.06 331 ALA A C 1
ATOM 2583 O O . ALA A 1 331 ? -12.446 7.050 10.245 1.00 91.06 331 ALA A O 1
ATOM 2584 N N . GLN A 1 332 ? -13.080 7.638 8.159 1.00 89.94 332 GLN A N 1
ATOM 2585 C CA . GLN A 1 332 ? -11.731 7.952 7.666 1.00 89.94 332 GLN A CA 1
ATOM 2586 C C . GLN A 1 332 ? -11.044 8.982 8.553 1.00 89.94 332 GLN A C 1
ATOM 2588 O O . GLN A 1 332 ? -9.899 8.791 8.958 1.00 89.94 332 GLN A O 1
ATOM 2593 N N . ARG A 1 333 ? -11.750 10.067 8.873 1.00 85.00 333 ARG A N 1
ATOM 2594 C CA . ARG A 1 333 ? -11.217 11.153 9.686 1.00 85.00 333 ARG A CA 1
ATOM 2595 C C . ARG A 1 333 ? -10.866 10.686 11.089 1.00 85.00 333 ARG A C 1
ATOM 2597 O O . ARG A 1 333 ? -9.751 10.908 11.541 1.00 85.00 333 ARG A O 1
ATOM 2604 N N . ARG A 1 334 ? -11.788 9.992 11.752 1.00 89.81 334 ARG A N 1
ATOM 2605 C CA . ARG A 1 334 ? -11.542 9.449 13.088 1.00 89.81 334 ARG A CA 1
ATOM 2606 C C . ARG A 1 334 ? -10.314 8.537 13.094 1.00 89.81 334 ARG A C 1
ATOM 2608 O O . ARG A 1 334 ? -9.459 8.728 13.938 1.00 89.81 334 ARG A O 1
ATOM 2615 N N . ILE A 1 335 ? -10.182 7.619 12.136 1.00 92.44 335 ILE A N 1
ATOM 2616 C CA . ILE A 1 335 ? -9.006 6.732 12.026 1.00 92.44 335 ILE A CA 1
ATOM 2617 C C . ILE A 1 335 ? -7.719 7.526 11.746 1.00 92.44 335 ILE A C 1
ATOM 2619 O O . ILE A 1 335 ? -6.645 7.187 12.239 1.00 92.44 335 ILE A O 1
ATOM 2623 N N . TRP A 1 336 ? -7.802 8.566 10.916 1.00 90.06 336 TRP A N 1
ATOM 2624 C CA . TRP A 1 336 ? -6.652 9.388 10.545 1.00 90.06 336 TRP A CA 1
ATOM 2625 C C . TRP A 1 336 ? -6.140 10.245 11.707 1.00 90.06 336 TRP A C 1
ATOM 2627 O O . TRP A 1 336 ? -4.926 10.385 11.864 1.00 90.06 336 TRP A O 1
ATOM 2637 N N . ASP A 1 337 ? -7.042 10.798 12.521 1.00 85.62 337 ASP A N 1
ATOM 2638 C CA . ASP A 1 337 ? -6.727 11.782 13.564 1.00 85.62 337 ASP A CA 1
ATOM 2639 C C . ASP A 1 337 ? -6.555 11.192 14.960 1.00 85.62 337 ASP A C 1
ATOM 2641 O O . ASP A 1 337 ? -5.815 11.747 15.772 1.00 85.62 337 ASP A O 1
ATOM 2645 N N . ASP A 1 338 ? -7.191 10.063 15.239 1.00 91.56 338 ASP A N 1
ATOM 2646 C CA . ASP A 1 338 ? -7.067 9.381 16.519 1.00 91.56 338 ASP A CA 1
ATOM 2647 C C . ASP A 1 338 ? -5.629 8.867 16.706 1.00 91.56 338 ASP A C 1
ATOM 2649 O O . ASP A 1 338 ? -5.097 8.121 15.885 1.00 91.56 338 ASP A O 1
ATOM 2653 N N . GLU A 1 339 ? -4.955 9.334 17.758 1.00 92.94 339 GLU A N 1
ATOM 2654 C CA . GLU A 1 339 ? -3.573 8.952 18.081 1.00 92.94 339 GLU A CA 1
ATOM 2655 C C . GLU A 1 339 ? -3.455 7.511 18.587 1.00 92.94 339 GLU A C 1
ATOM 2657 O O . GLU A 1 339 ? -2.355 6.950 18.605 1.00 92.94 339 GLU A O 1
ATOM 2662 N N . GLU A 1 340 ? -4.574 6.893 18.971 1.00 96.44 340 GLU A N 1
ATOM 2663 C CA . GLU A 1 340 ? -4.618 5.476 19.316 1.00 96.44 340 GLU A CA 1
ATOM 2664 C C . GLU A 1 340 ? -4.454 4.589 18.077 1.00 96.44 340 GLU A C 1
ATOM 2666 O O . GLU A 1 340 ? -4.028 3.438 18.199 1.00 96.44 340 GLU A O 1
ATOM 2671 N N . TRP A 1 341 ? -4.741 5.116 16.880 1.00 97.44 341 TRP A N 1
ATOM 2672 C CA . TRP A 1 341 ? -4.490 4.395 15.640 1.00 97.44 341 TRP A CA 1
ATOM 2673 C C . TRP A 1 341 ? -3.008 4.384 15.289 1.00 97.44 341 TRP A C 1
ATOM 2675 O O . TRP A 1 341 ? -2.344 5.409 15.127 1.00 97.44 341 TRP A O 1
ATOM 2685 N N . THR A 1 342 ? -2.487 3.179 15.095 1.00 98.25 342 THR A N 1
ATOM 2686 C CA . THR A 1 342 ? -1.143 2.962 14.579 1.00 98.25 342 THR A CA 1
ATOM 2687 C C . THR A 1 342 ? -1.189 3.012 13.061 1.00 98.25 342 THR A C 1
ATOM 2689 O O . THR A 1 342 ? -1.638 2.070 12.412 1.00 98.25 342 THR A O 1
ATOM 2692 N N . TRP A 1 343 ? -0.697 4.103 12.484 1.00 97.81 343 TRP A N 1
ATOM 2693 C CA . TRP A 1 343 ? -0.418 4.173 11.053 1.00 97.81 343 TRP A CA 1
ATOM 2694 C C . TRP A 1 343 ? 0.969 3.614 10.765 1.00 97.81 343 TRP A C 1
ATOM 2696 O O . TRP A 1 343 ? 1.957 4.040 11.373 1.00 97.81 343 TRP A O 1
ATOM 2706 N N . ALA A 1 344 ? 1.040 2.666 9.837 1.00 98.50 344 ALA A N 1
ATOM 2707 C CA . ALA A 1 344 ? 2.289 2.030 9.448 1.00 98.50 344 ALA A CA 1
ATOM 2708 C C . ALA A 1 344 ? 2.429 1.919 7.930 1.00 98.50 344 ALA A C 1
ATOM 2710 O O . ALA A 1 344 ? 1.441 1.789 7.211 1.00 98.50 344 ALA A O 1
ATOM 2711 N N . ALA A 1 345 ? 3.662 1.954 7.436 1.00 98.38 345 ALA A N 1
ATOM 2712 C CA . ALA A 1 345 ? 3.984 1.688 6.037 1.00 98.38 345 ALA A CA 1
ATOM 2713 C C . ALA A 1 345 ? 5.280 0.892 5.948 1.00 98.38 345 ALA A C 1
ATOM 2715 O O . ALA A 1 345 ? 6.158 1.043 6.793 1.00 98.38 345 ALA A O 1
ATOM 2716 N N . PHE A 1 346 ? 5.426 0.095 4.896 1.00 98.25 346 PHE A N 1
ATOM 2717 C CA . PHE A 1 346 ? 6.729 -0.414 4.483 1.00 98.25 346 PHE A CA 1
ATOM 2718 C C . PHE A 1 346 ? 7.096 0.248 3.164 1.00 98.25 346 PHE A C 1
ATOM 2720 O O . PHE A 1 346 ? 6.236 0.458 2.304 1.00 98.25 346 PHE A O 1
ATOM 2727 N N . ILE A 1 347 ? 8.375 0.565 3.009 1.00 98.25 347 ILE A N 1
ATOM 2728 C CA . ILE A 1 347 ? 8.951 1.100 1.779 1.00 98.25 347 ILE A CA 1
ATOM 2729 C C . ILE A 1 347 ? 10.051 0.172 1.268 1.00 98.25 347 ILE A C 1
ATOM 2731 O O . ILE A 1 347 ? 10.510 -0.732 1.960 1.00 98.25 347 ILE A O 1
ATOM 2735 N N . ARG A 1 348 ? 10.452 0.381 0.019 1.00 97.56 348 ARG A N 1
ATOM 2736 C CA . ARG A 1 348 ? 11.522 -0.363 -0.651 1.00 97.56 348 ARG A CA 1
ATOM 2737 C C . ARG A 1 348 ? 12.494 0.599 -1.307 1.00 97.56 348 ARG A C 1
ATOM 2739 O O . ARG A 1 348 ? 12.111 1.729 -1.623 1.00 97.56 348 ARG A O 1
ATOM 2746 N N . ASN A 1 349 ? 13.707 0.138 -1.604 1.00 98.25 349 ASN A N 1
ATOM 2747 C CA . ASN A 1 349 ? 14.605 0.862 -2.494 1.00 98.25 349 ASN A CA 1
ATOM 2748 C C . ASN A 1 349 ? 13.847 1.289 -3.779 1.00 98.25 349 ASN A C 1
ATOM 2750 O O . ASN A 1 349 ? 13.280 0.430 -4.465 1.00 98.25 349 ASN A O 1
ATOM 2754 N N . PRO A 1 350 ? 13.793 2.590 -4.126 1.00 98.31 350 PRO A N 1
ATOM 2755 C CA . PRO A 1 350 ? 12.930 3.072 -5.207 1.00 98.31 350 PRO A CA 1
ATOM 2756 C C . PRO A 1 350 ? 13.276 2.481 -6.576 1.00 98.31 350 PRO A C 1
ATOM 2758 O O . PRO A 1 350 ? 12.373 2.197 -7.364 1.00 98.31 350 PRO A O 1
ATOM 2761 N N . ALA A 1 351 ? 14.562 2.249 -6.854 1.00 98.38 351 ALA A N 1
ATOM 2762 C CA . ALA A 1 351 ? 15.005 1.683 -8.123 1.00 98.38 351 ALA A CA 1
ATOM 2763 C C . ALA A 1 351 ? 14.668 0.196 -8.248 1.00 98.38 351 ALA A C 1
ATOM 2765 O O . ALA A 1 351 ? 14.191 -0.247 -9.298 1.00 98.38 351 ALA A O 1
ATOM 2766 N N . GLU A 1 352 ? 14.830 -0.554 -7.161 1.00 98.00 352 GLU A N 1
ATOM 2767 C CA . GLU A 1 352 ? 14.421 -1.955 -7.085 1.00 98.00 352 GLU A CA 1
ATOM 2768 C C . GLU A 1 352 ? 12.897 -2.104 -7.194 1.00 98.00 352 GLU A C 1
ATOM 2770 O O . GLU A 1 352 ? 12.392 -2.969 -7.917 1.00 98.00 352 GLU A O 1
ATOM 2775 N N . ARG A 1 353 ? 12.146 -1.222 -6.523 1.00 97.50 353 ARG A N 1
ATOM 2776 C CA . ARG A 1 353 ? 10.685 -1.168 -6.616 1.00 97.50 353 ARG A CA 1
ATOM 2777 C C . ARG A 1 353 ? 10.234 -0.876 -8.045 1.00 97.50 353 ARG A C 1
ATOM 2779 O O . ARG A 1 353 ? 9.361 -1.582 -8.552 1.00 97.50 353 ARG A O 1
ATOM 2786 N N . LEU A 1 354 ? 10.840 0.118 -8.698 1.00 97.44 354 LEU A N 1
ATOM 2787 C CA . LEU A 1 354 ? 10.551 0.456 -10.091 1.00 97.44 354 LEU A CA 1
ATOM 2788 C C . LEU A 1 354 ? 10.818 -0.731 -11.020 1.00 97.44 354 LEU A C 1
ATOM 2790 O O . LEU A 1 354 ? 9.973 -1.049 -11.857 1.00 97.44 354 LEU A O 1
ATOM 2794 N N . LEU A 1 355 ? 11.949 -1.421 -10.843 1.00 97.19 355 LEU A N 1
ATOM 2795 C CA . LEU A 1 355 ? 12.283 -2.610 -11.624 1.00 97.19 355 LEU A CA 1
ATOM 2796 C C . LEU A 1 355 ? 11.267 -3.734 -11.396 1.00 97.19 355 LEU A C 1
ATOM 2798 O O . LEU A 1 355 ? 10.801 -4.343 -12.355 1.00 97.19 355 LEU A O 1
ATOM 2802 N N . SER A 1 356 ? 10.849 -3.975 -10.152 1.00 95.75 356 SER A N 1
ATOM 2803 C CA . SER A 1 356 ? 9.780 -4.933 -9.844 1.00 95.75 356 SER A CA 1
ATOM 2804 C C . SER A 1 356 ? 8.459 -4.569 -10.538 1.00 95.75 356 SER A C 1
ATOM 2806 O O . SER A 1 356 ? 7.789 -5.443 -11.090 1.00 95.75 356 SER A O 1
ATOM 2808 N N . GLY A 1 357 ? 8.098 -3.282 -10.566 1.00 94.50 357 GLY A N 1
ATOM 2809 C CA . GLY A 1 357 ? 6.948 -2.763 -11.310 1.00 94.50 357 GLY A CA 1
ATOM 2810 C C . GLY A 1 357 ? 7.063 -3.003 -12.816 1.00 94.50 357 GLY A C 1
ATOM 2811 O O . GLY A 1 357 ? 6.144 -3.556 -13.418 1.00 94.50 357 GLY A O 1
ATOM 2812 N N . PHE A 1 358 ? 8.206 -2.659 -13.409 1.00 94.88 358 PHE A N 1
ATOM 2813 C CA . PHE A 1 358 ? 8.494 -2.867 -14.828 1.00 94.88 358 PHE A CA 1
ATOM 2814 C C . PHE A 1 358 ? 8.420 -4.348 -15.218 1.00 94.88 358 PHE A C 1
ATOM 2816 O O . PHE A 1 358 ? 7.694 -4.706 -16.145 1.00 94.88 358 PHE A O 1
ATOM 2823 N N . LEU A 1 359 ? 9.105 -5.229 -14.486 1.00 93.75 359 LEU A N 1
ATOM 2824 C CA . LEU A 1 359 ? 9.108 -6.662 -14.783 1.00 93.75 359 LEU A CA 1
ATOM 2825 C C . LEU A 1 359 ? 7.703 -7.272 -14.670 1.00 93.75 359 LEU A C 1
ATOM 2827 O O . LEU A 1 359 ? 7.316 -8.083 -15.508 1.00 93.75 359 LEU A O 1
ATOM 2831 N N . ASP A 1 360 ? 6.931 -6.864 -13.659 1.00 90.56 360 ASP A N 1
ATOM 2832 C CA . ASP A 1 360 ? 5.600 -7.417 -13.403 1.00 90.56 360 ASP A CA 1
ATOM 2833 C C . ASP A 1 360 ? 4.494 -6.857 -14.294 1.00 90.56 360 ASP A C 1
ATOM 2835 O O . ASP A 1 360 ? 3.537 -7.574 -14.567 1.00 90.56 360 ASP A O 1
ATOM 2839 N N . LYS A 1 361 ? 4.555 -5.578 -14.677 1.00 88.44 361 LYS A N 1
ATOM 2840 C CA . LYS A 1 361 ? 3.449 -4.907 -15.380 1.00 88.44 361 LYS A CA 1
ATOM 2841 C C . LYS A 1 361 ? 3.739 -4.611 -16.834 1.00 88.44 361 LYS A C 1
ATOM 2843 O O . LYS A 1 361 ? 2.805 -4.625 -17.632 1.00 88.44 361 LYS A O 1
ATOM 2848 N N . VAL A 1 362 ? 5.000 -4.366 -17.166 1.00 88.81 362 VAL A N 1
ATOM 2849 C CA . VAL A 1 362 ? 5.415 -3.986 -18.515 1.00 88.81 362 VAL A CA 1
ATOM 2850 C C . VAL A 1 362 ? 5.954 -5.208 -19.248 1.00 88.81 362 VAL A C 1
ATOM 2852 O O . VAL A 1 362 ? 5.371 -5.619 -20.246 1.00 88.81 362 VAL A O 1
ATOM 2855 N N . LYS A 1 363 ? 7.003 -5.845 -18.715 1.00 88.12 363 LYS A N 1
ATOM 2856 C CA . LYS A 1 363 ? 7.687 -6.961 -19.386 1.00 88.12 363 LYS A CA 1
ATOM 2857 C C . LYS A 1 363 ? 6.832 -8.231 -19.461 1.00 88.12 363 LYS A C 1
ATOM 2859 O O . LYS A 1 363 ? 6.767 -8.862 -20.504 1.00 88.12 363 LYS A O 1
ATOM 2864 N N . SER A 1 364 ? 6.126 -8.595 -18.389 1.00 84.50 364 SER A N 1
ATOM 2865 C CA . SER A 1 364 ? 5.247 -9.784 -18.375 1.00 84.50 364 SER A CA 1
ATOM 2866 C C . SER A 1 364 ? 4.046 -9.689 -19.333 1.00 84.50 364 SER A C 1
ATOM 2868 O O . SER A 1 364 ? 3.468 -10.707 -19.702 1.00 84.50 364 SER A O 1
ATOM 2870 N N . ASN A 1 365 ? 3.663 -8.468 -19.724 1.00 80.81 365 ASN A N 1
ATOM 2871 C CA . ASN A 1 365 ? 2.511 -8.182 -20.578 1.00 80.81 365 ASN A CA 1
ATOM 2872 C C . ASN A 1 365 ? 2.935 -7.701 -21.969 1.00 80.81 365 ASN A C 1
ATOM 2874 O O . ASN A 1 365 ? 2.134 -7.076 -22.663 1.00 80.81 365 ASN A O 1
ATOM 2878 N N . GLU A 1 366 ? 4.176 -7.963 -22.378 1.00 75.81 366 GLU A N 1
ATOM 2879 C CA . GLU A 1 366 ? 4.745 -7.453 -23.627 1.00 75.81 366 GLU A CA 1
ATOM 2880 C C . GLU A 1 366 ? 3.886 -7.807 -24.853 1.00 75.81 366 GLU A C 1
ATOM 2882 O O . GLU A 1 366 ? 3.623 -6.947 -25.686 1.00 75.81 366 GLU A O 1
ATOM 2887 N N . GLU A 1 367 ? 3.311 -9.013 -24.894 1.00 72.06 367 GLU A N 1
ATOM 2888 C CA . GLU A 1 367 ? 2.390 -9.443 -25.960 1.00 72.06 367 GLU A CA 1
ATOM 2889 C C . GLU A 1 367 ? 1.053 -8.676 -25.979 1.00 72.06 367 GLU A C 1
ATOM 2891 O O . GLU A 1 367 ? 0.390 -8.571 -27.013 1.00 72.06 367 GLU A O 1
ATOM 2896 N N . LYS A 1 368 ? 0.625 -8.137 -24.830 1.00 67.94 368 LYS A N 1
ATOM 2897 C CA . LYS A 1 368 ? -0.649 -7.413 -24.673 1.00 67.94 368 LYS A CA 1
ATOM 2898 C C . LYS A 1 368 ? -0.499 -5.914 -24.903 1.00 67.94 368 LYS A C 1
ATOM 2900 O O . LYS A 1 368 ? -1.470 -5.247 -25.270 1.00 67.94 368 LYS A O 1
ATOM 2905 N N . LEU A 1 369 ? 0.697 -5.368 -24.706 1.00 68.81 369 LEU A N 1
ATOM 2906 C CA . LEU A 1 369 ? 0.995 -3.959 -24.938 1.00 68.81 369 LEU A CA 1
ATOM 2907 C C . LEU A 1 369 ? 1.219 -3.713 -26.434 1.00 68.81 369 LEU A C 1
ATOM 2909 O O . LEU A 1 369 ? 2.318 -3.413 -26.864 1.00 68.81 369 LEU A O 1
ATOM 2913 N N . LYS A 1 370 ? 0.147 -3.773 -27.235 1.00 65.19 370 LYS A N 1
ATOM 2914 C CA . LYS A 1 370 ? 0.175 -3.616 -28.709 1.00 65.19 370 LYS A CA 1
ATOM 2915 C C . LYS A 1 370 ? 0.860 -2.341 -29.235 1.00 65.19 370 LYS A C 1
ATOM 2917 O O . LYS A 1 370 ? 1.071 -2.225 -30.435 1.00 65.19 370 LYS A O 1
ATOM 2922 N N . TRP A 1 371 ? 1.104 -1.351 -28.377 1.00 65.81 371 TRP A N 1
ATOM 2923 C CA . TRP A 1 371 ? 1.730 -0.073 -28.730 1.00 65.81 371 TRP A CA 1
ATOM 2924 C C . TRP A 1 371 ? 3.235 -0.039 -28.438 1.00 65.81 371 TRP A C 1
ATOM 2926 O O . TRP A 1 371 ? 3.912 0.886 -28.882 1.00 65.81 371 TRP A O 1
ATOM 2936 N N . THR A 1 372 ? 3.764 -1.010 -27.695 1.00 63.56 372 THR A N 1
ATOM 2937 C CA . THR A 1 372 ? 5.193 -1.300 -27.713 1.00 63.56 372 THR A CA 1
ATOM 2938 C C . THR A 1 372 ? 5.390 -2.309 -28.838 1.00 63.56 372 THR A C 1
ATOM 2940 O O . THR A 1 372 ? 4.605 -3.243 -28.970 1.00 63.56 372 THR A O 1
ATOM 2943 N N . ASP A 1 373 ? 6.421 -2.170 -29.668 1.00 65.94 373 ASP A N 1
ATOM 2944 C CA . ASP A 1 373 ? 6.756 -3.180 -30.691 1.00 65.94 373 ASP A CA 1
ATOM 2945 C C . ASP A 1 373 ? 7.308 -4.482 -30.056 1.00 65.94 373 ASP A C 1
ATOM 2947 O O . ASP A 1 373 ? 8.240 -5.101 -30.575 1.00 65.94 373 ASP A O 1
ATOM 2951 N N . GLY A 1 374 ? 6.796 -4.851 -28.876 1.00 65.62 374 GLY A N 1
ATOM 2952 C CA . GLY A 1 374 ? 7.255 -5.950 -28.042 1.00 65.62 374 GLY A CA 1
ATOM 2953 C C . GLY A 1 374 ? 8.704 -5.802 -27.581 1.00 65.62 374 GLY A C 1
ATOM 2954 O O . GLY A 1 374 ? 9.413 -6.801 -27.558 1.00 65.62 374 GLY A O 1
ATOM 2955 N N . ARG A 1 375 ? 9.191 -4.565 -27.357 1.00 77.31 375 ARG A N 1
ATOM 2956 C CA . ARG A 1 375 ? 10.605 -4.285 -27.007 1.00 77.31 375 ARG A CA 1
ATOM 2957 C C . ARG A 1 375 ? 10.818 -3.073 -26.097 1.00 77.31 375 ARG A C 1
ATOM 2959 O O . ARG A 1 375 ? 11.813 -2.358 -26.244 1.00 77.31 375 ARG A O 1
ATOM 2966 N N . LEU A 1 376 ? 9.888 -2.759 -25.196 1.00 88.44 376 LEU A N 1
ATOM 2967 C CA . LEU A 1 376 ? 10.101 -1.602 -24.321 1.00 88.44 376 LEU A CA 1
ATOM 2968 C C . LEU A 1 376 ? 11.199 -1.926 -23.298 1.00 88.44 376 LEU A C 1
ATOM 2970 O O . LEU A 1 376 ? 10.972 -2.688 -22.363 1.00 88.44 376 LEU A O 1
ATOM 2974 N N . THR A 1 377 ? 12.391 -1.352 -23.475 1.00 93.31 377 THR A N 1
ATOM 2975 C CA . THR A 1 377 ? 13.501 -1.500 -22.524 1.00 93.31 377 THR A CA 1
ATOM 2976 C C . THR A 1 377 ? 13.225 -0.723 -21.235 1.00 93.31 377 THR A C 1
ATOM 2978 O O . THR A 1 377 ? 12.432 0.224 -21.222 1.00 93.31 377 THR A O 1
ATOM 2981 N N . LEU A 1 378 ? 13.909 -1.088 -20.142 1.00 95.31 378 LEU A N 1
ATOM 2982 C CA . LEU A 1 378 ? 13.799 -0.343 -18.885 1.00 95.31 378 LEU A CA 1
ATOM 2983 C C . LEU A 1 378 ? 14.246 1.118 -19.054 1.00 95.31 378 LEU A C 1
ATOM 2985 O O . LEU A 1 378 ? 13.607 2.016 -18.515 1.00 95.31 378 LEU A O 1
ATOM 2989 N N . GLU A 1 379 ? 15.302 1.366 -19.831 1.00 96.56 379 GLU A N 1
ATOM 2990 C CA . GLU A 1 379 ? 15.775 2.719 -20.140 1.00 96.56 379 GLU A CA 1
ATOM 2991 C C . GLU A 1 379 ? 14.693 3.551 -20.840 1.00 96.56 379 GLU A C 1
ATOM 2993 O O . GLU A 1 379 ? 14.360 4.640 -20.378 1.00 96.56 379 GLU A O 1
ATOM 2998 N N . ALA A 1 380 ? 14.067 3.009 -21.890 1.00 93.81 380 ALA A N 1
ATOM 2999 C CA . ALA A 1 380 ? 12.994 3.693 -22.608 1.00 93.81 380 ALA A CA 1
ATOM 3000 C C . ALA A 1 380 ? 11.763 3.950 -21.717 1.00 93.81 380 ALA A C 1
ATOM 3002 O O . ALA A 1 380 ? 11.101 4.984 -21.851 1.00 93.81 380 ALA A O 1
ATOM 3003 N N . PHE A 1 381 ? 11.472 3.038 -20.786 1.00 94.00 381 PHE A N 1
ATOM 3004 C CA . PHE A 1 381 ? 10.434 3.221 -19.774 1.00 94.00 381 PHE A CA 1
ATOM 3005 C C . PHE A 1 381 ? 10.795 4.331 -18.770 1.00 94.00 381 PHE A C 1
ATOM 3007 O O . PHE A 1 381 ? 9.997 5.226 -18.514 1.00 94.00 381 PHE A O 1
ATOM 3014 N N . ILE A 1 382 ? 12.020 4.361 -18.248 1.00 96.12 382 ILE A N 1
ATOM 3015 C CA . ILE A 1 382 ? 12.499 5.439 -17.364 1.00 96.12 382 ILE A CA 1
ATOM 3016 C C . ILE A 1 382 ? 12.487 6.794 -18.079 1.00 96.12 382 ILE A C 1
ATOM 3018 O O . ILE A 1 382 ? 12.112 7.820 -17.498 1.00 96.12 382 ILE A O 1
ATOM 3022 N N . ASP A 1 383 ? 12.849 6.811 -19.357 1.00 94.38 383 ASP A N 1
ATOM 3023 C CA . ASP A 1 383 ? 12.777 7.995 -20.203 1.00 94.38 383 ASP A CA 1
ATOM 3024 C C . ASP A 1 383 ? 11.344 8.478 -20.407 1.00 94.38 383 ASP A C 1
ATOM 3026 O O . ASP A 1 383 ? 11.117 9.690 -20.448 1.00 94.38 383 ASP A O 1
ATOM 3030 N N . SER A 1 384 ? 10.365 7.575 -20.513 1.00 92.00 384 SER A N 1
ATOM 3031 C CA . SER A 1 384 ? 8.957 7.968 -20.586 1.00 92.00 384 SER A CA 1
ATOM 3032 C C . SER A 1 384 ? 8.483 8.574 -19.265 1.00 92.00 384 SER A C 1
ATOM 3034 O O . SER A 1 384 ? 7.889 9.653 -19.284 1.00 92.00 384 SER A O 1
ATOM 3036 N N . LEU A 1 385 ? 8.841 7.975 -18.124 1.00 92.56 385 LEU A N 1
ATOM 3037 C CA . LEU A 1 385 ? 8.511 8.503 -16.794 1.00 92.56 385 LEU A CA 1
ATOM 3038 C C . LEU A 1 385 ? 9.157 9.869 -16.512 1.00 92.56 385 LEU A C 1
ATOM 3040 O O . LEU A 1 385 ? 8.591 10.672 -15.778 1.00 92.56 385 LEU A O 1
ATOM 3044 N N . SER A 1 386 ? 10.310 10.156 -17.120 1.00 92.44 386 SER A N 1
ATOM 3045 C CA . SER A 1 386 ? 11.011 11.445 -16.982 1.00 92.44 386 SER A CA 1
ATOM 3046 C C . SER A 1 386 ? 10.353 12.590 -17.753 1.00 92.44 386 SER A C 1
ATOM 3048 O O . SER A 1 386 ? 10.666 13.758 -17.517 1.00 92.44 386 SER A O 1
ATOM 3050 N N . LYS A 1 387 ? 9.478 12.283 -18.715 1.00 90.56 387 LYS A N 1
ATOM 3051 C CA . LYS A 1 387 ? 8.773 13.305 -19.495 1.00 90.56 387 LYS A CA 1
ATOM 3052 C C . LYS A 1 387 ? 7.619 13.881 -18.670 1.00 90.56 387 LYS A C 1
ATOM 3054 O O . LYS A 1 387 ? 7.028 13.157 -17.877 1.00 90.56 387 LYS A O 1
ATOM 3059 N N . PRO A 1 388 ? 7.234 15.151 -18.874 1.00 83.56 388 PRO A N 1
ATOM 3060 C CA . PRO A 1 388 ? 6.035 15.698 -18.250 1.00 83.56 388 PRO A CA 1
ATOM 3061 C C . PRO A 1 388 ? 4.797 14.855 -18.580 1.00 83.56 388 PRO A C 1
ATOM 3063 O O . PRO A 1 388 ? 4.625 14.422 -19.722 1.00 83.56 388 PRO A O 1
ATOM 3066 N N . ALA A 1 389 ? 3.920 14.651 -17.596 1.00 77.75 389 ALA A N 1
ATOM 3067 C CA . ALA A 1 389 ? 2.669 13.935 -17.813 1.00 77.75 389 ALA A CA 1
ATOM 3068 C C . ALA A 1 389 ? 1.796 14.675 -18.839 1.00 77.75 389 ALA A C 1
ATOM 3070 O O . ALA A 1 389 ? 1.523 15.871 -18.702 1.00 77.75 389 ALA A O 1
ATOM 3071 N N . ASN A 1 390 ? 1.341 13.963 -19.872 1.00 68.06 390 ASN A N 1
ATOM 3072 C CA . ASN A 1 390 ? 0.465 14.527 -20.896 1.00 68.06 390 ASN A CA 1
ATOM 3073 C C . ASN A 1 390 ? -0.990 14.463 -20.420 1.00 68.06 390 ASN A C 1
ATOM 3075 O O . ASN A 1 390 ? -1.704 13.494 -20.688 1.00 68.06 390 ASN A O 1
ATOM 3079 N N . LEU A 1 391 ? -1.410 15.471 -19.656 1.00 67.06 391 LEU A N 1
ATOM 3080 C CA . LEU A 1 391 ? -2.752 15.522 -19.083 1.00 67.06 391 LEU A CA 1
ATOM 3081 C C . LEU A 1 391 ? -3.607 16.570 -19.782 1.00 67.06 391 LEU A C 1
ATOM 3083 O O . LEU A 1 391 ? -3.208 17.723 -19.962 1.00 67.06 391 LEU A O 1
ATOM 3087 N N . ALA A 1 392 ? -4.823 16.163 -20.143 1.00 68.06 392 ALA A N 1
ATOM 3088 C CA . ALA A 1 392 ? -5.813 17.075 -20.685 1.00 68.06 392 ALA A CA 1
ATOM 3089 C C . ALA A 1 392 ? -6.191 18.102 -19.607 1.00 68.06 392 ALA A C 1
ATOM 3091 O O . ALA A 1 392 ? -6.618 17.737 -18.506 1.00 68.06 392 ALA A O 1
ATOM 3092 N N . LYS A 1 393 ? -6.031 19.389 -19.932 1.00 75.31 393 LYS A N 1
ATOM 3093 C CA . LYS A 1 393 ? -6.550 20.488 -19.114 1.00 75.31 393 LYS A CA 1
ATOM 3094 C C . LYS A 1 393 ? -8.069 20.352 -19.025 1.00 75.31 393 LYS A C 1
ATOM 3096 O O . LYS A 1 393 ? -8.730 20.219 -20.054 1.00 75.31 393 LYS A O 1
ATOM 3101 N N . VAL A 1 394 ? -8.606 20.372 -17.811 1.00 66.81 394 VAL A N 1
ATOM 3102 C CA . VAL A 1 394 ? -10.047 20.466 -17.569 1.00 66.81 394 VAL A CA 1
ATOM 3103 C C . VAL A 1 394 ? -10.356 21.932 -17.337 1.00 66.81 394 VAL A C 1
ATOM 3105 O O . VAL A 1 394 ? -9.824 22.533 -16.404 1.00 66.81 394 VAL A O 1
ATOM 3108 N N . VAL A 1 395 ? -11.189 22.497 -18.201 1.00 73.44 395 VAL A N 1
ATOM 3109 C CA . VAL A 1 395 ? -11.696 23.861 -18.058 1.00 73.44 395 VAL A CA 1
ATOM 3110 C C . VAL A 1 395 ? -13.184 23.824 -17.710 1.00 73.44 395 VAL A C 1
ATOM 3112 O O . VAL A 1 395 ? -13.860 22.865 -18.092 1.00 73.44 395 VAL A O 1
ATOM 3115 N N . ASP A 1 396 ? -13.665 24.797 -16.941 1.00 74.75 396 ASP A N 1
ATOM 3116 C CA . ASP A 1 396 ? -15.102 25.016 -16.724 1.00 74.75 396 ASP A CA 1
ATOM 3117 C C . ASP A 1 396 ? -15.780 25.627 -17.963 1.00 74.75 396 ASP A C 1
ATOM 3119 O O . ASP A 1 396 ? -15.158 25.789 -19.020 1.00 74.75 396 ASP A O 1
ATOM 3123 N N . ASP A 1 397 ? -17.077 25.923 -17.842 1.00 76.06 397 ASP A N 1
ATOM 3124 C CA . ASP A 1 397 ? -17.893 26.489 -18.919 1.00 76.06 397 ASP A CA 1
ATOM 3125 C C . ASP A 1 397 ? -17.404 27.896 -19.326 1.00 76.06 397 ASP A C 1
ATOM 3127 O O . ASP A 1 397 ? -17.584 28.317 -20.473 1.00 76.06 397 ASP A O 1
ATOM 3131 N N . GLU A 1 398 ? -16.715 28.599 -18.424 1.00 80.19 398 GLU A N 1
ATOM 3132 C CA . GLU A 1 398 ? -16.056 29.888 -18.644 1.00 80.19 398 GLU A CA 1
ATOM 3133 C C . GLU A 1 398 ? -14.641 29.762 -19.245 1.00 80.19 398 GLU A C 1
ATOM 3135 O O . GLU A 1 398 ? -14.006 30.769 -19.577 1.00 80.19 398 GLU A O 1
ATOM 3140 N N . GLY A 1 399 ? -14.134 28.540 -19.429 1.00 78.44 399 GLY A N 1
ATOM 3141 C CA . GLY A 1 399 ? -12.802 28.272 -19.968 1.00 78.44 399 GLY A CA 1
ATOM 3142 C C . GLY A 1 399 ? -11.663 28.423 -18.951 1.00 78.44 399 GLY A C 1
ATOM 3143 O O . GLY A 1 399 ? -10.489 28.352 -19.333 1.00 78.44 399 GLY A O 1
ATOM 3144 N N . GLN A 1 400 ? -11.968 28.615 -17.668 1.00 75.00 400 GLN A N 1
ATOM 3145 C CA . GLN A 1 400 ? -10.991 28.668 -16.589 1.00 75.00 400 GLN A CA 1
ATOM 3146 C C . GLN A 1 400 ? -10.515 27.253 -16.239 1.00 75.00 400 GLN A C 1
ATOM 3148 O O . GLN A 1 400 ? -11.288 26.307 -16.133 1.00 75.00 400 GLN A O 1
ATOM 3153 N N . LEU A 1 401 ? -9.197 27.093 -16.072 1.00 72.94 401 LEU A N 1
ATOM 3154 C CA . LEU A 1 401 ? -8.596 25.820 -15.680 1.00 72.94 401 LEU A CA 1
ATOM 3155 C C . LEU A 1 401 ? -9.074 25.433 -14.274 1.00 72.94 401 LEU A C 1
ATOM 3157 O O . LEU A 1 401 ? -8.659 26.045 -13.291 1.00 72.94 401 LEU A O 1
ATOM 3161 N N . ILE A 1 402 ? -9.898 24.391 -14.192 1.00 66.88 402 ILE A N 1
ATOM 3162 C CA . ILE A 1 402 ? -10.400 23.834 -12.930 1.00 66.88 402 ILE A CA 1
ATOM 3163 C C . ILE A 1 402 ? -9.628 22.594 -12.478 1.00 66.88 402 ILE A C 1
ATOM 3165 O O . ILE A 1 402 ? -9.784 22.165 -11.339 1.00 66.88 402 ILE A O 1
ATOM 3169 N N . GLY A 1 403 ? -8.785 22.015 -13.340 1.00 66.62 403 GLY A N 1
ATOM 3170 C CA . GLY A 1 403 ? -7.915 20.903 -12.965 1.00 66.62 403 GLY A CA 1
ATOM 3171 C C . GLY A 1 403 ? -7.300 20.161 -14.147 1.00 66.62 403 GLY A C 1
ATOM 3172 O O . GLY A 1 403 ? -7.324 20.619 -15.292 1.00 66.62 403 GLY A O 1
ATOM 3173 N N . HIS A 1 404 ? -6.751 18.983 -13.866 1.00 69.31 404 HIS A N 1
ATOM 3174 C CA . HIS A 1 404 ? -6.121 18.116 -14.857 1.00 69.31 404 HIS A CA 1
ATOM 3175 C C . HIS A 1 404 ? -6.730 16.722 -14.842 1.00 69.31 404 HIS A C 1
ATOM 3177 O O . HIS A 1 404 ? -6.677 16.025 -13.833 1.00 69.31 404 HIS A O 1
ATOM 3183 N N . LYS A 1 405 ? -7.225 16.269 -15.995 1.00 70.38 405 LYS A N 1
ATOM 3184 C CA . LYS A 1 405 ? -7.867 14.963 -16.110 1.00 70.38 405 LYS A CA 1
ATOM 3185 C C . LYS A 1 405 ? -6.803 13.871 -16.138 1.00 70.38 405 LYS A C 1
ATOM 3187 O O . LYS A 1 405 ? -6.054 13.807 -17.111 1.00 70.38 405 LYS A O 1
ATOM 3192 N N . CYS A 1 406 ? -6.809 12.957 -15.165 1.00 68.56 406 CYS A N 1
ATOM 3193 C CA . CYS A 1 406 ? -6.127 11.670 -15.321 1.00 68.56 406 CYS A CA 1
ATOM 3194 C C . CYS A 1 406 ? -6.765 10.943 -16.522 1.00 68.56 406 CYS A C 1
ATOM 3196 O O . CYS A 1 406 ? -7.888 10.432 -16.438 1.00 68.56 406 CYS A O 1
ATOM 3198 N N . THR A 1 407 ? -6.121 10.972 -17.685 1.00 62.97 407 THR A N 1
ATOM 3199 C CA . THR A 1 407 ? -6.613 10.281 -18.878 1.00 62.97 407 THR A CA 1
ATOM 3200 C C . THR A 1 407 ? -6.346 8.785 -18.725 1.00 62.97 407 THR A C 1
ATOM 3202 O O . THR A 1 407 ? -5.253 8.384 -18.333 1.00 62.97 407 THR A O 1
ATOM 3205 N N . LYS A 1 408 ? -7.354 7.949 -19.011 1.00 61.34 408 LYS A N 1
ATOM 3206 C CA . LYS A 1 408 ? -7.151 6.501 -19.153 1.00 61.34 408 LYS A CA 1
ATOM 3207 C C . LYS A 1 408 ? -6.351 6.250 -20.441 1.00 61.34 408 LYS A C 1
ATOM 3209 O O . LYS A 1 408 ? -6.716 6.805 -21.476 1.00 61.34 408 LYS A O 1
ATOM 3214 N N . GLY A 1 409 ? -5.304 5.426 -20.385 1.00 62.72 409 GLY A N 1
ATOM 3215 C CA . GLY A 1 409 ? -4.515 5.002 -21.553 1.00 62.72 409 GLY A CA 1
ATOM 3216 C C . GLY A 1 409 ? -3.002 5.166 -21.368 1.00 62.72 409 GLY A C 1
ATOM 3217 O O . GLY A 1 409 ? -2.516 5.217 -20.241 1.00 62.72 409 GLY A O 1
ATOM 3218 N N . ASN A 1 410 ? -2.264 5.290 -22.482 1.00 55.94 410 ASN A N 1
ATOM 3219 C CA . ASN A 1 410 ? -0.792 5.419 -22.522 1.00 55.94 410 ASN A CA 1
ATOM 3220 C C . ASN A 1 410 ? -0.227 6.597 -21.702 1.00 55.94 410 ASN A C 1
ATOM 3222 O O . ASN A 1 410 ? 0.978 6.680 -21.487 1.00 55.94 410 ASN A O 1
ATOM 3226 N N . SER A 1 411 ? -1.077 7.512 -21.236 1.00 56.00 411 SER A N 1
ATOM 3227 C CA . SER A 1 411 ? -0.742 8.605 -20.322 1.00 56.00 411 SER A CA 1
ATOM 3228 C C . SER A 1 411 ? -0.181 8.144 -18.974 1.00 56.00 411 SER A C 1
ATOM 3230 O O . SER A 1 411 ? 0.564 8.910 -18.374 1.00 56.00 411 SER A O 1
ATOM 3232 N N . SER A 1 412 ? -0.471 6.922 -18.503 1.00 62.72 412 SER A N 1
ATOM 3233 C CA . SER A 1 412 ? 0.061 6.414 -17.220 1.00 62.72 412 SER A CA 1
ATOM 3234 C C . SER A 1 412 ? 1.581 6.187 -17.218 1.00 62.72 412 SER A C 1
ATOM 3236 O O . SER A 1 412 ? 2.184 6.032 -16.154 1.00 62.72 412 SER A O 1
ATOM 3238 N N . LEU A 1 413 ? 2.200 6.175 -18.401 1.00 72.06 413 LEU A N 1
ATOM 3239 C CA . LEU A 1 413 ? 3.626 5.914 -18.605 1.00 72.06 413 LEU A CA 1
ATOM 3240 C C . LEU A 1 413 ? 4.457 7.187 -18.761 1.00 72.06 413 LEU A C 1
ATOM 3242 O O . LEU A 1 413 ? 5.674 7.102 -18.927 1.00 72.06 413 LEU A O 1
ATOM 3246 N N . PHE A 1 414 ? 3.813 8.354 -18.745 1.00 80.25 414 PHE A N 1
ATOM 3247 C CA . PHE A 1 414 ? 4.483 9.641 -18.861 1.00 80.25 414 PHE A CA 1
ATOM 3248 C C . PHE A 1 414 ? 4.344 10.421 -17.566 1.00 80.25 414 PHE A C 1
ATOM 3250 O O . PHE A 1 414 ? 3.231 10.693 -17.113 1.00 80.25 414 PHE A O 1
ATOM 3257 N N . GLY A 1 415 ? 5.479 10.836 -17.019 1.00 84.25 415 GLY A N 1
ATOM 3258 C CA . GLY A 1 415 ? 5.534 11.618 -15.794 1.00 84.25 415 GLY A CA 1
ATOM 3259 C C . GLY A 1 415 ? 5.193 10.824 -14.538 1.00 84.25 415 GLY A C 1
ATOM 3260 O O . GLY A 1 415 ? 4.503 9.801 -14.554 1.00 84.25 415 GLY A O 1
ATOM 3261 N N . LEU A 1 416 ? 5.667 11.351 -13.414 1.00 87.62 416 LEU A N 1
ATOM 3262 C CA . LEU A 1 416 ? 5.344 10.864 -12.079 1.00 87.62 416 LEU A CA 1
ATOM 3263 C C . LEU A 1 416 ? 4.408 11.869 -11.409 1.00 87.62 416 LEU A C 1
ATOM 3265 O O . LEU A 1 416 ? 4.777 13.009 -11.142 1.00 87.62 416 LEU A O 1
ATOM 3269 N N . THR A 1 417 ? 3.162 11.455 -11.205 1.00 84.75 417 THR A N 1
ATOM 3270 C CA . THR A 1 417 ? 2.054 12.266 -10.686 1.00 84.75 417 THR A CA 1
ATOM 3271 C C . THR A 1 417 ? 1.155 11.404 -9.801 1.00 84.75 417 THR A C 1
ATOM 3273 O O . THR A 1 417 ? 1.304 10.181 -9.748 1.00 84.75 417 THR A O 1
ATOM 3276 N N . TRP A 1 418 ? 0.150 12.014 -9.175 1.00 76.12 418 TRP A N 1
ATOM 3277 C CA . TRP A 1 418 ? -0.941 11.290 -8.512 1.00 76.12 418 TRP A CA 1
ATOM 3278 C C . TRP A 1 418 ? -1.682 10.305 -9.426 1.00 76.12 418 TRP A C 1
ATOM 3280 O O . TRP A 1 418 ? -2.184 9.283 -8.964 1.00 76.12 418 TRP A O 1
ATOM 3290 N N . CYS A 1 419 ? -1.737 10.615 -10.722 1.00 76.44 419 CYS A N 1
ATOM 3291 C CA . CYS A 1 419 ? -2.403 9.801 -11.732 1.00 76.44 419 CYS A CA 1
ATOM 3292 C C . CYS A 1 419 ? -1.530 8.654 -12.261 1.00 76.44 419 CYS A C 1
ATOM 3294 O O . CYS A 1 419 ? -2.024 7.852 -13.056 1.00 76.44 419 CYS A O 1
ATOM 3296 N N . SER A 1 420 ? -0.241 8.607 -11.911 1.00 85.06 420 SER A N 1
ATOM 3297 C CA . SER A 1 420 ? 0.652 7.549 -12.385 1.00 85.06 420 SER A CA 1
ATOM 3298 C C . SER A 1 420 ? 0.222 6.206 -11.804 1.00 85.06 420 SER A C 1
ATOM 3300 O O . SER A 1 420 ? -0.334 6.142 -10.706 1.00 85.06 420 SER A O 1
ATOM 3302 N N . ASP A 1 421 ? 0.479 5.130 -12.547 1.00 87.06 421 ASP A N 1
ATOM 3303 C CA . ASP A 1 421 ? 0.166 3.779 -12.087 1.00 87.06 421 ASP A CA 1
ATOM 3304 C C . ASP A 1 421 ? 0.838 3.521 -10.727 1.00 87.06 421 ASP A C 1
ATOM 3306 O O . ASP A 1 421 ? 2.028 3.817 -10.555 1.00 87.06 421 ASP A O 1
ATOM 3310 N N . PRO A 1 422 ? 0.113 2.974 -9.741 1.00 89.75 422 PRO A N 1
ATOM 3311 C CA . PRO A 1 422 ? 0.625 2.858 -8.385 1.00 89.75 422 PRO A CA 1
ATOM 3312 C C . PRO A 1 422 ? 1.808 1.873 -8.256 1.00 89.75 422 PRO A C 1
ATOM 3314 O O . PRO A 1 422 ? 2.504 1.895 -7.239 1.00 89.75 422 PRO A O 1
ATOM 3317 N N . HIS A 1 423 ? 2.109 1.059 -9.277 1.00 92.19 423 HIS A N 1
ATOM 3318 C CA . HIS A 1 423 ? 3.298 0.197 -9.314 1.00 92.19 423 HIS A CA 1
ATOM 3319 C C . HIS A 1 423 ? 4.608 0.957 -9.573 1.00 92.19 423 HIS A C 1
ATOM 3321 O O . HIS A 1 423 ? 5.668 0.437 -9.223 1.00 92.19 423 HIS A O 1
ATOM 3327 N N . TRP A 1 424 ? 4.556 2.163 -10.150 1.00 93.94 424 TRP A N 1
ATOM 3328 C CA . TRP A 1 424 ? 5.722 3.045 -10.342 1.00 93.94 424 TRP A CA 1
ATOM 3329 C C . TRP A 1 424 ? 5.492 4.489 -9.883 1.00 93.94 424 TRP A C 1
ATOM 3331 O O . TRP A 1 424 ? 6.392 5.313 -9.965 1.00 93.94 424 TRP A O 1
ATOM 3341 N N . ARG A 1 425 ? 4.324 4.835 -9.343 1.00 92.81 425 ARG A N 1
ATOM 3342 C CA . ARG A 1 425 ? 4.121 6.106 -8.633 1.00 92.81 425 ARG A CA 1
ATOM 3343 C C . ARG A 1 425 ? 5.129 6.226 -7.478 1.00 92.81 425 ARG A C 1
ATOM 3345 O O . ARG A 1 425 ? 5.345 5.211 -6.813 1.00 92.81 425 ARG A O 1
ATOM 3352 N N . PRO A 1 426 ? 5.718 7.401 -7.193 1.00 95.19 426 PRO A N 1
ATOM 3353 C CA . PRO A 1 426 ? 6.551 7.588 -6.005 1.00 95.19 426 PRO A CA 1
ATOM 3354 C C . PRO A 1 426 ? 5.864 7.081 -4.732 1.00 95.19 426 PRO A C 1
ATOM 3356 O O . PRO A 1 426 ? 4.661 7.272 -4.538 1.00 95.19 426 PRO A O 1
ATOM 3359 N N . GLN A 1 427 ? 6.617 6.385 -3.887 1.00 95.81 427 GLN A N 1
ATOM 3360 C CA . GLN A 1 427 ? 6.132 5.786 -2.643 1.00 95.81 427 GLN A CA 1
ATOM 3361 C C . GLN A 1 427 ? 5.650 6.859 -1.678 1.00 95.81 427 GLN A C 1
ATOM 3363 O O . GLN A 1 427 ? 4.624 6.672 -1.030 1.00 95.81 427 GLN A O 1
ATOM 3368 N N . VAL A 1 428 ? 6.334 8.005 -1.647 1.00 94.75 428 VAL A N 1
ATOM 3369 C CA . VAL A 1 428 ? 5.946 9.146 -0.809 1.00 94.75 428 VAL A CA 1
ATOM 3370 C C . VAL A 1 428 ? 4.576 9.706 -1.205 1.00 94.75 428 VAL A C 1
ATOM 3372 O O . VAL A 1 428 ? 3.873 10.231 -0.355 1.00 94.75 428 VAL A O 1
ATOM 3375 N N . PHE A 1 429 ? 4.123 9.485 -2.447 1.00 91.06 429 PHE A N 1
ATOM 3376 C CA . PHE A 1 429 ? 2.764 9.818 -2.901 1.00 91.06 429 PHE A CA 1
ATOM 3377 C C . PHE A 1 429 ? 1.754 8.707 -2.568 1.00 91.06 429 PHE A C 1
ATOM 3379 O O . PHE A 1 429 ? 0.772 8.513 -3.281 1.00 91.06 429 PHE A O 1
ATOM 3386 N N . SER A 1 430 ? 2.002 7.879 -1.560 1.00 91.00 430 SER A N 1
ATOM 3387 C CA . SER A 1 430 ? 1.052 6.853 -1.126 1.00 91.00 430 SER A CA 1
ATOM 3388 C C . SER A 1 430 ? 0.638 7.132 0.308 1.00 91.00 430 SER A C 1
ATOM 3390 O O . SER A 1 430 ? 1.454 7.497 1.146 1.00 91.00 430 SER A O 1
ATOM 3392 N N . CYS A 1 431 ? -0.657 6.989 0.571 1.00 89.69 431 CYS A N 1
ATOM 3393 C CA . CYS A 1 431 ? -1.269 7.066 1.894 1.00 89.69 431 CYS A CA 1
ATOM 3394 C C . CYS A 1 431 ? -1.007 8.370 2.669 1.00 89.69 431 CYS A C 1
ATOM 3396 O O . CYS A 1 431 ? -1.090 8.368 3.891 1.00 89.69 431 CYS A O 1
ATOM 3398 N N . GLY A 1 432 ? -0.679 9.471 1.984 1.00 88.00 432 GLY A N 1
ATOM 3399 C CA . GLY A 1 432 ? -0.345 10.742 2.633 1.00 88.00 432 GLY A CA 1
ATOM 3400 C C . GLY A 1 432 ? 1.047 10.779 3.282 1.00 88.00 432 GLY A C 1
ATOM 3401 O O . GLY A 1 432 ? 1.271 11.595 4.175 1.00 88.00 432 GLY A O 1
ATOM 3402 N N . LEU A 1 433 ? 1.969 9.886 2.887 1.00 91.88 433 LEU A N 1
ATOM 3403 C CA . LEU A 1 433 ? 3.325 9.819 3.448 1.00 91.88 433 LEU A CA 1
ATOM 3404 C C . LEU A 1 433 ? 4.105 11.126 3.272 1.00 91.88 433 LEU A C 1
ATOM 3406 O O . LEU A 1 433 ? 4.770 11.556 4.209 1.00 91.88 433 LEU A O 1
ATOM 3410 N N . SER A 1 434 ? 4.049 11.762 2.100 1.00 89.69 434 SER A N 1
ATOM 3411 C CA . SER A 1 434 ? 4.765 13.021 1.852 1.00 89.69 434 SER A CA 1
ATOM 3412 C C . SER A 1 434 ? 4.252 14.198 2.673 1.00 89.69 434 SER A C 1
ATOM 3414 O O . SER A 1 434 ? 4.983 15.165 2.866 1.00 89.69 434 SER A O 1
ATOM 3416 N N . GLU A 1 435 ? 3.011 14.120 3.133 1.00 85.31 435 GLU A N 1
ATOM 3417 C CA . GLU A 1 435 ? 2.276 15.244 3.699 1.00 85.31 435 GLU A CA 1
ATOM 3418 C C . GLU A 1 435 ? 2.177 15.160 5.218 1.00 85.31 435 GLU A C 1
ATOM 3420 O O . GLU A 1 435 ? 2.217 16.177 5.909 1.00 85.31 435 GLU A O 1
ATOM 3425 N N . ARG A 1 436 ? 2.051 13.936 5.741 1.00 87.56 436 ARG A N 1
ATOM 3426 C CA . ARG A 1 436 ? 1.817 13.654 7.158 1.00 87.56 436 ARG A CA 1
ATOM 3427 C C . ARG A 1 436 ? 2.608 12.443 7.633 1.00 87.56 436 ARG A C 1
ATOM 3429 O O . ARG A 1 436 ? 2.071 11.545 8.283 1.00 87.56 436 ARG A O 1
ATOM 3436 N N . ILE A 1 437 ? 3.905 12.407 7.323 1.00 93.44 437 ILE A N 1
ATOM 3437 C CA . ILE A 1 437 ? 4.775 11.338 7.827 1.00 93.44 437 ILE A CA 1
ATOM 3438 C C . ILE A 1 437 ? 4.777 11.290 9.364 1.00 93.44 437 ILE A C 1
ATOM 3440 O O . ILE A 1 437 ? 4.940 10.219 9.930 1.00 93.44 437 ILE A O 1
ATOM 3444 N N . ASP A 1 438 ? 4.501 12.406 10.046 1.00 92.12 438 ASP A N 1
ATOM 3445 C CA . ASP A 1 438 ? 4.310 12.484 11.501 1.00 92.12 438 ASP A CA 1
ATOM 3446 C C . ASP A 1 438 ? 3.193 11.580 12.037 1.00 92.12 438 ASP A C 1
ATOM 3448 O O . ASP A 1 438 ? 3.265 11.154 13.193 1.00 92.12 438 ASP A O 1
ATOM 3452 N N . ARG A 1 439 ? 2.177 11.280 11.216 1.00 92.19 439 ARG A N 1
ATOM 3453 C CA . ARG A 1 439 ? 1.083 10.371 11.581 1.00 92.19 439 ARG A CA 1
ATOM 3454 C C . ARG A 1 439 ? 1.502 8.913 11.535 1.00 92.19 439 ARG A C 1
ATOM 3456 O O . ARG A 1 439 ? 0.939 8.112 12.271 1.00 92.19 439 ARG A O 1
ATOM 3463 N N . PHE A 1 440 ? 2.507 8.566 10.735 1.00 96.81 440 PHE A N 1
ATOM 3464 C CA . PHE A 1 440 ? 3.023 7.206 10.673 1.00 96.81 440 PHE A CA 1
ATOM 3465 C C . PHE A 1 440 ? 3.833 6.913 11.932 1.00 96.81 440 PHE A C 1
ATOM 3467 O O . PHE A 1 440 ? 4.981 7.334 12.077 1.00 96.81 440 PHE A O 1
ATOM 3474 N N . LYS A 1 441 ? 3.242 6.157 12.857 1.00 97.88 441 LYS A N 1
ATOM 3475 C CA . LYS A 1 441 ? 3.937 5.714 14.067 1.00 97.88 441 LYS A CA 1
ATOM 3476 C C . LYS A 1 441 ? 5.152 4.863 13.708 1.00 97.88 441 LYS A C 1
ATOM 3478 O O . LYS A 1 441 ? 6.184 4.992 14.362 1.00 97.88 441 LYS A O 1
ATOM 3483 N N . TYR A 1 442 ? 5.037 4.079 12.633 1.00 98.50 442 TYR A N 1
ATOM 3484 C CA . TYR A 1 442 ? 6.101 3.215 12.140 1.00 98.50 442 TYR A CA 1
ATOM 3485 C C . TYR A 1 442 ? 6.250 3.272 10.614 1.00 98.50 442 TYR A C 1
ATOM 3487 O O . TYR A 1 442 ? 5.272 3.234 9.870 1.00 98.50 442 TYR A O 1
ATOM 3495 N N . VAL A 1 443 ? 7.491 3.314 10.140 1.00 98.56 443 VAL A N 1
ATOM 3496 C CA . VAL A 1 443 ? 7.862 3.124 8.736 1.00 98.56 443 VAL A CA 1
ATOM 3497 C C . VAL A 1 443 ? 8.973 2.079 8.685 1.00 98.56 443 VAL A C 1
ATOM 3499 O O . VAL A 1 443 ? 10.018 2.255 9.314 1.00 98.56 443 VAL A O 1
ATOM 3502 N N . GLY A 1 444 ? 8.723 0.987 7.969 1.00 98.38 444 GLY A N 1
ATOM 3503 C CA . GLY A 1 444 ? 9.648 -0.128 7.795 1.00 98.38 444 GLY A CA 1
ATOM 3504 C C . GLY A 1 444 ? 10.294 -0.175 6.411 1.00 98.38 444 GLY A C 1
ATOM 3505 O O . GLY A 1 444 ? 9.812 0.445 5.463 1.00 98.38 444 GLY A O 1
ATOM 3506 N N . ASP A 1 445 ? 11.377 -0.934 6.292 1.00 97.88 445 ASP A N 1
ATOM 3507 C CA . ASP A 1 445 ? 12.019 -1.320 5.039 1.00 97.88 445 ASP A CA 1
ATOM 3508 C C . ASP A 1 445 ? 11.704 -2.790 4.750 1.00 97.88 445 ASP A C 1
ATOM 3510 O O . ASP A 1 445 ? 11.849 -3.663 5.607 1.00 97.88 445 ASP A O 1
ATOM 3514 N N . ILE A 1 446 ? 11.284 -3.080 3.522 1.00 96.31 446 ILE A N 1
ATOM 3515 C CA . ILE A 1 446 ? 10.985 -4.441 3.082 1.00 96.31 446 ILE A CA 1
ATOM 3516 C C . ILE A 1 446 ? 12.209 -5.367 3.116 1.00 96.31 446 ILE A C 1
ATOM 3518 O O . ILE A 1 446 ? 12.035 -6.580 3.203 1.00 96.31 446 ILE A O 1
ATOM 3522 N N . ASP A 1 447 ? 13.429 -4.825 3.087 1.00 94.94 447 ASP A N 1
ATOM 3523 C CA . ASP A 1 447 ? 14.650 -5.619 3.271 1.00 94.94 447 ASP A CA 1
ATOM 3524 C C . ASP A 1 447 ? 14.738 -6.247 4.676 1.00 94.94 447 ASP A C 1
ATOM 3526 O O . ASP A 1 447 ? 15.395 -7.271 4.846 1.00 94.94 447 ASP A O 1
ATOM 3530 N N . TYR A 1 448 ? 14.026 -5.685 5.659 1.00 96.44 448 TYR A N 1
ATOM 3531 C CA . TYR A 1 448 ? 13.933 -6.185 7.035 1.00 96.44 448 TYR A CA 1
ATOM 3532 C C . TYR A 1 448 ? 12.502 -6.603 7.402 1.00 96.44 448 TYR A C 1
ATOM 3534 O O . TYR A 1 448 ? 12.099 -6.549 8.565 1.00 96.44 448 TYR A O 1
ATOM 3542 N N . ALA A 1 449 ? 11.718 -7.014 6.401 1.00 95.38 449 ALA A N 1
ATOM 3543 C CA . ALA A 1 449 ? 10.299 -7.329 6.536 1.00 95.38 449 ALA A CA 1
ATOM 3544 C C . ALA A 1 449 ? 9.986 -8.326 7.662 1.00 95.38 449 ALA A C 1
ATOM 3546 O O . ALA A 1 449 ? 9.012 -8.133 8.384 1.00 95.38 449 ALA A O 1
ATOM 3547 N N . ALA A 1 450 ? 10.809 -9.364 7.836 1.00 94.19 450 ALA A N 1
ATOM 3548 C CA . ALA A 1 450 ? 10.608 -10.376 8.870 1.00 94.19 450 ALA A CA 1
ATOM 3549 C C . ALA A 1 450 ? 10.614 -9.762 10.281 1.00 94.19 450 ALA A C 1
ATOM 3551 O O . ALA A 1 450 ? 9.609 -9.818 10.997 1.00 94.19 450 ALA A O 1
ATOM 3552 N N . ASP A 1 451 ? 11.722 -9.128 10.661 1.00 95.69 451 ASP A N 1
ATOM 3553 C CA . ASP A 1 451 ? 11.904 -8.560 11.997 1.00 95.69 451 ASP A CA 1
ATOM 3554 C C . ASP A 1 451 ? 10.935 -7.405 12.257 1.00 95.69 451 ASP A C 1
ATOM 3556 O O . ASP A 1 451 ? 10.254 -7.363 13.283 1.00 95.69 451 ASP A O 1
ATOM 3560 N N . GLN A 1 452 ? 10.814 -6.493 11.294 1.00 97.31 452 GLN A N 1
ATOM 3561 C CA . GLN A 1 452 ? 10.014 -5.287 11.458 1.00 97.31 452 GLN A CA 1
ATOM 3562 C C . GLN A 1 452 ? 8.507 -5.565 11.435 1.00 97.31 452 GLN A C 1
ATOM 3564 O O . GLN A 1 452 ? 7.749 -4.882 12.124 1.00 97.31 452 GLN A O 1
ATOM 3569 N N . SER A 1 453 ? 8.035 -6.569 10.687 1.00 97.69 453 SER A N 1
ATOM 3570 C CA . SER A 1 453 ? 6.624 -6.972 10.752 1.00 97.69 453 SER A CA 1
ATOM 3571 C C . SER A 1 453 ? 6.303 -7.671 12.064 1.00 97.69 453 SER A C 1
ATOM 3573 O O . SER A 1 453 ? 5.225 -7.441 12.612 1.00 97.69 453 SER A O 1
ATOM 3575 N N . ARG A 1 454 ? 7.227 -8.472 12.615 1.00 97.00 454 ARG A N 1
ATOM 3576 C CA . ARG A 1 454 ? 7.083 -9.001 13.979 1.00 97.00 454 ARG A CA 1
ATOM 3577 C C . ARG A 1 454 ? 6.986 -7.854 14.985 1.00 97.00 454 ARG A C 1
ATOM 3579 O O . ARG A 1 454 ? 6.025 -7.821 15.744 1.00 97.00 454 ARG A O 1
ATOM 3586 N N . GLU A 1 455 ? 7.919 -6.901 14.950 1.00 97.81 455 GLU A N 1
ATOM 3587 C CA . GLU A 1 455 ? 7.925 -5.727 15.837 1.00 97.81 455 GLU A CA 1
ATOM 3588 C C . GLU A 1 455 ? 6.611 -4.931 15.740 1.00 97.81 455 GLU A C 1
ATOM 3590 O O . GLU A 1 455 ? 5.976 -4.652 16.761 1.00 97.81 455 GLU A O 1
ATOM 3595 N N . LEU A 1 456 ? 6.146 -4.634 14.521 1.00 98.25 456 LEU A N 1
ATOM 3596 C CA . LEU A 1 456 ? 4.894 -3.908 14.291 1.00 98.25 456 LEU A CA 1
ATOM 3597 C C . LEU A 1 456 ? 3.695 -4.668 14.866 1.00 98.25 456 LEU A C 1
ATOM 3599 O O . LEU A 1 456 ? 2.890 -4.087 15.593 1.00 98.25 456 LEU A O 1
ATOM 3603 N N . LEU A 1 457 ? 3.574 -5.961 14.554 1.00 98.06 457 LEU A N 1
ATOM 3604 C CA . LEU A 1 457 ? 2.461 -6.784 15.022 1.00 98.06 457 LEU A CA 1
ATOM 3605 C C . LEU A 1 457 ? 2.492 -6.981 16.541 1.00 98.06 457 LEU A C 1
ATOM 3607 O O . LEU A 1 457 ? 1.427 -7.060 17.150 1.00 98.06 457 LEU A O 1
ATOM 3611 N N . SER A 1 458 ? 3.668 -7.026 17.169 1.00 97.75 458 SER A N 1
ATOM 3612 C CA . SER A 1 458 ? 3.795 -7.046 18.630 1.00 97.75 458 SER A CA 1
ATOM 3613 C C . SER A 1 458 ? 3.284 -5.745 19.244 1.00 97.75 458 SER A C 1
ATOM 3615 O O . SER A 1 458 ? 2.507 -5.790 20.195 1.00 97.75 458 SER A O 1
ATOM 3617 N N . HIS A 1 459 ? 3.634 -4.590 18.668 1.00 97.94 459 HIS A N 1
ATOM 3618 C CA . HIS A 1 459 ? 3.165 -3.289 19.156 1.00 97.94 459 HIS A CA 1
ATOM 3619 C C . HIS A 1 459 ? 1.645 -3.117 19.114 1.00 97.94 459 HIS A C 1
ATOM 3621 O O . HIS A 1 459 ? 1.098 -2.425 19.969 1.00 97.94 459 HIS A O 1
ATOM 3627 N N . VAL A 1 460 ? 0.969 -3.734 18.143 1.00 97.75 460 VAL A N 1
ATOM 3628 C CA . VAL A 1 460 ? -0.496 -3.652 18.001 1.00 97.75 460 VAL A CA 1
ATOM 3629 C C . VAL A 1 460 ? -1.233 -4.879 18.556 1.00 97.75 460 VAL A C 1
ATOM 3631 O O . VAL A 1 460 ? -2.421 -5.050 18.302 1.00 97.75 460 VAL A O 1
ATOM 3634 N N . GLY A 1 461 ? -0.543 -5.763 19.288 1.00 96.94 461 GLY A N 1
ATOM 3635 C CA . GLY A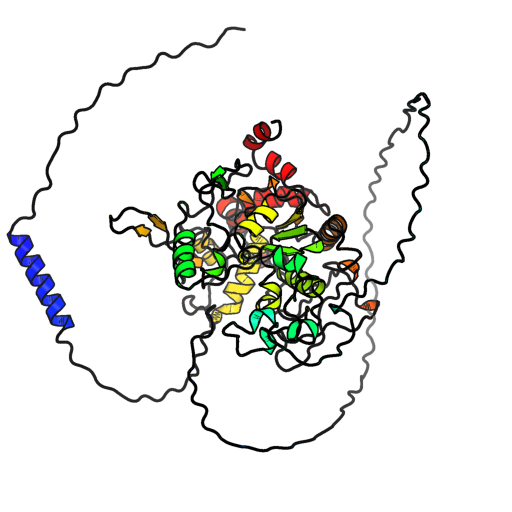 1 461 ? -1.155 -6.937 19.930 1.00 96.94 461 GLY A CA 1
ATOM 3636 C C . GLY A 1 461 ? -1.616 -8.043 18.969 1.00 96.94 461 GLY A C 1
ATOM 3637 O O . GLY A 1 461 ? -2.409 -8.908 19.343 1.00 96.94 461 GLY A O 1
ATOM 3638 N N . LEU A 1 462 ? -1.131 -8.042 17.725 1.00 96.94 462 LEU A N 1
ATOM 3639 C CA . LEU A 1 462 ? -1.476 -9.037 16.707 1.00 96.94 462 LEU A CA 1
ATOM 3640 C C . LEU A 1 462 ? -0.439 -10.148 16.551 1.00 96.94 462 LEU A C 1
ATOM 3642 O O . LEU A 1 462 ? -0.751 -11.171 15.942 1.00 96.94 462 LEU A O 1
ATOM 3646 N N . TRP A 1 463 ? 0.787 -9.991 17.058 1.00 96.69 463 TRP A N 1
ATOM 3647 C CA . TRP A 1 463 ? 1.825 -11.007 16.855 1.00 96.69 463 TRP A CA 1
ATOM 3648 C C . TRP A 1 463 ? 1.460 -12.345 17.503 1.00 96.69 463 TRP A C 1
ATOM 3650 O O . TRP A 1 463 ? 1.435 -13.370 16.822 1.00 96.69 463 TRP A O 1
ATOM 3660 N N . ASP A 1 464 ? 1.129 -12.331 18.794 1.00 94.25 464 ASP A N 1
ATOM 3661 C CA . ASP A 1 464 ? 0.834 -13.555 19.539 1.00 94.25 464 ASP A CA 1
ATOM 3662 C C . ASP A 1 464 ? -0.493 -14.195 19.163 1.00 94.25 464 ASP A C 1
ATOM 3664 O O . ASP A 1 464 ? -0.623 -15.410 19.239 1.00 94.25 464 ASP A O 1
ATOM 3668 N N . THR A 1 465 ? -1.466 -13.398 18.735 1.00 93.75 465 THR A N 1
ATOM 3669 C CA . THR A 1 465 ? -2.794 -13.900 18.372 1.00 93.75 465 THR A CA 1
ATOM 3670 C C . THR A 1 465 ? -2.870 -14.342 16.917 1.00 93.75 465 THR A C 1
ATOM 3672 O O . THR A 1 465 ? -3.617 -15.259 16.612 1.00 93.75 465 THR A O 1
ATOM 3675 N N . HIS A 1 466 ? -2.097 -13.728 16.015 1.00 94.94 466 HIS A N 1
ATOM 3676 C CA . HIS A 1 466 ? -2.188 -13.980 14.576 1.00 94.94 466 HIS A CA 1
ATOM 3677 C C . HIS A 1 466 ? -0.814 -14.142 13.915 1.00 94.94 466 HIS A C 1
ATOM 3679 O O . HIS A 1 466 ? -0.567 -15.135 13.232 1.00 94.94 466 HIS A O 1
ATOM 3685 N N . GLY A 1 467 ? 0.097 -13.188 14.120 1.00 95.38 467 GLY A N 1
ATOM 3686 C CA . GLY A 1 467 ? 1.380 -13.094 13.415 1.00 95.38 467 GLY A CA 1
ATOM 3687 C C . GLY A 1 467 ? 2.209 -14.378 13.454 1.00 95.38 467 GLY A C 1
ATOM 3688 O O . GLY A 1 467 ? 2.568 -14.896 12.397 1.00 95.38 467 GLY A O 1
ATOM 3689 N N . LYS A 1 468 ? 2.457 -14.944 14.641 1.00 94.06 468 LYS A N 1
ATOM 3690 C CA . LYS A 1 468 ? 3.254 -16.177 14.798 1.00 94.06 468 LYS A CA 1
ATOM 3691 C C . LYS A 1 468 ? 2.581 -17.427 14.223 1.00 94.06 468 LYS A C 1
ATOM 3693 O O . LYS A 1 468 ? 3.249 -18.418 13.951 1.00 94.06 468 LYS A O 1
ATOM 3698 N N . HIS A 1 469 ? 1.267 -17.377 14.025 1.00 92.62 469 HIS A N 1
ATOM 3699 C CA . HIS A 1 469 ? 0.468 -18.503 13.552 1.00 92.62 469 HIS A CA 1
ATOM 3700 C C . HIS A 1 469 ? 0.199 -18.472 12.048 1.00 92.62 469 HIS A C 1
ATOM 3702 O O . HIS A 1 469 ? -0.277 -19.470 11.508 1.00 92.62 469 HIS A O 1
ATOM 3708 N N . PHE A 1 470 ? 0.509 -17.370 11.365 1.00 93.06 470 PHE A N 1
ATOM 3709 C CA . PHE A 1 470 ? 0.306 -17.244 9.928 1.00 93.06 470 PHE A CA 1
ATOM 3710 C C . PHE A 1 470 ? 1.086 -18.322 9.157 1.00 93.06 470 PHE A C 1
ATOM 3712 O O . PHE A 1 470 ? 2.307 -18.442 9.292 1.00 93.06 470 PHE A O 1
ATOM 3719 N N . ILE A 1 471 ? 0.373 -19.085 8.325 1.00 90.19 471 ILE A N 1
ATOM 3720 C CA . ILE A 1 471 ? 0.957 -20.085 7.425 1.00 90.19 471 ILE A CA 1
ATOM 3721 C C . ILE A 1 471 ? 1.022 -19.489 6.024 1.00 90.19 471 ILE A C 1
ATOM 3723 O O . ILE A 1 471 ? 0.053 -18.917 5.525 1.00 90.19 471 ILE A O 1
ATOM 3727 N N . LYS A 1 472 ? 2.166 -19.628 5.366 1.00 86.44 472 LYS A N 1
ATOM 3728 C CA . LYS A 1 472 ? 2.345 -19.160 3.997 1.00 86.44 472 LYS A CA 1
ATOM 3729 C C . LYS A 1 472 ? 1.950 -20.241 2.997 1.00 86.44 472 LYS A C 1
ATOM 3731 O O . LYS A 1 472 ? 2.276 -21.406 3.184 1.00 86.44 472 LYS A O 1
ATOM 3736 N N . GLY A 1 473 ? 1.320 -19.821 1.901 1.00 84.69 473 GLY A N 1
ATOM 3737 C CA . GLY A 1 473 ? 0.848 -20.739 0.867 1.00 84.69 473 GLY A CA 1
ATOM 3738 C C . GLY A 1 473 ? -0.458 -21.430 1.253 1.00 84.69 473 GLY A C 1
ATOM 3739 O O . GLY A 1 473 ? -1.023 -21.187 2.319 1.00 84.69 473 GLY A O 1
ATOM 3740 N N . GLY A 1 474 ? -0.969 -22.245 0.337 1.00 85.88 474 GLY A N 1
ATOM 3741 C CA . GLY A 1 474 ? -2.221 -22.957 0.520 1.00 85.88 474 GLY A CA 1
ATOM 3742 C C . GLY A 1 474 ? -2.319 -24.183 -0.374 1.00 85.88 474 GLY A C 1
ATOM 3743 O O . GLY A 1 474 ? -1.588 -24.330 -1.356 1.00 85.88 474 GLY A O 1
ATOM 3744 N N . ILE A 1 475 ? -3.258 -25.058 -0.037 1.00 87.56 475 ILE A N 1
ATOM 3745 C CA . ILE A 1 475 ? -3.596 -26.242 -0.818 1.00 87.56 475 ILE A CA 1
ATOM 3746 C C . ILE A 1 475 ? -4.540 -25.797 -1.927 1.00 87.56 475 ILE A C 1
ATOM 3748 O O . ILE A 1 475 ? -5.587 -25.201 -1.668 1.00 87.56 475 ILE A O 1
ATOM 3752 N N . GLN A 1 476 ? -4.181 -26.071 -3.178 1.00 84.81 476 GLN A N 1
ATOM 3753 C CA . GLN A 1 476 ? -5.063 -25.773 -4.297 1.00 84.81 476 GLN A CA 1
ATOM 3754 C C . GLN A 1 476 ? -6.320 -26.647 -4.207 1.00 84.81 476 GLN A C 1
ATOM 3756 O O . GLN A 1 476 ? -6.229 -27.873 -4.261 1.00 84.81 476 GLN A O 1
ATOM 3761 N N . ILE A 1 477 ? -7.493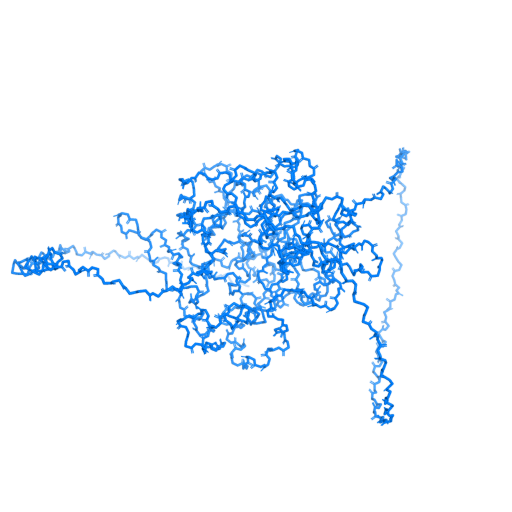 -26.017 -4.129 1.00 80.69 477 ILE A N 1
ATOM 3762 C CA . ILE A 1 477 ? -8.781 -26.712 -4.127 1.00 80.69 477 ILE A CA 1
ATOM 3763 C C . ILE A 1 477 ? -9.611 -26.169 -5.279 1.00 80.69 477 ILE A C 1
ATOM 3765 O O . ILE A 1 477 ? -10.235 -25.127 -5.158 1.00 80.69 477 ILE A O 1
ATOM 3769 N N . GLY A 1 478 ? -9.634 -26.888 -6.400 1.00 79.44 478 GLY A N 1
ATOM 3770 C CA . GLY A 1 478 ? -10.478 -26.556 -7.547 1.00 79.44 478 GLY A CA 1
ATOM 3771 C C . GLY A 1 478 ? -9.711 -26.179 -8.812 1.00 79.44 478 GLY A C 1
ATOM 3772 O O . GLY A 1 478 ? -8.504 -26.404 -8.949 1.00 79.44 478 GLY A O 1
ATOM 3773 N N . ARG A 1 479 ? -10.461 -25.660 -9.794 1.00 79.00 479 ARG A N 1
ATOM 3774 C CA . ARG A 1 479 ? -9.974 -25.452 -11.169 1.00 79.00 479 ARG A CA 1
ATOM 3775 C C . ARG A 1 479 ? -9.043 -24.247 -11.309 1.00 79.00 479 ARG A C 1
ATOM 3777 O O . ARG A 1 479 ? -8.133 -24.290 -12.134 1.00 79.00 479 ARG A O 1
ATOM 3784 N N . SER A 1 480 ? -9.259 -23.182 -10.535 1.00 82.12 480 SER A N 1
ATOM 3785 C CA . SER A 1 480 ? -8.483 -21.946 -10.651 1.00 82.12 480 SER A CA 1
ATOM 3786 C C . SER A 1 480 ? -7.323 -21.938 -9.661 1.00 82.12 480 SER A C 1
ATOM 3788 O O . SER A 1 480 ? -7.497 -21.665 -8.479 1.00 82.12 480 SER A O 1
ATOM 3790 N N . LYS A 1 481 ? -6.105 -22.174 -10.160 1.00 81.56 481 LYS A N 1
ATOM 3791 C CA . LYS A 1 481 ? -4.889 -22.317 -9.336 1.00 81.56 481 LYS A CA 1
ATOM 3792 C C . LYS A 1 481 ? -4.656 -21.197 -8.313 1.00 81.56 481 LYS A C 1
ATOM 3794 O O . LYS A 1 481 ? -3.976 -21.422 -7.316 1.00 81.56 481 LYS A O 1
ATOM 3799 N N . HIS A 1 482 ? -5.188 -19.999 -8.551 1.00 86.06 482 HIS A N 1
ATOM 3800 C CA . HIS A 1 482 ? -4.911 -18.814 -7.737 1.00 86.06 482 HIS A CA 1
ATOM 3801 C C . HIS A 1 482 ? -6.121 -18.289 -6.958 1.00 86.06 482 HIS A C 1
ATOM 3803 O O . HIS A 1 482 ? -5.942 -17.456 -6.075 1.00 86.06 482 HIS A O 1
ATOM 3809 N N . CYS A 1 483 ? -7.336 -18.745 -7.261 1.00 89.31 483 CYS A N 1
ATOM 3810 C CA . CYS A 1 483 ? -8.557 -18.140 -6.724 1.00 89.31 483 CYS A CA 1
ATOM 3811 C C . CYS A 1 483 ? -9.179 -18.913 -5.564 1.00 89.31 483 CYS A C 1
ATOM 3813 O O . CYS A 1 483 ? -9.729 -18.299 -4.654 1.00 89.31 483 CYS A O 1
ATOM 3815 N N . ASN A 1 484 ? -9.036 -20.236 -5.552 1.00 85.44 484 ASN A N 1
ATOM 3816 C CA . ASN A 1 484 ? -9.504 -21.106 -4.482 1.00 85.44 484 ASN A CA 1
ATOM 3817 C C . ASN A 1 484 ? -8.338 -21.940 -3.938 1.00 85.44 484 ASN A C 1
ATOM 3819 O O . ASN A 1 484 ? -8.068 -23.066 -4.351 1.00 85.44 484 ASN A O 1
ATOM 3823 N N . GLN A 1 485 ? -7.610 -21.339 -2.999 1.00 90.81 485 GLN A N 1
ATOM 3824 C CA . GLN A 1 485 ? -6.580 -22.015 -2.214 1.00 90.81 485 GLN A CA 1
ATOM 3825 C C . GLN A 1 485 ? -7.058 -22.082 -0.772 1.00 90.81 485 GLN A C 1
ATOM 3827 O O . GLN A 1 485 ? -7.381 -21.045 -0.200 1.00 90.81 485 GLN A O 1
ATOM 3832 N N . ALA A 1 486 ? -7.108 -23.278 -0.201 1.00 89.06 486 ALA A N 1
ATOM 3833 C CA . ALA A 1 486 ? -7.362 -23.470 1.218 1.00 89.06 486 ALA A CA 1
ATOM 3834 C C . ALA A 1 486 ? -6.088 -23.271 2.034 1.00 89.06 486 ALA A C 1
ATOM 3836 O O . ALA A 1 486 ? -4.986 -23.542 1.553 1.00 89.06 486 ALA A O 1
ATOM 3837 N N . SER A 1 487 ? -6.238 -22.860 3.288 1.00 86.88 487 SER A N 1
ATOM 3838 C CA . SER A 1 487 ? -5.163 -22.945 4.269 1.00 86.88 487 SER A CA 1
ATOM 3839 C C . SER A 1 487 ? -4.695 -24.392 4.458 1.00 86.88 487 SER A C 1
ATOM 3841 O O . SER A 1 487 ? -5.444 -25.356 4.263 1.00 86.88 487 SER A O 1
ATOM 3843 N N . HIS A 1 488 ? -3.422 -24.557 4.815 1.00 85.25 488 HIS A N 1
ATOM 3844 C CA . HIS A 1 488 ? -2.940 -25.851 5.280 1.00 85.25 488 HIS A CA 1
ATOM 3845 C C . HIS A 1 488 ? -3.595 -26.188 6.630 1.00 85.25 488 HIS A C 1
ATOM 3847 O O . HIS A 1 488 ? -3.823 -25.280 7.435 1.00 85.25 488 HIS A O 1
ATOM 3853 N N . PRO A 1 489 ? -3.870 -27.475 6.912 1.00 79.88 489 PRO A N 1
ATOM 3854 C CA . PRO A 1 489 ? -4.231 -27.906 8.256 1.00 79.88 489 PRO A CA 1
ATOM 3855 C C . PRO A 1 489 ? -3.179 -27.441 9.262 1.00 79.88 489 PRO A C 1
ATOM 3857 O O . PRO A 1 489 ? -1.997 -27.368 8.923 1.00 79.88 489 PRO A O 1
ATOM 3860 N N . ILE A 1 490 ? -3.595 -27.182 10.504 1.00 77.69 490 ILE A N 1
ATOM 3861 C CA . ILE A 1 490 ? -2.668 -26.856 11.592 1.00 77.69 490 ILE A CA 1
ATOM 3862 C C . ILE A 1 490 ? -1.668 -28.005 11.739 1.00 77.69 490 ILE A C 1
ATOM 3864 O O . ILE A 1 490 ? -2.001 -29.079 12.239 1.00 77.69 490 ILE A O 1
ATOM 3868 N N . ASN A 1 491 ? -0.437 -27.766 11.303 1.00 78.56 491 ASN A N 1
ATOM 3869 C CA . ASN A 1 491 ? 0.710 -28.610 11.576 1.00 78.56 491 ASN A CA 1
ATOM 3870 C C . ASN A 1 491 ? 1.860 -27.697 11.997 1.00 78.56 491 ASN A C 1
ATOM 3872 O O . ASN A 1 491 ? 2.230 -26.783 11.259 1.00 78.56 491 ASN A O 1
ATOM 3876 N N . HIS A 1 492 ? 2.429 -27.950 13.178 1.00 63.03 492 HIS A N 1
ATOM 3877 C CA . HIS A 1 492 ? 3.473 -27.129 13.795 1.00 63.03 492 HIS A CA 1
ATOM 3878 C C . HIS A 1 492 ? 4.654 -26.828 12.857 1.00 63.03 492 HIS A C 1
ATOM 3880 O O . HIS A 1 492 ? 5.251 -25.763 12.969 1.00 63.03 492 HIS A O 1
ATOM 3886 N N . THR A 1 493 ? 4.952 -27.704 11.895 1.00 71.62 493 THR A N 1
ATOM 3887 C CA . THR A 1 493 ? 6.074 -27.534 10.959 1.00 71.62 493 THR A CA 1
ATOM 3888 C C . THR A 1 493 ? 5.835 -26.501 9.854 1.00 71.62 493 THR A C 1
ATOM 3890 O O . THR A 1 493 ? 6.798 -26.040 9.254 1.00 71.62 493 THR A O 1
ATOM 3893 N N . SER A 1 494 ? 4.584 -26.120 9.563 1.00 68.31 494 SER A N 1
ATOM 3894 C CA . SER A 1 494 ? 4.264 -25.120 8.524 1.00 68.31 494 SER A CA 1
ATOM 3895 C C . SER A 1 494 ? 4.133 -23.687 9.054 1.00 68.31 494 SER A C 1
ATOM 3897 O O . SER A 1 494 ? 4.008 -22.743 8.271 1.00 68.31 494 SER A O 1
ATOM 3899 N N . HIS A 1 495 ? 4.159 -23.500 10.377 1.00 76.25 495 HIS A N 1
ATOM 3900 C CA . HIS A 1 495 ? 4.078 -22.178 10.994 1.00 76.25 495 HIS A CA 1
ATOM 3901 C C . HIS A 1 495 ? 5.451 -21.517 10.992 1.00 76.25 495 HIS A C 1
ATOM 3903 O O . HIS A 1 495 ? 6.234 -21.649 11.926 1.00 76.25 495 HIS A O 1
ATOM 3909 N N . VAL A 1 496 ? 5.727 -20.782 9.924 1.00 79.12 496 VAL A N 1
ATOM 3910 C CA . VAL A 1 496 ? 6.896 -19.900 9.855 1.00 79.12 496 VAL A CA 1
ATOM 3911 C C . VAL A 1 496 ? 6.616 -18.567 10.553 1.00 79.12 496 VAL A C 1
ATOM 3913 O O . VAL A 1 496 ? 7.520 -17.967 11.116 1.00 79.12 496 VAL A O 1
ATOM 3916 N N . GLY A 1 497 ? 5.353 -18.132 10.600 1.00 86.75 497 GLY A N 1
ATOM 3917 C CA . GLY A 1 497 ? 4.959 -16.808 11.068 1.00 86.75 497 GLY A CA 1
ATOM 3918 C C . GLY A 1 497 ? 4.956 -15.781 9.935 1.00 86.75 497 GLY A C 1
ATOM 3919 O O . GLY A 1 497 ? 5.554 -15.968 8.869 1.00 86.75 497 GLY A O 1
ATOM 3920 N N . PHE A 1 498 ? 4.246 -14.676 10.146 1.00 90.75 498 PHE A N 1
ATOM 3921 C CA . PHE A 1 498 ? 4.052 -13.658 9.122 1.00 90.75 498 PHE A CA 1
ATOM 3922 C C . PHE A 1 498 ? 5.396 -13.051 8.689 1.00 90.75 498 PHE A C 1
ATOM 3924 O O . PHE A 1 498 ? 6.116 -12.470 9.496 1.00 90.75 498 PHE A O 1
ATOM 3931 N N . GLN A 1 499 ? 5.723 -13.220 7.403 1.00 85.50 499 GLN A N 1
ATOM 3932 C CA . GLN A 1 499 ? 6.963 -12.762 6.757 1.00 85.50 499 GLN A CA 1
ATOM 3933 C C . GLN A 1 499 ? 8.283 -13.320 7.323 1.00 85.50 499 GLN A C 1
ATOM 3935 O O . GLN A 1 499 ? 9.329 -12.766 7.021 1.00 85.50 499 GLN A O 1
ATOM 3940 N N . GLN A 1 500 ? 8.274 -14.424 8.072 1.00 85.25 500 GLN A N 1
ATOM 3941 C CA . GLN A 1 500 ? 9.502 -14.973 8.677 1.00 85.25 500 GLN A CA 1
ATOM 3942 C C . GLN A 1 500 ? 10.234 -16.018 7.816 1.00 85.25 500 GLN A C 1
ATOM 3944 O O . GLN A 1 500 ? 11.303 -16.480 8.188 1.00 85.25 500 GLN A O 1
ATOM 3949 N N . SER A 1 501 ? 9.649 -16.459 6.698 1.00 78.75 501 SER A N 1
ATOM 3950 C CA . SER A 1 501 ? 10.304 -17.429 5.812 1.00 78.75 501 SER A CA 1
ATOM 3951 C C . SER A 1 501 ? 11.224 -16.722 4.816 1.00 78.75 501 SER A C 1
ATOM 3953 O O . SER A 1 501 ? 10.727 -15.900 4.033 1.00 78.75 501 SER A O 1
ATOM 3955 N N . ASP A 1 502 ? 12.478 -17.150 4.729 1.00 69.38 502 ASP A N 1
ATOM 3956 C CA . ASP A 1 502 ? 13.405 -16.717 3.674 1.00 69.38 502 ASP A CA 1
ATOM 3957 C C . ASP A 1 502 ? 12.954 -17.191 2.281 1.00 69.38 502 ASP A C 1
ATOM 3959 O O . ASP A 1 502 ? 13.152 -16.519 1.267 1.00 69.38 502 ASP A O 1
ATOM 3963 N N . GLU A 1 503 ? 12.255 -18.328 2.217 1.00 65.44 503 GLU A N 1
ATOM 3964 C CA . GLU A 1 503 ? 11.723 -18.867 0.970 1.00 65.44 503 GLU A CA 1
ATOM 3965 C C . GLU A 1 503 ? 10.482 -18.100 0.518 1.00 65.44 503 GLU A C 1
ATOM 3967 O O . GLU A 1 503 ? 9.338 -18.423 0.846 1.00 65.44 503 GLU A O 1
ATOM 3972 N N . VAL A 1 504 ? 10.678 -17.051 -0.280 1.00 55.97 504 VAL A N 1
ATOM 3973 C CA . VAL A 1 504 ? 9.595 -16.303 -0.936 1.00 55.97 504 VAL A CA 1
ATOM 3974 C C . VAL A 1 504 ? 9.047 -17.039 -2.160 1.00 55.97 504 VAL A C 1
ATOM 3976 O O . VAL A 1 504 ? 8.917 -16.463 -3.245 1.00 55.97 504 VAL A O 1
ATOM 3979 N N . ASP A 1 505 ? 8.640 -18.304 -2.000 1.00 59.50 505 ASP A N 1
ATOM 3980 C CA . ASP A 1 505 ? 7.820 -18.957 -3.019 1.00 59.50 505 ASP A CA 1
ATOM 3981 C C . ASP A 1 505 ? 6.335 -18.627 -2.833 1.00 59.50 505 ASP A C 1
ATOM 3983 O O . ASP A 1 505 ? 5.508 -19.427 -2.413 1.00 59.50 505 ASP A O 1
ATOM 3987 N N . THR A 1 506 ? 5.975 -17.369 -3.095 1.00 59.50 506 THR A N 1
ATOM 3988 C CA . THR A 1 506 ? 4.565 -17.043 -3.303 1.00 59.50 506 THR A CA 1
ATOM 3989 C C . THR A 1 506 ? 4.111 -17.710 -4.601 1.00 59.50 506 THR A C 1
ATOM 3991 O O . THR A 1 506 ? 4.749 -17.538 -5.637 1.00 59.50 506 THR A O 1
ATOM 3994 N N . THR A 1 507 ? 3.001 -18.445 -4.588 1.00 55.72 507 THR A N 1
ATOM 3995 C CA . THR A 1 507 ? 2.437 -19.132 -5.773 1.00 55.72 507 THR A CA 1
ATOM 3996 C C . THR A 1 507 ? 1.927 -18.171 -6.861 1.00 55.72 507 THR A C 1
ATOM 3998 O O . THR A 1 507 ? 1.258 -18.577 -7.813 1.00 55.72 507 THR A O 1
ATOM 4001 N N . TYR A 1 508 ? 2.218 -16.878 -6.733 1.00 64.44 508 TYR A N 1
ATOM 4002 C CA . TYR A 1 508 ? 1.752 -15.829 -7.620 1.00 64.44 508 TYR A CA 1
ATOM 4003 C C . TYR A 1 508 ? 2.751 -15.555 -8.738 1.00 64.44 508 TYR A C 1
ATOM 4005 O O . TYR A 1 508 ? 3.956 -15.462 -8.512 1.00 64.44 508 TYR A O 1
ATOM 4013 N N . LEU A 1 509 ? 2.210 -15.318 -9.934 1.00 69.94 509 LEU A N 1
ATOM 4014 C CA . LEU A 1 509 ? 2.925 -14.979 -11.171 1.00 69.94 509 LEU A CA 1
ATOM 4015 C C . LEU A 1 509 ? 3.573 -13.579 -11.149 1.00 69.94 509 LEU A C 1
ATOM 4017 O O . LEU A 1 509 ? 3.722 -12.946 -12.191 1.00 69.94 509 LEU A O 1
ATOM 4021 N N . HIS A 1 510 ? 3.936 -13.065 -9.974 1.00 74.25 510 HIS A N 1
ATOM 4022 C CA . HIS A 1 510 ? 4.684 -11.823 -9.890 1.00 74.25 510 HIS A CA 1
ATOM 4023 C C . HIS A 1 510 ? 6.134 -12.056 -10.283 1.00 74.25 510 HIS A C 1
ATOM 4025 O O . HIS A 1 510 ? 6.746 -13.050 -9.892 1.00 74.25 510 HIS A O 1
ATOM 4031 N N . ALA A 1 511 ? 6.708 -11.108 -11.020 1.00 80.00 511 ALA A N 1
ATOM 4032 C CA . ALA A 1 511 ? 8.136 -11.129 -11.284 1.00 80.00 511 ALA A CA 1
ATOM 4033 C C . ALA A 1 511 ? 8.909 -11.087 -9.953 1.00 80.00 511 ALA A C 1
ATOM 4035 O O . ALA A 1 511 ? 8.823 -10.115 -9.198 1.00 80.00 511 ALA A O 1
ATOM 4036 N N . LYS A 1 512 ? 9.653 -12.159 -9.668 1.00 83.62 512 LYS A N 1
ATOM 4037 C CA . LYS A 1 512 ? 10.503 -12.286 -8.480 1.00 83.62 512 LYS A CA 1
ATOM 4038 C C . LYS A 1 512 ? 11.937 -11.867 -8.785 1.00 83.62 512 LYS A C 1
ATOM 4040 O O . LYS A 1 512 ? 12.341 -11.753 -9.953 1.00 83.62 512 LYS A O 1
ATOM 4045 N N . LYS A 1 513 ? 12.700 -11.717 -7.704 1.00 90.19 513 LYS A N 1
ATOM 4046 C CA . LYS A 1 513 ? 14.145 -11.506 -7.723 1.00 90.19 513 LYS A CA 1
ATOM 4047 C C . LYS A 1 513 ? 14.580 -10.219 -8.427 1.00 90.19 513 LYS A C 1
ATOM 4049 O O . LYS A 1 513 ? 15.462 -10.224 -9.278 1.00 90.19 513 LYS A O 1
ATOM 4054 N N . SER A 1 514 ? 13.868 -9.115 -8.183 1.00 93.81 514 SER A N 1
ATOM 4055 C CA . SER A 1 514 ? 14.248 -7.827 -8.779 1.00 93.81 514 SER A CA 1
ATOM 4056 C C . SER A 1 514 ? 15.545 -7.281 -8.183 1.00 93.81 514 SER A C 1
ATOM 4058 O O . SER A 1 514 ? 16.257 -6.592 -8.899 1.00 93.81 514 SER A O 1
ATOM 4060 N N . LYS A 1 515 ? 15.875 -7.615 -6.927 1.00 94.69 515 LYS A N 1
ATOM 4061 C CA . LYS A 1 515 ? 17.132 -7.220 -6.275 1.00 94.69 515 LYS A CA 1
ATOM 4062 C C . LYS A 1 515 ? 18.339 -7.801 -7.004 1.00 94.69 515 LYS A C 1
ATOM 4064 O O . LYS A 1 515 ? 19.241 -7.075 -7.396 1.00 94.69 515 LYS A O 1
ATOM 4069 N N . GLU A 1 516 ? 18.289 -9.098 -7.280 1.00 95.94 516 GLU A N 1
ATOM 4070 C CA . GLU A 1 516 ? 19.330 -9.868 -7.964 1.00 95.94 516 GLU A CA 1
ATOM 4071 C C . GLU A 1 516 ? 19.456 -9.497 -9.449 1.00 95.94 516 GLU A C 1
ATOM 4073 O O . GLU A 1 516 ? 20.458 -9.801 -10.084 1.00 95.94 516 GLU A O 1
ATOM 4078 N N . LYS A 1 517 ? 18.442 -8.828 -10.009 1.00 96.56 517 LYS A N 1
ATOM 4079 C CA . LYS A 1 517 ? 18.411 -8.354 -11.400 1.00 96.56 517 LYS A CA 1
ATOM 4080 C C . LYS A 1 517 ? 18.798 -6.885 -11.545 1.00 96.56 517 LYS A C 1
ATOM 4082 O O . LYS A 1 517 ? 18.741 -6.358 -12.652 1.00 96.56 517 LYS A O 1
ATOM 4087 N N . MET A 1 518 ? 19.160 -6.196 -10.464 1.00 97.88 518 MET A N 1
ATOM 4088 C CA . MET A 1 518 ? 19.514 -4.777 -10.543 1.00 97.88 518 MET A CA 1
ATOM 4089 C C . MET A 1 518 ? 20.669 -4.543 -11.523 1.00 97.88 518 MET A C 1
ATOM 4091 O O . MET A 1 518 ? 20.527 -3.707 -12.411 1.00 97.88 518 MET A O 1
ATOM 4095 N N . ASP A 1 519 ? 21.735 -5.341 -11.439 1.00 97.38 519 ASP A N 1
ATOM 4096 C CA . ASP A 1 519 ? 22.923 -5.200 -12.296 1.00 97.38 519 ASP A CA 1
ATOM 4097 C C . ASP A 1 519 ? 22.667 -5.592 -13.763 1.00 97.38 519 ASP A C 1
ATOM 4099 O O . ASP A 1 519 ? 23.332 -5.092 -14.665 1.00 97.38 519 ASP A O 1
ATOM 4103 N N . GLU A 1 520 ? 21.675 -6.455 -14.024 1.00 96.94 520 GLU A N 1
ATOM 4104 C CA . GLU A 1 520 ? 21.256 -6.816 -15.388 1.00 96.94 520 GLU A CA 1
ATOM 4105 C C . GLU A 1 520 ? 20.553 -5.640 -16.084 1.00 96.94 520 GLU A C 1
ATOM 4107 O O . GLU A 1 520 ? 20.736 -5.414 -17.280 1.00 96.94 520 GLU A O 1
ATOM 4112 N N . PHE A 1 521 ? 19.721 -4.899 -15.347 1.00 97.06 521 PHE A N 1
ATOM 4113 C CA . PHE A 1 521 ? 18.824 -3.902 -15.933 1.00 97.06 521 PHE A CA 1
ATOM 4114 C C . PHE A 1 521 ? 19.291 -2.453 -15.767 1.00 97.06 521 PHE A C 1
ATOM 4116 O O . PHE A 1 521 ? 18.865 -1.596 -16.546 1.00 97.06 521 PHE A O 1
ATOM 4123 N N . TYR A 1 522 ? 20.126 -2.153 -14.772 1.00 98.31 522 TYR A N 1
ATOM 4124 C CA . TYR A 1 522 ? 20.589 -0.799 -14.492 1.00 98.31 522 TYR A CA 1
ATOM 4125 C C . TYR A 1 522 ? 22.060 -0.605 -14.836 1.00 98.31 522 TYR A C 1
ATOM 4127 O O . TYR A 1 522 ? 22.945 -1.213 -14.245 1.00 98.31 522 TYR A O 1
ATOM 4135 N N . THR A 1 523 ? 22.329 0.374 -15.698 1.00 98.12 523 THR A N 1
ATOM 4136 C CA . THR A 1 523 ? 23.645 1.016 -15.725 1.00 98.12 523 THR A CA 1
ATOM 4137 C C . THR A 1 523 ? 23.790 1.976 -14.534 1.00 98.12 523 THR A C 1
ATOM 4139 O O . THR A 1 523 ? 22.776 2.456 -14.002 1.00 98.12 523 THR A O 1
ATOM 4142 N N . PRO A 1 524 ? 25.022 2.338 -14.126 1.00 98.25 524 PRO A N 1
ATOM 4143 C CA . PRO A 1 524 ? 25.243 3.361 -13.102 1.00 98.25 524 PRO A CA 1
ATOM 4144 C C . PRO A 1 524 ? 24.537 4.690 -13.415 1.00 98.25 524 PRO A C 1
ATOM 4146 O O . PRO A 1 524 ? 23.992 5.343 -12.520 1.00 98.25 524 PRO A O 1
ATOM 4149 N N . GLU A 1 525 ? 24.488 5.089 -14.687 1.00 98.19 525 GLU A N 1
ATOM 4150 C CA . GLU A 1 525 ? 23.815 6.308 -15.137 1.00 98.19 525 GLU A CA 1
ATOM 4151 C C . GLU A 1 525 ? 22.301 6.220 -14.952 1.00 98.19 525 GLU A C 1
ATOM 4153 O O . GLU A 1 525 ? 21.684 7.183 -14.484 1.00 98.19 525 GLU A O 1
ATOM 4158 N N . LEU A 1 526 ? 21.709 5.072 -15.291 1.00 98.12 526 LEU A N 1
ATOM 4159 C CA . LEU A 1 526 ? 20.274 4.846 -15.182 1.00 98.12 526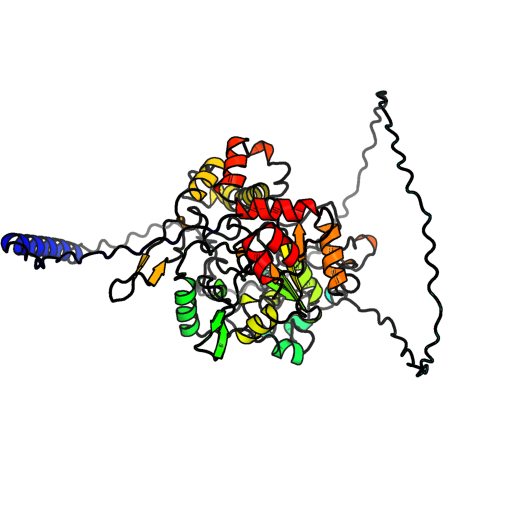 LEU A CA 1
ATOM 4160 C C . LEU A 1 526 ? 19.840 4.773 -13.716 1.00 98.12 526 LEU A C 1
ATOM 4162 O O . LEU A 1 526 ? 18.869 5.424 -13.327 1.00 98.12 526 LEU A O 1
ATOM 4166 N N . LEU A 1 527 ? 20.608 4.070 -12.880 1.00 98.25 527 LEU A N 1
ATOM 4167 C CA . LEU A 1 527 ? 20.373 4.007 -11.438 1.00 98.25 527 LEU A CA 1
ATOM 4168 C C . LEU A 1 527 ? 20.452 5.400 -10.803 1.00 98.25 527 LEU A C 1
ATOM 4170 O O . LEU A 1 527 ? 19.584 5.793 -10.019 1.00 98.25 527 LEU A O 1
ATOM 4174 N N . ARG A 1 528 ? 21.458 6.194 -11.192 1.00 98.25 528 ARG A N 1
ATOM 4175 C CA . ARG A 1 528 ? 21.587 7.589 -10.759 1.00 98.25 528 ARG A CA 1
ATOM 4176 C C . ARG A 1 528 ? 20.379 8.420 -11.186 1.00 98.25 528 ARG A C 1
ATOM 4178 O O . ARG A 1 528 ? 19.859 9.178 -10.371 1.00 98.25 528 ARG A O 1
ATOM 4185 N N . LYS A 1 529 ? 19.909 8.272 -12.427 1.00 97.88 529 LYS A N 1
ATOM 4186 C CA . LYS A 1 529 ? 18.720 8.973 -12.934 1.00 97.88 529 LYS A CA 1
ATOM 4187 C C . LYS A 1 529 ? 17.476 8.634 -12.112 1.00 97.88 529 LYS A C 1
ATOM 4189 O O . LYS A 1 529 ? 16.750 9.542 -11.713 1.00 97.88 529 LYS A O 1
ATOM 4194 N N . VAL A 1 530 ? 17.256 7.361 -11.792 1.00 97.69 530 VAL A N 1
ATOM 4195 C CA . VAL A 1 530 ? 16.130 6.948 -10.944 1.00 97.69 530 VAL A CA 1
ATOM 4196 C C . VAL A 1 530 ? 16.235 7.562 -9.548 1.00 97.69 530 VAL A C 1
ATOM 4198 O O . VAL A 1 530 ? 15.308 8.242 -9.115 1.00 97.69 530 VAL A O 1
ATOM 4201 N N . ASN A 1 531 ? 17.375 7.405 -8.877 1.00 97.81 531 ASN A N 1
ATOM 4202 C CA . ASN A 1 531 ? 17.530 7.823 -7.481 1.00 97.81 531 ASN A CA 1
ATOM 4203 C C . ASN A 1 531 ? 17.614 9.343 -7.287 1.00 97.81 531 ASN A C 1
ATOM 4205 O O . ASN A 1 531 ? 17.240 9.837 -6.228 1.00 97.81 531 ASN A O 1
ATOM 4209 N N . GLN A 1 532 ? 18.144 10.088 -8.260 1.00 97.44 532 GLN A N 1
ATOM 4210 C CA . GLN A 1 532 ? 18.412 11.525 -8.107 1.00 97.44 532 GLN A CA 1
ATOM 4211 C C . GLN A 1 532 ? 17.445 12.419 -8.879 1.00 97.44 532 GLN A C 1
ATOM 4213 O O . GLN A 1 532 ? 17.307 13.586 -8.524 1.00 97.44 532 GLN A O 1
ATOM 4218 N N . VAL A 1 533 ? 16.803 11.908 -9.934 1.00 95.75 533 VAL A N 1
ATOM 4219 C CA . VAL A 1 533 ? 15.922 12.714 -10.794 1.00 95.75 533 VAL A CA 1
ATOM 4220 C C . VAL A 1 533 ? 14.469 12.290 -10.643 1.00 95.75 533 VAL A C 1
ATOM 4222 O O . VAL A 1 533 ? 13.617 13.145 -10.432 1.00 95.75 533 VAL A O 1
ATOM 4225 N N . LEU A 1 534 ? 14.175 10.992 -10.736 1.00 95.25 534 LEU A N 1
ATOM 4226 C CA . LEU A 1 534 ? 12.789 10.517 -10.712 1.00 95.25 534 LEU A CA 1
ATOM 4227 C C . LEU A 1 534 ? 12.219 10.360 -9.301 1.00 95.25 534 LEU A C 1
ATOM 4229 O O . LEU A 1 534 ? 11.085 10.762 -9.059 1.00 95.25 534 LEU A O 1
ATOM 4233 N N . TYR A 1 535 ? 12.997 9.791 -8.379 1.00 96.94 535 TYR A N 1
ATOM 4234 C CA . TYR A 1 535 ? 12.549 9.470 -7.021 1.00 96.94 535 TYR A CA 1
ATOM 4235 C C . TYR A 1 535 ? 13.477 10.044 -5.934 1.00 96.94 535 TYR A C 1
ATOM 4237 O O . TYR A 1 535 ? 13.851 9.311 -5.015 1.00 96.94 535 TYR A O 1
ATOM 4245 N N . PRO A 1 536 ? 13.877 11.331 -6.004 1.00 96.69 536 PRO A N 1
ATOM 4246 C CA . PRO A 1 536 ? 14.806 11.904 -5.030 1.00 96.69 536 PRO A CA 1
ATOM 4247 C C . PRO A 1 536 ? 14.275 11.816 -3.592 1.00 96.69 536 PRO A C 1
ATOM 4249 O O . PRO A 1 536 ? 15.028 11.465 -2.681 1.00 96.69 536 PRO A O 1
ATOM 4252 N N . ASP A 1 537 ? 12.982 12.075 -3.391 1.00 95.94 537 ASP A N 1
ATOM 4253 C CA . ASP A 1 537 ? 12.354 12.061 -2.068 1.00 95.94 537 ASP A CA 1
ATOM 4254 C C . ASP A 1 537 ? 12.115 10.648 -1.536 1.00 95.94 537 ASP A C 1
ATOM 4256 O O . ASP A 1 537 ? 12.425 10.393 -0.370 1.00 95.94 537 ASP A O 1
ATOM 4260 N N . ASP A 1 538 ? 11.677 9.700 -2.379 1.00 97.62 538 ASP A N 1
ATOM 4261 C CA . ASP A 1 538 ? 11.615 8.293 -1.964 1.00 97.62 538 ASP A CA 1
ATOM 4262 C C . ASP A 1 538 ? 13.011 7.795 -1.569 1.00 97.62 538 ASP A C 1
ATOM 4264 O O . ASP A 1 538 ? 13.151 7.102 -0.567 1.00 97.62 538 ASP A O 1
ATOM 4268 N N . TYR A 1 539 ? 14.054 8.134 -2.338 1.00 98.12 539 TYR A N 1
ATOM 4269 C CA . TYR A 1 539 ? 15.415 7.672 -2.061 1.00 98.12 539 TYR A CA 1
ATOM 4270 C C . TYR A 1 539 ? 15.973 8.298 -0.782 1.00 98.12 539 TYR A C 1
ATOM 4272 O O . TYR A 1 539 ? 16.692 7.645 -0.021 1.00 98.12 539 TYR A O 1
ATOM 4280 N N . LYS A 1 540 ? 15.636 9.564 -0.513 1.00 97.81 540 LYS A N 1
ATOM 4281 C CA . LYS A 1 540 ? 15.975 10.236 0.744 1.00 97.81 540 LYS A CA 1
ATOM 4282 C C . LYS A 1 540 ? 15.296 9.558 1.935 1.00 97.81 540 LYS A C 1
ATOM 4284 O O . LYS A 1 540 ? 15.990 9.246 2.900 1.00 97.81 540 LYS A O 1
ATOM 4289 N N . LEU A 1 541 ? 13.987 9.317 1.853 1.00 98.00 541 LEU A N 1
ATOM 4290 C CA . LEU A 1 541 ? 13.223 8.622 2.889 1.00 98.00 541 LEU A CA 1
ATOM 4291 C C . LEU A 1 541 ? 13.750 7.197 3.103 1.00 98.00 541 LEU A C 1
ATOM 4293 O O . LEU A 1 541 ? 14.067 6.836 4.233 1.00 98.00 541 LEU A O 1
ATOM 4297 N N . TRP A 1 542 ? 13.918 6.425 2.027 1.00 98.38 542 TRP A N 1
ATOM 4298 C CA . TRP A 1 542 ? 14.421 5.052 2.083 1.00 98.38 542 TRP A CA 1
ATOM 4299 C C . TRP A 1 542 ? 15.772 4.964 2.785 1.00 98.38 542 TRP A C 1
ATOM 4301 O O . TRP A 1 542 ? 15.906 4.163 3.697 1.00 98.38 542 TRP A O 1
ATOM 4311 N N . LYS A 1 543 ? 16.741 5.833 2.472 1.00 98.44 543 LYS A N 1
ATOM 4312 C CA . LYS A 1 543 ? 18.041 5.825 3.168 1.00 98.44 543 LYS A CA 1
ATOM 4313 C C . LYS A 1 543 ? 17.921 6.028 4.679 1.00 98.44 543 LYS A C 1
ATOM 4315 O O . LYS A 1 543 ? 18.686 5.427 5.423 1.00 98.44 543 LYS A O 1
ATOM 4320 N N . LEU A 1 544 ? 17.002 6.885 5.130 1.00 98.19 544 LEU A N 1
ATOM 4321 C CA . LEU A 1 544 ? 16.793 7.127 6.560 1.00 98.19 544 LEU A CA 1
ATOM 4322 C C . LEU A 1 544 ? 16.161 5.918 7.252 1.00 98.19 544 LEU A C 1
ATOM 4324 O O . LEU A 1 544 ? 16.580 5.580 8.354 1.00 98.19 544 LEU A O 1
ATOM 4328 N N . VAL A 1 545 ? 15.185 5.280 6.603 1.00 98.12 545 VAL A N 1
ATOM 4329 C CA . VAL A 1 545 ? 14.519 4.083 7.131 1.00 98.12 545 VAL A CA 1
ATOM 4330 C C . VAL A 1 545 ? 15.469 2.886 7.126 1.00 98.12 545 VAL A C 1
ATOM 4332 O O . VAL A 1 545 ? 15.613 2.214 8.140 1.00 98.12 545 VAL A O 1
ATOM 4335 N N . HIS A 1 546 ? 16.179 2.673 6.018 1.00 98.00 546 HIS A N 1
ATOM 4336 C CA . HIS A 1 546 ? 17.153 1.597 5.843 1.00 98.00 546 HIS A CA 1
ATOM 4337 C C . HIS A 1 546 ? 18.298 1.680 6.858 1.00 98.00 546 HIS A C 1
ATOM 4339 O O . HIS A 1 546 ? 18.733 0.667 7.395 1.00 98.00 546 HIS A O 1
ATOM 4345 N N . ALA A 1 547 ? 18.757 2.894 7.186 1.00 98.12 547 ALA A N 1
ATOM 4346 C CA . ALA A 1 547 ? 19.792 3.106 8.199 1.00 98.12 547 ALA A CA 1
ATOM 4347 C C . ALA A 1 547 ? 19.381 2.646 9.611 1.00 98.12 547 ALA A C 1
ATOM 4349 O O . ALA A 1 547 ? 20.248 2.499 10.469 1.00 98.12 547 ALA A O 1
ATOM 4350 N N . ASN A 1 548 ? 18.088 2.416 9.859 1.00 97.69 548 ASN A N 1
ATOM 4351 C CA . ASN A 1 548 ? 17.587 1.881 11.124 1.00 97.69 548 ASN A CA 1
ATOM 4352 C C . ASN A 1 548 ? 17.657 0.342 11.197 1.00 97.69 548 ASN A C 1
ATOM 4354 O O . ASN A 1 548 ? 17.288 -0.244 12.216 1.00 97.69 548 ASN A O 1
ATOM 4358 N N . GLY A 1 549 ? 18.125 -0.316 10.129 1.00 97.25 549 GLY A N 1
ATOM 4359 C CA . GLY A 1 549 ? 18.307 -1.760 10.071 1.00 97.25 549 GLY A CA 1
ATOM 4360 C C . GLY A 1 549 ? 17.008 -2.510 10.352 1.00 97.25 549 GLY A C 1
ATOM 4361 O O . GLY A 1 549 ? 15.942 -2.160 9.852 1.00 97.25 549 GLY A O 1
ATOM 4362 N N . ASN A 1 550 ? 17.079 -3.513 11.222 1.00 96.50 550 ASN A N 1
ATOM 4363 C CA . ASN A 1 550 ? 15.941 -4.357 11.577 1.00 96.50 550 ASN A CA 1
ATOM 4364 C C . ASN A 1 550 ? 14.907 -3.713 12.520 1.00 96.50 550 ASN A C 1
ATOM 4366 O O . ASN A 1 550 ? 13.984 -4.396 12.956 1.00 96.50 550 ASN A O 1
ATOM 4370 N N . ARG A 1 551 ? 15.032 -2.417 12.833 1.00 98.12 551 ARG A N 1
ATOM 4371 C CA . ARG A 1 551 ? 14.091 -1.682 13.689 1.00 98.12 551 ARG A CA 1
ATOM 4372 C C . ARG A 1 551 ? 13.177 -0.781 12.874 1.00 98.12 551 ARG A C 1
ATOM 4374 O O . ARG A 1 551 ? 13.617 -0.120 11.930 1.00 98.12 551 ARG A O 1
ATOM 4381 N N . LEU A 1 552 ? 11.925 -0.654 13.293 1.00 98.31 552 LEU A N 1
ATOM 4382 C CA . LEU A 1 552 ? 10.990 0.305 12.706 1.00 98.31 552 LEU A CA 1
ATOM 4383 C C . LEU A 1 552 ? 11.423 1.755 12.964 1.00 98.31 552 LEU A C 1
ATOM 4385 O O . LEU A 1 552 ? 11.765 2.141 14.084 1.00 98.31 552 LEU A O 1
ATOM 4389 N N . SER A 1 553 ? 11.362 2.590 11.927 1.00 98.38 553 SER A N 1
ATOM 4390 C CA . SER A 1 553 ? 11.569 4.035 12.061 1.00 98.38 553 SER A CA 1
ATOM 4391 C C . SER A 1 553 ? 10.285 4.727 12.507 1.00 98.38 553 SER A C 1
ATOM 4393 O O . SER A 1 553 ? 9.203 4.371 12.048 1.00 98.38 553 SER A O 1
ATOM 4395 N N . LYS A 1 554 ? 10.378 5.765 13.343 1.00 98.12 554 LYS A N 1
ATOM 4396 C CA . LYS A 1 554 ? 9.215 6.580 13.729 1.00 98.12 554 LYS A CA 1
ATOM 4397 C C . LYS A 1 554 ? 9.024 7.741 12.761 1.00 98.12 554 LYS A C 1
ATOM 4399 O O . LYS A 1 554 ? 9.975 8.461 12.456 1.00 98.12 554 LYS A O 1
ATOM 4404 N N . GLY A 1 555 ? 7.792 7.983 12.326 1.00 96.50 555 GLY A N 1
ATOM 4405 C CA . GLY A 1 555 ? 7.478 9.056 11.384 1.00 96.50 555 GLY A CA 1
ATOM 4406 C C . GLY A 1 555 ? 7.852 10.455 11.876 1.00 96.50 555 GLY A C 1
ATOM 4407 O O . GLY A 1 555 ? 8.429 11.232 11.120 1.00 96.50 555 GLY A O 1
ATOM 4408 N N . LYS A 1 556 ? 7.640 10.753 13.167 1.00 95.12 556 LYS A N 1
ATOM 4409 C CA . LYS A 1 556 ? 8.074 12.022 13.790 1.00 95.12 556 LYS A CA 1
ATOM 4410 C C . LYS A 1 556 ? 9.596 12.232 13.705 1.00 95.12 556 LYS A C 1
ATOM 4412 O O . LYS A 1 556 ? 10.049 13.335 13.404 1.00 95.12 556 LYS A O 1
ATOM 4417 N N . ASP A 1 557 ? 10.383 11.174 13.890 1.00 96.19 557 ASP A N 1
ATOM 4418 C CA . ASP A 1 557 ? 11.849 11.246 13.807 1.00 96.19 557 ASP A CA 1
ATOM 4419 C C . ASP A 1 557 ? 12.314 11.393 12.353 1.00 96.19 557 ASP A C 1
ATOM 4421 O O . ASP A 1 557 ? 13.253 12.133 12.056 1.00 96.19 557 ASP A O 1
ATOM 4425 N N . LEU A 1 558 ? 11.638 10.719 11.420 1.00 96.50 558 LEU A N 1
ATOM 4426 C CA . LEU A 1 558 ? 11.895 10.858 9.986 1.00 96.50 558 LEU A CA 1
ATOM 4427 C C . LEU A 1 558 ? 11.580 12.275 9.504 1.00 96.50 558 LEU A C 1
ATOM 4429 O O . LEU A 1 558 ? 12.384 12.864 8.785 1.00 96.50 558 LEU A O 1
ATOM 4433 N N . MET A 1 559 ? 10.458 12.848 9.939 1.00 94.75 559 MET A N 1
ATOM 4434 C CA . MET A 1 559 ? 10.024 14.201 9.591 1.00 94.75 559 MET A CA 1
ATOM 4435 C C . MET A 1 559 ? 11.113 15.247 9.868 1.00 94.75 559 MET A C 1
ATOM 4437 O O . MET A 1 559 ? 11.459 16.031 8.981 1.00 94.75 559 MET A O 1
ATOM 4441 N N . THR A 1 560 ? 11.691 15.237 11.075 1.00 93.81 560 THR A N 1
ATOM 4442 C CA . THR A 1 560 ? 12.727 16.208 11.480 1.00 93.81 560 THR A CA 1
ATOM 4443 C C . THR A 1 560 ? 14.013 16.065 10.662 1.00 93.81 560 THR A C 1
ATOM 4445 O O . THR A 1 560 ? 14.655 17.064 10.335 1.00 93.81 560 THR A O 1
ATOM 4448 N N . LYS A 1 561 ? 14.359 14.838 10.253 1.00 95.81 561 LYS A N 1
ATOM 4449 C CA . LYS A 1 561 ? 15.507 14.546 9.375 1.00 95.81 561 LYS A CA 1
ATOM 4450 C C . LYS A 1 561 ? 15.232 14.888 7.905 1.00 95.81 561 LYS A C 1
ATOM 4452 O O . LYS A 1 561 ? 16.151 15.237 7.158 1.00 95.81 561 LYS A O 1
ATOM 4457 N N . LEU A 1 562 ? 13.981 14.787 7.459 1.00 94.88 562 LEU A N 1
ATOM 4458 C CA . LEU A 1 562 ? 13.582 15.033 6.072 1.00 94.88 562 LEU A CA 1
ATOM 4459 C C . LEU A 1 562 ? 13.443 16.519 5.751 1.00 94.88 562 LEU A C 1
ATOM 4461 O O . LEU A 1 562 ? 13.726 16.915 4.615 1.00 94.88 562 LEU A O 1
ATOM 4465 N N . SER A 1 563 ? 13.070 17.350 6.720 1.00 92.62 563 SER A N 1
ATOM 4466 C CA . SER A 1 563 ? 12.927 18.788 6.514 1.00 92.62 563 SER A CA 1
ATOM 4467 C C . SER A 1 563 ? 13.253 19.573 7.779 1.00 92.62 563 SER A C 1
ATOM 4469 O O . SER A 1 563 ? 12.595 19.445 8.809 1.00 92.62 563 SER A O 1
ATOM 4471 N N . SER A 1 564 ? 14.229 20.478 7.667 1.00 89.00 564 SER A N 1
ATOM 4472 C CA . SER A 1 564 ? 14.607 21.385 8.755 1.00 89.00 564 SER A CA 1
ATOM 4473 C C . SER A 1 564 ? 13.481 22.340 9.155 1.00 89.00 564 SER A C 1
ATOM 4475 O O . SER A 1 564 ? 13.448 22.796 10.295 1.00 89.00 564 SER A O 1
ATOM 4477 N N . LYS A 1 565 ? 12.525 22.609 8.251 1.00 88.25 565 LYS A N 1
ATOM 4478 C CA . LYS A 1 565 ? 11.341 23.431 8.544 1.00 88.25 565 LYS A CA 1
ATOM 4479 C C . LYS A 1 565 ? 10.443 22.806 9.615 1.00 88.25 565 LYS A C 1
ATOM 4481 O O . LYS A 1 565 ? 9.689 23.525 10.251 1.00 88.25 565 LYS A O 1
ATOM 4486 N N . CYS A 1 566 ? 10.529 21.494 9.824 1.00 83.75 566 CYS A N 1
ATOM 4487 C CA . CYS A 1 566 ? 9.651 20.784 10.750 1.00 83.75 566 CYS A CA 1
ATOM 4488 C C . CYS A 1 566 ? 10.104 20.885 12.213 1.00 83.75 566 CYS A C 1
ATOM 4490 O O . CYS A 1 566 ? 9.320 20.601 13.113 1.00 83.75 566 CYS A O 1
ATOM 4492 N N . ILE A 1 567 ? 11.349 21.311 12.466 1.00 82.06 567 ILE A N 1
ATOM 4493 C CA . ILE A 1 567 ? 11.897 21.433 13.826 1.00 82.06 567 ILE A CA 1
ATOM 4494 C C . ILE A 1 567 ? 11.186 22.543 14.617 1.00 82.06 567 ILE A C 1
ATOM 4496 O O . ILE A 1 567 ? 10.996 22.415 15.822 1.00 82.06 567 ILE A O 1
ATOM 4500 N N . SER A 1 568 ? 10.761 23.627 13.959 1.00 72.44 568 SER A N 1
ATOM 4501 C CA . SER A 1 568 ? 10.073 24.731 14.642 1.00 72.44 568 SER A CA 1
ATOM 4502 C C . SER A 1 568 ? 8.670 24.367 15.125 1.00 72.44 568 SER A C 1
ATOM 4504 O O . SER A 1 568 ? 8.186 24.981 16.070 1.00 72.44 568 SER A O 1
ATOM 4506 N N . THR A 1 569 ? 8.029 23.384 14.491 1.00 65.06 569 THR A N 1
ATOM 4507 C CA . THR A 1 569 ? 6.637 23.011 14.773 1.00 65.06 569 THR A CA 1
ATOM 4508 C C . THR A 1 569 ? 6.530 21.989 15.904 1.00 65.06 569 THR A C 1
ATOM 4510 O O . THR A 1 569 ? 5.524 21.962 16.592 1.00 65.06 569 THR A O 1
ATOM 4513 N N . SER A 1 570 ? 7.561 21.169 16.150 1.00 60.50 570 SER A N 1
ATOM 4514 C CA . SER A 1 570 ? 7.515 20.124 17.190 1.00 60.50 570 SER A CA 1
ATOM 4515 C C . SER A 1 570 ? 7.735 20.628 18.621 1.00 60.50 570 SER A C 1
ATOM 4517 O O . SER A 1 570 ? 7.649 19.839 19.556 1.00 60.50 570 SER A O 1
ATOM 4519 N N . LEU A 1 571 ? 8.106 21.900 18.791 1.00 60.59 571 LEU A N 1
ATOM 4520 C CA . LEU A 1 571 ? 8.355 22.529 20.096 1.00 60.59 571 LEU A CA 1
ATOM 4521 C C . LEU A 1 571 ? 7.158 23.349 20.609 1.00 60.59 571 LEU A C 1
ATOM 4523 O O . LEU A 1 571 ? 7.252 23.939 21.685 1.00 60.59 571 LEU A O 1
ATOM 4527 N N . GLN A 1 572 ? 6.075 23.413 19.831 1.00 55.84 572 GLN A N 1
ATOM 4528 C CA . GLN A 1 572 ? 4.792 24.018 20.197 1.00 55.84 572 GLN A CA 1
ATOM 4529 C C . GLN A 1 572 ? 3.791 22.915 20.512 1.00 55.84 572 GLN A C 1
ATOM 4531 O O . GLN A 1 572 ? 2.989 23.135 21.446 1.00 55.84 572 GLN A O 1
#

Radius of gyration: 30.73 Å; chains: 1; bounding box: 75×101×102 Å

Organism: NCBI:txid382380